Protein AF-0000000072945952 (afdb_homodimer)

Organism: Perkinsus marinus (strain ATCC 50983 / TXsc) (NCBI:txid423536)

Secondary structure (DSSP, 8-state):
-TTS-HHHHHHHHTTTT-TT--HHHIIIII-TTS-HHHHHHHHHHHHHHHHHHT--HHHHHHHHHHHHHHS---SSSSHHHHHHHHHHHHHHHHHHT----HHHHHHHHHHHHHTTTT--S--HHHHHHTT-HHHHHTTTSSHHHHHHHHHHHHHHHH-GGG-TTTTS-HHHHHHHHHHHHHHHHHTSGGGHHHHHHHHHHHHT-TTHHHHHHTT--HHHHHHHHHHHHHHHHTGGGGS-HHHHHHHHHHHHHHHHHHHHHHHHTT-PPPTT--TTT--HHHHHHHHIIIIIHHHHHHHHHH-SSSTTHHHHHHHHHHHHHHHHHHHTT--SSPTT-----HHHHHHHHHTS--------------------------------/-TT--HHHHHHHHTTTT-TT--HHHIIIII-TTS-HHHHHHHHHHHHHHHHHHT--HHHHHHHHHHHHHHS---SSSSHHHHHHHHHHHHHHHHHHT----HHHHHHHHHHHHHTTTT--S--HHHHHHTT-HHHHHTTTSSHHHHHHHHHHHHHHHH-GGG-TTTTS-HHHHHHHHHHHHHHHHHTSGGGHHHHHHHHHHHHT-TTHHHHHHTT--HHHHHHHHHHHHHHHHTGGGGS-HHHHHHHHHHHHHHHHHHHHHHHHTT-PPPTT--TTT--HHHHHHHHIIIIIHHHHHHHHHH-SSSTTHHHHHHHHHHHHHHHHHHHTT--SSPTT--PPPHHHHHHHHHTS-----------------------------S--

Solvent-accessible surface area (backbone atoms only — not comparable to full-atom values): 41608 Å² total; per-residue (Å²): 121,83,88,58,50,69,68,46,50,56,52,58,71,38,57,34,71,43,81,66,62,59,59,64,51,42,33,64,70,62,28,44,82,45,79,50,30,39,55,51,50,46,68,74,34,51,75,46,33,36,66,52,28,62,51,58,69,63,28,48,51,42,28,34,48,51,49,43,67,48,24,34,73,39,70,39,59,17,39,66,44,25,34,48,18,33,28,35,22,45,34,44,48,57,25,39,65,54,77,66,55,50,49,57,48,41,25,51,47,49,21,32,54,34,42,52,40,52,32,80,50,63,56,58,66,56,32,46,75,66,64,30,68,60,16,44,58,44,65,63,48,61,29,56,32,44,47,10,50,20,50,54,54,47,49,23,68,75,34,69,63,28,30,57,60,72,66,42,51,72,68,54,40,52,52,38,51,50,50,25,48,53,38,23,49,42,56,38,71,90,43,45,65,61,52,52,52,50,51,54,58,52,63,66,41,90,54,37,68,60,38,50,64,62,65,73,42,69,66,62,52,50,50,50,53,28,49,25,47,37,48,16,67,56,37,53,59,34,26,57,57,73,60,24,51,53,52,49,50,28,42,44,50,28,31,24,54,42,17,54,50,27,52,74,70,70,45,83,61,52,89,77,8,42,69,90,71,40,41,48,30,60,52,51,45,48,47,39,64,71,55,46,48,61,48,51,56,53,49,47,71,55,30,67,68,64,62,48,53,62,39,54,53,32,31,51,52,39,50,51,50,31,52,51,39,43,73,75,65,53,32,63,81,60,88,89,68,76,87,78,39,60,70,58,48,39,54,53,62,64,61,60,67,78,71,80,78,74,80,70,80,77,74,76,80,76,76,78,83,82,88,69,88,90,81,87,83,85,93,88,76,93,80,139,122,82,87,57,51,69,66,46,50,57,53,56,70,38,58,33,73,43,82,67,62,61,59,64,50,43,32,63,70,63,29,44,82,45,77,52,30,38,55,51,51,46,69,74,35,51,74,45,34,36,67,50,29,62,52,58,69,64,28,49,51,43,27,35,48,50,50,43,66,49,24,33,74,41,69,39,57,17,38,65,44,25,33,48,18,32,27,32,21,46,34,45,48,58,24,39,63,53,77,65,54,50,50,58,48,41,25,51,46,51,22,33,54,34,41,51,40,54,34,81,50,65,56,58,66,56,32,47,75,67,65,31,67,61,15,43,57,43,65,63,47,61,28,55,32,44,49,9,49,20,50,56,55,48,47,23,70,76,33,68,63,30,32,57,59,71,65,43,52,73,68,54,40,52,52,39,52,49,50,25,47,54,38,23,48,41,56,38,72,89,42,45,63,60,52,51,52,52,50,55,58,53,64,65,40,90,54,38,68,60,37,48,64,64,65,73,43,70,67,62,53,50,51,49,53,28,51,26,47,36,48,18,67,57,36,52,57,34,26,58,57,72,60,24,51,51,52,48,51,28,41,45,50,29,31,24,53,41,18,53,50,25,53,74,68,70,44,83,59,52,90,77,7,41,71,90,72,42,43,46,29,58,51,52,44,49,45,40,63,70,54,47,48,60,49,52,58,52,48,48,71,53,31,67,69,65,61,49,52,62,38,54,53,31,30,52,52,38,50,52,52,31,52,53,40,42,73,74,64,53,32,62,79,60,88,88,68,77,88,77,39,60,71,58,48,38,53,55,61,63,61,56,65,79,70,77,77,74,75,77,80,86,85,90,81,85,74,84,72,84,77,72,83,83,77,87,89,91,86,88,79,92,73,136

InterPro domains:
  IPR002073 3'5'-cyclic nucleotide phosphodiesterase, catalytic domain [PF00233] (76-302)
  IPR002073 3'5'-cyclic nucleotide phosphodiesterase, catalytic domain [PS51845] (1-329)
  IPR003607 HD/PDEase domain [SM00471] (74-247)
  IPR003607 HD/PDEase domain [cd00077] (76-256)
  IPR023088 3'5'-cyclic nucleotide phosphodiesterase [PR00387] (72-85)
  IPR023088 3'5'-cyclic nucleotide phosphodiesterase [PR00387] (101-114)
  IPR023088 3'5'-cyclic nucleotide phosphodiesterase [PR00387] (115-130)
  IPR023088 3'5'-cyclic nucleotide phosphodiesterase [PR00387] (142-158)
  IPR023088 3'5'-cyclic nucleotide phosphodiesterase [PR00387] (229-242)
  IPR023088 3'5'-cyclic nucleotide phosphodiesterase [PR00387] (246-262)
  IPR023174 3'5'-cyclic nucleotide phosphodiesterase, conserved site [PS00126] (115-126)
  IPR036971 3'5'-cyclic nucleotide phosphodiesterase, catalytic domain superfamily [G3DSA:1.10.1300.10] (5-331)

Structure (mmCIF, N/CA/C/O backbone):
data_AF-0000000072945952-model_v1
#
loop_
_entity.id
_entity.type
_entity.pdbx_description
1 polymer 'cAMP-specific 3,5-cyclic phosphodiesterase, putative'
#
loop_
_atom_site.group_PDB
_atom_site.id
_atom_site.type_symbol
_atom_site.label_atom_id
_atom_site.label_alt_id
_atom_site.label_comp_id
_atom_site.label_asym_id
_atom_site.label_entity_id
_atom_site.label_seq_id
_atom_site.pdbx_PDB_ins_code
_atom_site.Cartn_x
_atom_site.Cartn_y
_atom_site.Cartn_z
_atom_site.occupancy
_atom_site.B_iso_or_equiv
_atom_site.auth_seq_id
_atom_site.auth_comp_id
_atom_site.auth_asym_id
_atom_site.auth_atom_id
_atom_site.pdbx_PDB_model_num
ATOM 1 N N . MET A 1 1 ? -16.281 -27.469 -25.156 1 50.03 1 MET A N 1
ATOM 2 C CA . MET A 1 1 ? -15.375 -28.516 -24.688 1 50.03 1 MET A CA 1
ATOM 3 C C . MET A 1 1 ? -15.219 -29.609 -25.734 1 50.03 1 MET A C 1
ATOM 5 O O . MET A 1 1 ? -14.469 -30.562 -25.547 1 50.03 1 MET A O 1
ATOM 9 N N . GLY A 1 2 ? -15.938 -29.406 -26.734 1 53.97 2 GLY A N 1
ATOM 10 C CA . GLY A 1 2 ? -16.062 -30.484 -27.703 1 53.97 2 GLY A CA 1
ATOM 11 C C . GLY A 1 2 ? -14.758 -30.781 -28.438 1 53.97 2 GLY A C 1
ATOM 12 O O . GLY A 1 2 ? -14.5 -31.922 -28.812 1 53.97 2 GLY A O 1
ATOM 13 N N . ASP A 1 3 ? -13.922 -29.75 -28.625 1 66.25 3 ASP A N 1
ATOM 14 C CA . ASP A 1 3 ? -12.789 -30.016 -29.5 1 66.25 3 ASP A CA 1
ATOM 15 C C . ASP A 1 3 ? -11.516 -30.25 -28.703 1 66.25 3 ASP A C 1
ATOM 17 O O . ASP A 1 3 ? -10.406 -30.078 -29.219 1 66.25 3 ASP A O 1
ATOM 21 N N . ILE A 1 4 ? -11.688 -30.672 -27.438 1 81.31 4 ILE A N 1
ATOM 22 C CA . ILE A 1 4 ? -10.492 -30.938 -26.641 1 81.31 4 ILE A CA 1
ATOM 23 C C . ILE A 1 4 ? -10.102 -32.406 -26.797 1 81.31 4 ILE A C 1
ATOM 25 O O . ILE A 1 4 ? -10.93 -33.312 -26.594 1 81.31 4 ILE A O 1
ATOM 29 N N . PRO A 1 5 ? -8.875 -32.688 -27.25 1 89.38 5 PRO A N 1
ATOM 30 C CA . PRO A 1 5 ? -8.406 -34.094 -27.344 1 89.38 5 PRO A CA 1
ATOM 31 C C . PRO A 1 5 ? -8.586 -34.875 -26.047 1 89.38 5 PRO A C 1
ATOM 33 O O . PRO A 1 5 ? -8.586 -34.281 -24.953 1 89.38 5 PRO A O 1
ATOM 36 N N . ALA A 1 6 ? -8.766 -36.156 -26.172 1 91.06 6 ALA A N 1
ATOM 37 C CA . ALA A 1 6 ? -9.039 -37.031 -25.047 1 91.06 6 ALA A CA 1
ATOM 38 C C . ALA A 1 6 ? -7.945 -36.906 -23.984 1 91.06 6 ALA A C 1
ATOM 40 O O . ALA A 1 6 ? -8.242 -36.906 -22.781 1 91.06 6 ALA A O 1
ATOM 41 N N . LYS A 1 7 ? -6.746 -36.844 -24.438 1 93.12 7 LYS A N 1
ATOM 42 C CA . LYS A 1 7 ? -5.641 -36.75 -23.484 1 93.12 7 LYS A CA 1
ATOM 43 C C . LYS A 1 7 ? -5.703 -35.438 -22.703 1 93.12 7 LYS A C 1
ATOM 45 O O . LYS A 1 7 ? -5.438 -35.438 -21.5 1 93.12 7 LYS A O 1
ATOM 50 N N . ALA A 1 8 ? -5.98 -34.406 -23.359 1 95.44 8 ALA A N 1
ATOM 51 C CA . ALA A 1 8 ? -6.125 -33.125 -22.703 1 95.44 8 ALA A CA 1
ATOM 52 C C . ALA A 1 8 ? -7.246 -33.156 -21.672 1 95.44 8 ALA A C 1
ATOM 54 O O . ALA A 1 8 ? -7.105 -32.594 -20.578 1 95.44 8 ALA A O 1
ATOM 55 N N . TYR A 1 9 ? -8.289 -33.781 -21.984 1 94 9 TYR A N 1
ATOM 56 C CA . TYR A 1 9 ? -9.414 -33.906 -21.078 1 94 9 TYR A CA 1
ATOM 57 C C . TYR A 1 9 ? -9.016 -34.656 -19.812 1 94 9 TYR A C 1
ATOM 59 O O . TYR A 1 9 ? -9.391 -34.281 -18.703 1 94 9 TYR A O 1
ATOM 67 N N . ALA A 1 10 ? -8.352 -35.75 -20.047 1 95 10 ALA A N 1
ATOM 68 C CA . ALA A 1 10 ? -7.887 -36.531 -18.906 1 95 10 ALA A CA 1
ATOM 69 C C . ALA A 1 10 ? -6.973 -35.719 -18 1 95 10 ALA A C 1
ATOM 71 O O . ALA A 1 10 ? -7.039 -35.844 -16.781 1 95 10 ALA A O 1
ATOM 72 N N . MET A 1 11 ? -6.109 -34.969 -18.609 1 96.69 11 MET A N 1
ATOM 73 C CA . MET A 1 11 ? -5.207 -34.125 -17.844 1 96.69 11 MET A CA 1
ATOM 74 C C . MET A 1 11 ? -5.984 -33.062 -17.062 1 96.69 11 MET A C 1
ATOM 76 O O . MET A 1 11 ? -5.676 -32.781 -15.906 1 96.69 11 MET A O 1
ATOM 80 N N . LEU A 1 12 ? -6.984 -32.5 -17.672 1 95.81 12 LEU A N 1
ATOM 81 C CA . LEU A 1 12 ? -7.801 -31.484 -17.016 1 95.81 12 LEU A CA 1
ATOM 82 C C . LEU A 1 12 ? -8.531 -32.062 -15.812 1 95.81 12 LEU A C 1
ATOM 84 O O . LEU A 1 12 ? -8.742 -31.359 -14.82 1 95.81 12 LEU A O 1
ATOM 88 N N . GLU A 1 13 ? -8.844 -33.312 -15.797 1 94.94 13 GLU A N 1
ATOM 89 C CA . GLU A 1 13 ? -9.516 -33.969 -14.68 1 94.94 13 GLU A CA 1
ATOM 90 C C . GLU A 1 13 ? -8.586 -34.094 -13.469 1 94.94 13 GLU A C 1
ATOM 92 O O . GLU A 1 13 ? -9.055 -34.156 -12.328 1 94.94 13 GLU A O 1
ATOM 97 N N . ALA A 1 14 ? -7.316 -34.062 -13.734 1 96.69 14 ALA A N 1
ATOM 98 C CA . ALA A 1 14 ? -6.332 -34.25 -12.672 1 96.69 14 ALA A CA 1
ATOM 99 C C . ALA A 1 14 ? -5.91 -32.906 -12.07 1 96.69 14 ALA A C 1
ATOM 101 O O . ALA A 1 14 ? -5.203 -32.875 -11.062 1 96.69 14 ALA A O 1
ATOM 102 N N . VAL A 1 15 ? -6.438 -31.828 -12.656 1 96.75 15 VAL A N 1
ATOM 103 C CA . VAL A 1 15 ? -6.074 -30.5 -12.203 1 96.75 15 VAL A CA 1
ATOM 104 C C . VAL A 1 15 ? -6.484 -30.312 -10.742 1 96.75 15 VAL A C 1
ATOM 106 O O . VAL A 1 15 ? -7.59 -30.703 -10.352 1 96.75 15 VAL A O 1
ATOM 109 N N . GLY A 1 16 ? -5.609 -29.75 -9.898 1 96.19 16 GLY A N 1
ATOM 110 C CA . GLY A 1 16 ? -5.891 -29.5 -8.5 1 96.19 16 GLY A CA 1
ATOM 111 C C . GLY A 1 16 ? -5.742 -30.719 -7.621 1 96.19 16 GLY A C 1
ATOM 112 O O . GLY A 1 16 ? -5.805 -30.625 -6.391 1 96.19 16 GLY A O 1
ATOM 113 N N . GLN A 1 17 ? -5.461 -31.891 -8.25 1 95.75 17 GLN A N 1
ATOM 114 C CA . GLN A 1 17 ? -5.375 -33.156 -7.504 1 95.75 17 GLN A CA 1
ATOM 115 C C . GLN A 1 17 ? -3.979 -33.75 -7.609 1 95.75 17 GLN A C 1
ATOM 11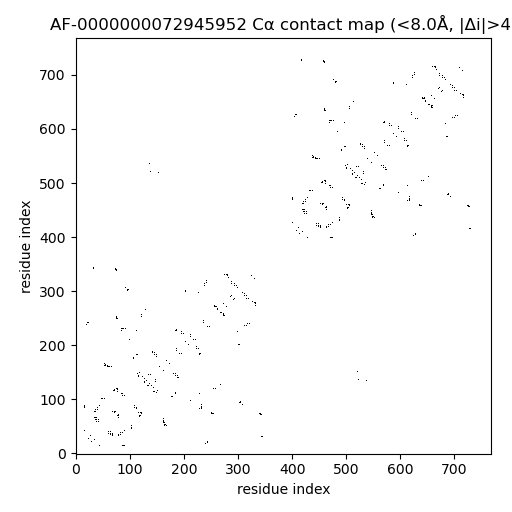7 O O . GLN A 1 17 ? -3.52 -34.438 -6.684 1 95.75 17 GLN A O 1
ATOM 122 N N . ASP A 1 18 ? -3.445 -33.594 -8.734 1 97.25 18 ASP A N 1
ATOM 123 C CA . ASP A 1 18 ? -2.088 -34.094 -8.984 1 97.25 18 ASP A CA 1
ATOM 124 C C . ASP A 1 18 ? -1.103 -32.906 -9.062 1 97.25 18 ASP A C 1
ATOM 126 O O . ASP A 1 18 ? -1.079 -32.188 -10.055 1 97.25 18 ASP A O 1
ATOM 130 N N . PHE A 1 19 ? -0.239 -32.812 -8.07 1 97.81 19 PHE A N 1
ATOM 131 C CA . PHE A 1 19 ? 0.72 -31.703 -7.988 1 97.81 19 PHE A CA 1
ATOM 132 C C . PHE A 1 19 ? 1.704 -31.75 -9.148 1 97.81 19 PHE A C 1
ATOM 134 O O . PHE A 1 19 ? 2.189 -30.719 -9.609 1 97.81 19 PHE A O 1
ATOM 141 N N . ASN A 1 20 ? 1.968 -32.938 -9.688 1 97.81 20 ASN A N 1
ATOM 142 C CA . ASN A 1 20 ? 3 -33.156 -10.703 1 97.81 20 ASN A CA 1
ATOM 143 C C . ASN A 1 20 ? 2.422 -33.094 -12.109 1 97.81 20 ASN A C 1
ATOM 145 O O . ASN A 1 20 ? 3.111 -33.406 -13.078 1 97.81 20 ASN A O 1
ATOM 149 N N . LEU A 1 21 ? 1.157 -32.75 -12.195 1 97.94 21 LEU A N 1
ATOM 150 C CA . LEU A 1 21 ? 0.537 -32.656 -13.516 1 97.94 21 LEU A CA 1
ATOM 151 C C . LEU A 1 21 ? 1.365 -31.781 -14.453 1 97.94 21 LEU A C 1
ATOM 153 O O . LEU A 1 21 ? 1.741 -30.656 -14.094 1 97.94 21 LEU A O 1
ATOM 157 N N . ASN A 1 22 ? 1.663 -32.25 -15.641 1 98.31 22 ASN A N 1
ATOM 158 C CA . ASN A 1 22 ? 2.52 -31.547 -16.578 1 98.31 22 ASN A CA 1
ATOM 159 C C . ASN A 1 22 ? 1.729 -30.531 -17.406 1 98.31 22 ASN A C 1
ATOM 161 O O . ASN A 1 22 ? 1.339 -30.828 -18.547 1 98.31 22 ASN A O 1
ATOM 165 N N . LEU A 1 23 ? 1.66 -29.391 -16.938 1 97.88 23 LEU A N 1
ATOM 166 C CA . LEU A 1 23 ? 0.843 -28.359 -17.578 1 97.88 23 LEU A CA 1
ATOM 167 C C . LEU A 1 23 ? 1.584 -27.734 -18.75 1 97.88 23 LEU A C 1
ATOM 169 O O . LEU A 1 23 ? 0.965 -27.109 -19.625 1 97.88 23 LEU A O 1
ATOM 173 N N . ILE A 1 24 ? 2.9 -27.859 -18.766 1 96.75 24 ILE A N 1
ATOM 174 C CA . ILE A 1 24 ? 3.652 -27.469 -19.953 1 96.75 24 ILE A CA 1
ATOM 175 C C . ILE A 1 24 ? 3.211 -28.312 -21.141 1 96.75 24 ILE A C 1
ATOM 177 O O . ILE A 1 24 ? 2.914 -27.781 -22.219 1 96.75 24 ILE A O 1
ATOM 181 N N . GLU A 1 25 ? 3.17 -29.594 -20.906 1 96.62 25 GLU A N 1
ATOM 182 C CA . GLU A 1 25 ? 2.736 -30.516 -21.953 1 96.62 25 GLU A CA 1
ATOM 183 C C . GLU A 1 25 ? 1.293 -30.25 -22.359 1 96.62 25 GLU A C 1
ATOM 185 O O . GLU A 1 25 ? 0.971 -30.25 -23.562 1 96.62 25 GLU A O 1
ATOM 190 N N . LEU A 1 26 ? 0.469 -30.016 -21.375 1 97.44 26 LEU A N 1
ATOM 191 C CA . LEU A 1 26 ? -0.927 -29.734 -21.688 1 97.44 26 LEU A CA 1
ATOM 192 C C . LEU A 1 26 ? -1.04 -28.531 -22.609 1 97.44 26 LEU A C 1
ATOM 194 O O . LEU A 1 26 ? -1.725 -28.578 -23.625 1 97.44 26 LEU A O 1
ATOM 198 N N . GLN A 1 27 ? -0.4 -27.453 -22.312 1 96.31 27 GLN A N 1
ATOM 199 C CA . GLN A 1 27 ? -0.489 -26.219 -23.062 1 96.31 27 GLN A CA 1
ATOM 200 C C . GLN A 1 27 ? 0.217 -26.328 -24.406 1 96.31 27 GLN A C 1
ATOM 202 O O . GLN A 1 27 ? -0.342 -25.969 -25.453 1 96.31 27 GLN A O 1
ATOM 207 N N . GLU A 1 28 ? 1.417 -26.844 -24.406 1 94.88 28 GLU A N 1
ATOM 208 C CA . GLU A 1 28 ? 2.266 -26.719 -25.594 1 94.88 28 GLU A CA 1
ATOM 209 C C . GLU A 1 28 ? 2.041 -27.891 -26.547 1 94.88 28 GLU A C 1
ATOM 211 O O . GLU A 1 28 ? 2.186 -27.75 -27.766 1 94.88 28 GLU A O 1
ATOM 216 N N . THR A 1 29 ? 1.701 -29.078 -26.047 1 94.06 29 THR A N 1
ATOM 217 C CA . THR A 1 29 ? 1.562 -30.266 -26.875 1 94.06 29 THR A CA 1
ATOM 218 C C . THR A 1 29 ? 0.094 -30.531 -27.188 1 94.06 29 THR A C 1
ATOM 220 O O . THR A 1 29 ? -0.266 -30.75 -28.359 1 94.06 29 THR A O 1
ATOM 223 N N . HIS A 1 30 ? -0.742 -30.469 -26.188 1 95 30 HIS A N 1
ATOM 224 C CA . HIS A 1 30 ? -2.102 -30.953 -26.375 1 95 30 HIS A CA 1
ATOM 225 C C . HIS A 1 30 ? -3.059 -29.828 -26.703 1 95 30 HIS A C 1
ATOM 227 O O . HIS A 1 30 ? -4.062 -30.031 -27.391 1 95 30 HIS A O 1
ATOM 233 N N . LEU A 1 31 ? -2.746 -28.625 -26.156 1 95 31 LEU A N 1
ATOM 234 C CA . LEU A 1 31 ? -3.602 -27.469 -26.438 1 95 31 LEU A CA 1
ATOM 235 C C . LEU A 1 31 ? -2.77 -26.266 -26.859 1 95 31 LEU A C 1
ATOM 237 O O . LEU A 1 31 ? -2.893 -25.188 -26.281 1 95 31 LEU A O 1
ATOM 241 N N . PRO A 1 32 ? -2.051 -26.359 -27.938 1 91.38 32 PRO A N 1
ATOM 242 C CA . PRO A 1 32 ? -1.11 -25.297 -28.328 1 91.38 32 PRO A CA 1
ATOM 243 C C . PRO A 1 32 ? -1.812 -24.016 -28.75 1 91.38 32 PRO A C 1
ATOM 245 O O . PRO A 1 32 ? -1.208 -22.938 -28.703 1 91.38 32 PRO A O 1
ATOM 248 N N . ASN A 1 33 ? -3.146 -24.031 -29.141 1 91.62 33 ASN A N 1
ATOM 249 C CA . ASN A 1 33 ? -3.838 -22.844 -29.641 1 91.62 33 ASN A CA 1
ATOM 250 C C . ASN A 1 33 ? -4.922 -22.375 -28.672 1 91.62 33 ASN A C 1
ATOM 252 O O . ASN A 1 33 ? -5.703 -21.484 -29 1 91.62 33 ASN A O 1
ATOM 256 N N . ILE A 1 34 ? -4.988 -23.062 -27.531 1 94.56 34 ILE A N 1
ATOM 257 C CA . ILE A 1 34 ? -6.008 -22.734 -26.547 1 94.56 34 ILE A CA 1
ATOM 258 C C . ILE A 1 34 ? -5.355 -22.484 -25.188 1 94.56 34 ILE A C 1
ATOM 260 O O . ILE A 1 34 ? -4.754 -23.391 -24.594 1 94.56 34 ILE A O 1
ATOM 264 N N . PRO A 1 35 ? -5.465 -21.25 -24.688 1 96.69 35 PRO A N 1
ATOM 265 C CA . PRO A 1 35 ? -4.91 -21.016 -23.344 1 96.69 35 PRO A CA 1
ATOM 266 C C . PRO A 1 35 ? -5.531 -21.922 -22.297 1 96.69 35 PRO A C 1
ATOM 268 O O . PRO A 1 35 ? -6.75 -22.125 -22.281 1 96.69 35 PRO A O 1
ATOM 271 N N . ILE A 1 36 ? -4.777 -22.406 -21.406 1 97.62 36 ILE A N 1
ATOM 272 C CA . ILE A 1 36 ? -5.273 -23.438 -20.5 1 97.62 36 ILE A CA 1
ATOM 273 C C . ILE A 1 36 ? -5.82 -22.797 -19.234 1 97.62 36 ILE A C 1
ATOM 275 O O . ILE A 1 36 ? -6.535 -23.438 -18.453 1 97.62 36 ILE A O 1
ATOM 279 N N . LEU A 1 37 ? -5.5 -21.516 -18.891 1 97.94 37 LEU A N 1
ATOM 280 C CA . LEU A 1 37 ? -5.918 -20.891 -17.656 1 97.94 37 LEU A CA 1
ATOM 281 C C . LEU A 1 37 ? -7.441 -20.859 -17.547 1 97.94 37 LEU A C 1
ATOM 283 O O . LEU A 1 37 ? -7.996 -21.266 -16.516 1 97.94 37 LEU A O 1
ATOM 287 N N . PRO A 1 38 ? -8.195 -20.469 -18.625 1 97.19 38 PRO A N 1
ATOM 288 C CA . PRO A 1 38 ? -9.656 -20.484 -18.516 1 97.19 38 PRO A CA 1
ATOM 289 C C . PRO A 1 38 ? -10.219 -21.891 -18.297 1 97.19 38 PRO A C 1
ATOM 291 O O . PRO A 1 38 ? -11.203 -22.062 -17.562 1 97.19 38 PRO A O 1
ATOM 294 N N . LEU A 1 39 ? -9.586 -22.875 -18.875 1 96.19 39 LEU A N 1
ATOM 295 C CA . LEU A 1 39 ? -10.031 -24.266 -18.719 1 96.19 39 LEU A CA 1
ATOM 296 C C . LEU A 1 39 ? -9.82 -24.75 -17.297 1 96.19 39 LEU A C 1
ATOM 298 O O . LEU A 1 39 ? -10.727 -25.328 -16.688 1 96.19 39 LEU A O 1
ATOM 302 N N . ILE A 1 40 ? -8.695 -24.484 -16.797 1 96.81 40 ILE A N 1
ATOM 303 C CA . ILE A 1 40 ? -8.344 -24.938 -15.461 1 96.81 40 ILE A CA 1
ATOM 304 C C . ILE A 1 40 ? -9.172 -24.172 -14.422 1 96.81 40 ILE A C 1
ATOM 306 O O . ILE A 1 40 ? -9.695 -24.781 -13.484 1 96.81 40 ILE A O 1
ATOM 310 N N . GLY A 1 41 ? -9.312 -22.859 -14.625 1 95.5 41 GLY A N 1
ATOM 311 C CA . GLY A 1 41 ? -10.18 -22.094 -13.75 1 95.5 41 GLY A CA 1
ATOM 312 C C . GLY A 1 41 ? -11.609 -22.594 -13.727 1 95.5 41 GLY A C 1
ATOM 313 O O . GLY A 1 41 ? -12.211 -22.719 -12.656 1 95.5 41 GLY A O 1
ATOM 314 N N . SER A 1 42 ? -12.102 -22.906 -14.859 1 93.25 42 SER A N 1
ATOM 315 C CA . SER A 1 42 ? -13.461 -23.422 -14.969 1 93.25 42 SER A CA 1
ATOM 316 C C . SER A 1 42 ? -13.594 -24.781 -14.305 1 93.25 42 SER A C 1
ATOM 318 O O . SER A 1 42 ? -14.594 -25.062 -13.633 1 93.25 42 SER A O 1
ATOM 320 N N . GLN A 1 43 ? -12.633 -25.625 -14.484 1 92 43 GLN A N 1
ATOM 321 C CA . GLN A 1 43 ? -12.648 -26.969 -13.922 1 92 43 GLN A CA 1
ATOM 322 C C . GLN A 1 43 ? -12.695 -26.938 -12.398 1 92 43 GLN A C 1
ATOM 324 O O . GLN A 1 43 ? -13.43 -27.703 -11.773 1 92 43 GLN A O 1
ATOM 329 N N . LEU A 1 44 ? -11.945 -26.078 -11.844 1 92.62 44 LEU A N 1
ATOM 330 C CA . LEU A 1 44 ? -11.812 -26.047 -10.391 1 92.62 44 LEU A CA 1
ATOM 331 C C . LEU A 1 44 ? -12.953 -25.25 -9.758 1 92.62 44 LEU A C 1
ATOM 333 O O . LEU A 1 44 ? -13.406 -25.578 -8.656 1 92.62 44 LEU A O 1
ATOM 337 N N . ALA A 1 45 ? -13.469 -24.203 -10.406 1 84.75 45 ALA A N 1
ATOM 338 C CA . ALA A 1 45 ? -14.43 -23.297 -9.797 1 84.75 45 ALA A CA 1
ATOM 339 C C . ALA A 1 45 ? -15.859 -23.734 -10.102 1 84.75 45 ALA A C 1
ATOM 341 O O . ALA A 1 45 ? -16.812 -23.234 -9.492 1 84.75 45 ALA A O 1
ATOM 342 N N . SER A 1 46 ? -16.156 -24.438 -11.039 1 69.06 46 SER A N 1
ATOM 343 C CA . SER A 1 46 ? -17.453 -24.641 -11.688 1 69.06 46 SER A CA 1
ATOM 344 C C . SER A 1 46 ? -18.547 -24.875 -10.664 1 69.06 46 SER A C 1
ATOM 346 O O . SER A 1 46 ? -19.562 -24.172 -10.664 1 69.06 46 SER A O 1
ATOM 348 N N . VAL A 1 47 ? -18.484 -25.781 -9.82 1 64.88 47 VAL A N 1
ATOM 349 C CA . VAL A 1 47 ? -19.719 -26.016 -9.078 1 64.88 47 VAL A CA 1
ATOM 350 C C . VAL A 1 47 ? -19.781 -25.078 -7.879 1 64.88 47 VAL A C 1
ATOM 352 O O . VAL A 1 47 ? -20.828 -24.469 -7.609 1 64.88 47 VAL A O 1
ATOM 355 N N . LEU A 1 48 ? -18.766 -24.672 -7.379 1 75.38 48 LEU A N 1
ATOM 356 C CA . LEU A 1 48 ? -18.766 -23.906 -6.137 1 75.38 48 LEU A CA 1
ATOM 357 C C . LEU A 1 48 ? -18.844 -22.406 -6.418 1 75.38 48 LEU A C 1
ATOM 359 O O . LEU A 1 48 ? -19.531 -21.672 -5.711 1 75.38 48 LEU A O 1
ATOM 363 N N . ALA A 1 49 ? -18.297 -22.016 -7.488 1 72.62 49 ALA A N 1
ATOM 364 C CA . ALA A 1 49 ? -18.25 -20.594 -7.781 1 72.62 49 ALA A CA 1
ATOM 365 C C . ALA A 1 49 ? -19.625 -20.062 -8.195 1 72.62 49 ALA A C 1
ATOM 367 O O . ALA A 1 49 ? -20.016 -18.969 -7.797 1 72.62 49 ALA A O 1
ATOM 368 N N . PHE A 1 50 ? -20.297 -20.922 -8.852 1 78.12 50 PHE A N 1
ATOM 369 C CA . PHE A 1 50 ? -21.609 -20.5 -9.344 1 78.12 50 PHE A CA 1
ATOM 370 C C . PHE A 1 50 ? -22.578 -20.25 -8.195 1 78.12 50 PHE A C 1
ATOM 372 O O . PHE A 1 50 ? -23.281 -19.25 -8.172 1 78.12 50 PHE A O 1
ATOM 379 N N . GLY A 1 51 ? -22.547 -21.156 -7.359 1 82.06 51 GLY A N 1
ATOM 380 C CA . GLY A 1 51 ? -23.422 -21 -6.207 1 82.06 51 GLY A CA 1
ATOM 381 C C . GLY A 1 51 ? -22.953 -19.922 -5.25 1 82.06 51 GLY A C 1
ATOM 382 O O . GLY A 1 51 ? -23.75 -19.125 -4.762 1 82.06 51 GLY A O 1
ATOM 383 N N . ALA A 1 52 ? -21.719 -19.844 -5.121 1 86.38 52 ALA A N 1
ATOM 384 C CA . ALA A 1 52 ? -21.156 -18.906 -4.145 1 86.38 52 ALA A CA 1
ATOM 385 C C . ALA A 1 52 ? -21.25 -17.469 -4.633 1 86.38 52 ALA A C 1
ATOM 387 O O . ALA A 1 52 ? -21.531 -16.562 -3.848 1 86.38 52 ALA A O 1
ATOM 388 N N . LEU A 1 53 ? -21.109 -17.234 -5.938 1 91.31 53 LEU A N 1
ATOM 389 C CA . LEU A 1 53 ? -21.062 -15.898 -6.516 1 91.31 53 LEU A CA 1
ATOM 390 C C . LEU A 1 53 ? -22.438 -15.492 -7.051 1 91.31 53 LEU A C 1
ATOM 392 O O . LEU A 1 53 ? -22.672 -14.312 -7.328 1 91.31 53 LEU A O 1
ATOM 396 N N . ARG A 1 54 ? -23.297 -16.5 -7.203 1 91.69 54 ARG A N 1
ATOM 397 C CA . ARG A 1 54 ? -24.656 -16.25 -7.695 1 91.69 54 ARG A CA 1
ATOM 398 C C . ARG A 1 54 ? -24.625 -15.57 -9.055 1 91.69 54 ARG A C 1
ATOM 400 O O . ARG A 1 54 ? -25.328 -14.578 -9.273 1 91.69 54 ARG A O 1
ATOM 407 N N . ILE A 1 55 ? -23.734 -16.094 -9.945 1 89.12 55 ILE A N 1
ATOM 408 C CA . ILE A 1 55 ? -23.625 -15.531 -11.281 1 89.12 55 ILE A CA 1
ATOM 409 C C . ILE A 1 55 ? -23.891 -16.609 -12.32 1 89.12 55 ILE A C 1
ATOM 411 O O . ILE A 1 55 ? -23.859 -17.812 -12.016 1 89.12 55 ILE A O 1
ATOM 415 N N . GLU A 1 56 ? -24.141 -16.078 -13.523 1 87.81 56 GLU A N 1
ATOM 416 C CA . GLU A 1 56 ? -24.266 -16.984 -14.664 1 87.81 56 GLU A CA 1
ATOM 417 C C . GLU A 1 56 ? -22.891 -17.484 -15.109 1 87.81 56 GLU A C 1
ATOM 419 O O . GLU A 1 56 ? -21.891 -16.797 -14.93 1 87.81 56 GLU A O 1
ATOM 424 N N . TRP A 1 57 ? -22.969 -18.594 -15.734 1 88.12 57 TRP A N 1
ATOM 425 C CA . TRP A 1 57 ? -21.75 -19.25 -16.172 1 88.12 57 TRP A CA 1
ATOM 426 C C . TRP A 1 57 ? -21 -18.375 -17.172 1 88.12 57 TRP A C 1
ATOM 428 O O . TRP A 1 57 ? -19.766 -18.359 -17.188 1 88.12 57 TRP A O 1
ATOM 438 N N . ASP A 1 58 ? -21.641 -17.672 -17.922 1 92.19 58 ASP A N 1
ATOM 439 C CA . ASP A 1 58 ? -21.031 -16.844 -18.969 1 92.19 58 ASP A CA 1
ATOM 440 C C . ASP A 1 58 ? -20.188 -15.719 -18.359 1 92.19 58 ASP A C 1
ATOM 442 O O . ASP A 1 58 ? -19.172 -15.336 -18.922 1 92.19 58 ASP A O 1
ATOM 446 N N . ILE A 1 59 ? -20.641 -15.219 -17.281 1 94.31 59 ILE A N 1
ATOM 447 C CA . ILE A 1 59 ? -19.922 -14.133 -16.625 1 94.31 59 ILE A CA 1
ATOM 448 C C . ILE A 1 59 ? -18.562 -14.648 -16.141 1 94.31 59 ILE A C 1
ATOM 450 O O . ILE A 1 59 ? -17.531 -13.992 -16.344 1 94.31 59 ILE A O 1
ATOM 454 N N . PHE A 1 60 ? -18.594 -15.805 -15.57 1 94.25 60 PHE A N 1
ATOM 455 C CA . PHE A 1 60 ? -17.344 -16.375 -15.055 1 94.25 60 PHE A CA 1
ATOM 456 C C . PHE A 1 60 ? -16.406 -16.75 -16.203 1 94.25 60 PHE A C 1
ATOM 458 O O . PHE A 1 60 ? -15.203 -16.516 -16.125 1 94.25 60 PHE A O 1
ATOM 465 N N . ARG A 1 61 ? -16.953 -17.328 -17.188 1 93.81 61 ARG A N 1
ATOM 466 C CA . ARG A 1 61 ? -16.156 -17.688 -18.359 1 93.81 61 ARG A CA 1
ATOM 467 C C . ARG A 1 61 ? -15.531 -16.453 -19 1 93.81 61 ARG A C 1
ATOM 469 O O . ARG A 1 61 ? -14.367 -16.469 -19.391 1 93.81 61 ARG A O 1
ATOM 476 N N . ASN A 1 62 ? -16.344 -15.414 -19.125 1 97 62 ASN A N 1
ATOM 477 C CA . ASN A 1 62 ? -15.828 -14.164 -19.688 1 97 62 ASN A CA 1
ATOM 478 C C . ASN A 1 62 ? -14.703 -13.586 -18.828 1 97 62 ASN A C 1
ATOM 480 O O . ASN A 1 62 ? -13.703 -13.094 -19.359 1 97 62 ASN A O 1
ATOM 484 N N . PHE A 1 63 ? -14.953 -13.695 -17.516 1 97.44 63 PHE A N 1
ATOM 485 C CA . PHE A 1 63 ? -13.93 -13.234 -16.578 1 97.44 63 PHE A CA 1
ATOM 486 C C . PHE A 1 63 ? -12.625 -13.992 -16.797 1 97.44 63 PHE A C 1
ATOM 488 O O . PHE A 1 63 ? -11.57 -13.375 -16.969 1 97.44 63 PHE A O 1
ATOM 495 N N . LEU A 1 64 ? -12.672 -15.289 -16.875 1 97.5 64 LEU A N 1
ATOM 496 C CA . LEU A 1 64 ? -11.492 -16.125 -17.047 1 97.5 64 LEU A CA 1
ATOM 497 C C . LEU A 1 64 ? -10.812 -15.844 -18.391 1 97.5 64 LEU A C 1
ATOM 499 O O . LEU A 1 64 ? -9.578 -15.742 -18.453 1 97.5 64 LEU A O 1
ATOM 503 N N . THR A 1 65 ? -11.562 -15.695 -19.344 1 98 65 THR A N 1
ATOM 504 C CA . THR A 1 65 ? -11.039 -15.461 -20.672 1 98 65 THR A CA 1
ATOM 505 C C . THR A 1 65 ? -10.344 -14.102 -20.75 1 98 65 THR A C 1
ATOM 507 O O . THR A 1 65 ? -9.25 -13.992 -21.312 1 98 65 THR A O 1
ATOM 510 N N . ARG A 1 66 ? -10.977 -13.117 -20.203 1 98.38 66 ARG A N 1
ATOM 511 C CA . ARG A 1 66 ? -10.406 -11.781 -20.25 1 98.38 66 ARG A CA 1
ATOM 512 C C . ARG A 1 66 ? -9.125 -11.695 -19.422 1 98.38 66 ARG A C 1
ATOM 514 O O . ARG A 1 66 ? -8.148 -11.086 -19.844 1 98.38 66 ARG A O 1
ATOM 521 N N . ILE A 1 67 ? -9.172 -12.289 -18.25 1 98.56 67 ILE A N 1
ATOM 522 C CA . ILE A 1 67 ? -7.98 -12.312 -17.406 1 98.56 67 ILE A CA 1
ATOM 523 C C . ILE A 1 67 ? -6.848 -13.031 -18.141 1 98.56 67 ILE A C 1
ATOM 525 O O . ILE A 1 67 ? -5.719 -12.531 -18.188 1 98.56 67 ILE A O 1
ATOM 529 N N . SER A 1 68 ? -7.141 -14.18 -18.703 1 98.31 68 SER A N 1
ATOM 530 C CA . SER A 1 68 ? -6.145 -14.922 -19.469 1 98.31 68 SER A CA 1
ATOM 531 C C . SER A 1 68 ? -5.559 -14.078 -20.594 1 98.31 68 SER A C 1
ATOM 533 O O . SER A 1 68 ? -4.348 -14.102 -20.828 1 98.31 68 SER A O 1
ATOM 535 N N . GLY A 1 69 ? -6.387 -13.32 -21.219 1 97.56 69 GLY A N 1
ATOM 536 C CA . GLY A 1 69 ? -5.957 -12.469 -22.312 1 97.56 69 GLY A CA 1
ATOM 537 C C . GLY A 1 69 ? -5.152 -11.266 -21.844 1 97.56 69 GLY A C 1
ATOM 538 O O . GLY A 1 69 ? -4.461 -10.633 -22.656 1 97.56 69 GLY A O 1
ATOM 539 N N . THR A 1 70 ? -5.266 -10.891 -20.594 1 98.06 70 THR A N 1
ATOM 540 C CA . THR A 1 70 ? -4.535 -9.766 -20.031 1 98.06 70 THR A CA 1
ATOM 541 C C . THR A 1 70 ? -3.113 -10.172 -19.656 1 98.06 70 THR A C 1
ATOM 543 O O . THR A 1 70 ? -2.225 -9.32 -19.562 1 98.06 70 THR A O 1
ATOM 546 N N . TYR A 1 71 ? -2.898 -11.445 -19.438 1 98.12 71 TYR A N 1
ATOM 547 C CA . TYR A 1 71 ? -1.536 -11.93 -19.234 1 98.12 71 TYR A CA 1
ATOM 548 C C . TYR A 1 71 ? -0.694 -11.703 -20.484 1 98.12 71 TYR A C 1
ATOM 550 O O . TYR A 1 71 ? -1.185 -11.852 -21.609 1 98.12 71 TYR A O 1
ATOM 558 N N . THR A 1 72 ? 0.543 -11.398 -20.266 1 96.5 72 THR A N 1
ATOM 559 C CA . THR A 1 72 ? 1.46 -11.164 -21.375 1 96.5 72 THR A CA 1
ATOM 560 C C . THR A 1 72 ? 2.17 -12.461 -21.766 1 96.5 72 THR A C 1
ATOM 562 O O . THR A 1 72 ? 2.02 -13.484 -21.109 1 96.5 72 THR A O 1
ATOM 565 N N . GLU A 1 73 ? 2.928 -12.414 -22.812 1 94.12 73 GLU A N 1
ATOM 566 C CA . GLU A 1 73 ? 3.555 -13.609 -23.375 1 94.12 73 GLU A CA 1
ATOM 567 C C . GLU A 1 73 ? 5.016 -13.719 -22.938 1 94.12 73 GLU A C 1
ATOM 569 O O . GLU A 1 73 ? 5.863 -14.148 -23.719 1 94.12 73 GLU A O 1
ATOM 574 N N . VAL A 1 74 ? 5.258 -13.289 -21.781 1 97 74 VAL A N 1
ATOM 575 C CA . VAL A 1 74 ? 6.617 -13.391 -21.25 1 97 74 VAL A CA 1
ATOM 576 C C . VAL A 1 74 ? 6.938 -14.844 -20.922 1 97 74 VAL A C 1
ATOM 578 O O . VAL A 1 74 ? 6.062 -15.711 -20.984 1 97 74 VAL A O 1
ATOM 581 N N . GLU A 1 75 ? 8.148 -15.156 -20.688 1 97.06 75 GLU A N 1
ATOM 582 C CA . GLU A 1 75 ? 8.664 -16.516 -20.703 1 97.06 75 GLU A CA 1
ATOM 583 C C . GLU A 1 75 ? 8.102 -17.328 -19.531 1 97.06 75 GLU A C 1
ATOM 585 O O . GLU A 1 75 ? 7.793 -18.516 -19.688 1 97.06 75 GLU A O 1
ATOM 590 N N . TYR A 1 76 ? 7.957 -16.688 -18.391 1 98.12 76 TYR A N 1
ATOM 591 C CA . TYR A 1 76 ? 7.598 -17.453 -17.188 1 98.12 76 TYR A CA 1
ATOM 592 C C . TYR A 1 76 ? 6.273 -16.953 -16.609 1 98.12 76 TYR A C 1
ATOM 594 O O . TYR A 1 76 ? 5.324 -17.734 -16.469 1 98.12 76 TYR A O 1
ATOM 602 N N . HIS A 1 77 ? 6.168 -15.664 -16.297 1 98.56 77 HIS A N 1
ATOM 603 C CA . HIS A 1 77 ? 5 -15.109 -15.625 1 98.56 77 HIS A CA 1
ATOM 604 C C . HIS A 1 77 ? 3.873 -14.828 -16.609 1 98.56 77 HIS A C 1
ATOM 606 O O . HIS A 1 77 ? 3.467 -13.68 -16.797 1 98.56 77 HIS A O 1
ATOM 612 N N . ASN A 1 78 ? 3.35 -15.805 -17.219 1 98.12 78 ASN A N 1
ATOM 613 C CA . ASN A 1 78 ? 2.27 -15.766 -18.188 1 98.12 78 ASN A CA 1
ATOM 614 C C . ASN A 1 78 ? 1.059 -16.562 -17.734 1 98.12 78 ASN A C 1
ATOM 616 O O . ASN A 1 78 ? 1.004 -17 -16.578 1 98.12 78 ASN A O 1
ATOM 620 N N . GLN A 1 79 ? 0.06 -16.75 -18.578 1 98.25 79 GLN A N 1
ATOM 621 C CA . GLN A 1 79 ? -1.187 -17.391 -18.188 1 98.25 79 GLN A CA 1
ATOM 622 C C . GLN A 1 79 ? -0.958 -18.859 -17.844 1 98.25 79 GLN A C 1
ATOM 624 O O . GLN A 1 79 ? -1.646 -19.422 -16.984 1 98.25 79 GLN A O 1
ATOM 629 N N . ALA A 1 80 ? 0.037 -19.547 -18.438 1 97.88 80 ALA A N 1
ATOM 630 C CA . ALA A 1 80 ? 0.356 -20.938 -18.094 1 97.88 80 ALA A CA 1
ATOM 631 C C . ALA A 1 80 ? 0.887 -21.062 -16.672 1 97.88 80 ALA A C 1
ATOM 633 O O . ALA A 1 80 ? 0.562 -22 -15.961 1 97.88 80 ALA A O 1
ATOM 634 N N . HIS A 1 81 ? 1.737 -20.078 -16.312 1 98.62 81 HIS A N 1
ATOM 635 C CA . HIS A 1 81 ? 2.193 -20.016 -14.93 1 98.62 81 HIS A CA 1
ATOM 636 C C . HIS A 1 81 ? 1.022 -19.828 -13.969 1 98.62 81 HIS A C 1
ATOM 638 O O . HIS A 1 81 ? 0.953 -20.484 -12.93 1 98.62 81 HIS A O 1
ATOM 644 N N . ALA A 1 82 ? 0.103 -18.953 -14.305 1 98.81 82 ALA A N 1
ATOM 645 C CA . ALA A 1 82 ? -1.083 -18.734 -13.477 1 98.81 82 ALA A CA 1
ATOM 646 C C . ALA A 1 82 ? -1.898 -20.016 -13.344 1 98.81 82 ALA A C 1
ATOM 648 O O . ALA A 1 82 ? -2.434 -20.312 -12.273 1 98.81 82 ALA A O 1
ATOM 649 N N . ALA A 1 83 ? -1.962 -20.75 -14.438 1 98.56 83 ALA A N 1
ATOM 650 C CA . ALA A 1 83 ? -2.664 -22.031 -14.422 1 98.56 83 ALA A CA 1
ATOM 651 C C . ALA A 1 83 ? -2.002 -23 -13.445 1 98.56 83 ALA A C 1
ATOM 653 O O . ALA A 1 83 ? -2.688 -23.703 -12.695 1 98.56 83 ALA A O 1
ATOM 654 N N . GLN A 1 84 ? -0.765 -23.016 -13.5 1 98.69 84 GLN A N 1
ATOM 655 C CA . GLN A 1 84 ? -0.015 -23.891 -12.602 1 98.69 84 GLN A CA 1
ATOM 656 C C . GLN A 1 84 ? -0.243 -23.5 -11.141 1 98.69 84 GLN A C 1
ATOM 658 O O . GLN A 1 84 ? -0.479 -24.375 -10.297 1 98.69 84 GLN A O 1
ATOM 663 N N . VAL A 1 85 ? -0.162 -22.203 -10.867 1 98.88 85 VAL A N 1
ATOM 664 C CA . VAL A 1 85 ? -0.368 -21.719 -9.508 1 98.88 85 VAL A CA 1
ATOM 665 C C . VAL A 1 85 ? -1.782 -22.047 -9.039 1 98.88 85 VAL A C 1
ATOM 667 O O . VAL A 1 85 ? -1.989 -22.422 -7.883 1 98.88 85 VAL A O 1
ATOM 670 N N . THR A 1 86 ? -2.725 -21.938 -9.938 1 98.56 86 THR A N 1
ATOM 671 C CA . THR A 1 86 ? -4.113 -22.25 -9.609 1 98.56 86 THR A CA 1
ATOM 672 C C . THR A 1 86 ? -4.266 -23.734 -9.266 1 98.56 86 THR A C 1
ATOM 674 O O . THR A 1 86 ? -4.902 -24.078 -8.273 1 98.56 86 THR A O 1
ATOM 677 N N . SER A 1 87 ? -3.67 -24.594 -10.031 1 98.38 87 SER A N 1
ATOM 678 C CA . SER A 1 87 ? -3.723 -26.031 -9.789 1 98.38 87 SER A CA 1
ATOM 679 C C . SER A 1 87 ? -3.004 -26.391 -8.492 1 98.38 87 SER A C 1
ATOM 681 O O . SER A 1 87 ? -3.545 -27.125 -7.66 1 98.38 87 SER A O 1
ATOM 683 N N . HIS A 1 88 ? -1.799 -25.891 -8.352 1 98.62 88 HIS A N 1
ATOM 684 C CA . HIS A 1 88 ? -1.019 -26.141 -7.148 1 98.62 88 HIS A CA 1
ATOM 685 C C . HIS A 1 88 ? -1.719 -25.594 -5.91 1 98.62 88 HIS A C 1
ATOM 687 O O . HIS A 1 88 ? -1.698 -26.219 -4.848 1 98.62 88 HIS A O 1
ATOM 693 N N . GLY A 1 89 ? -2.264 -24.391 -6.082 1 98.38 89 GLY A N 1
ATOM 694 C CA . GLY A 1 89 ? -2.979 -23.797 -4.965 1 98.38 89 GLY A CA 1
ATOM 695 C C . GLY A 1 89 ? -4.113 -24.672 -4.453 1 98.38 89 GLY A C 1
ATOM 696 O O . GLY A 1 89 ? -4.258 -24.859 -3.244 1 98.38 89 GLY A O 1
ATOM 697 N N . ASN A 1 90 ? -4.914 -25.125 -5.367 1 97.44 90 ASN A N 1
ATOM 698 C CA . ASN A 1 90 ? -6.004 -26.016 -4.98 1 97.44 90 ASN A CA 1
ATOM 699 C C . ASN A 1 90 ? -5.484 -27.266 -4.262 1 97.44 90 ASN A C 1
ATOM 701 O O . ASN A 1 90 ? -6.051 -27.688 -3.252 1 97.44 90 ASN A O 1
ATOM 705 N N . TYR A 1 91 ? -4.461 -27.859 -4.773 1 97.69 91 TYR A N 1
ATOM 706 C CA . TYR A 1 91 ? -3.854 -29.031 -4.168 1 97.69 91 TYR A CA 1
ATOM 707 C C . TYR A 1 91 ? -3.426 -28.75 -2.732 1 97.69 91 TYR A C 1
ATOM 709 O O . TYR A 1 91 ? -3.73 -29.531 -1.824 1 97.69 91 TYR A O 1
ATOM 717 N N . LEU A 1 92 ? -2.771 -27.688 -2.549 1 98.38 92 LEU A N 1
ATOM 718 C CA . LEU A 1 92 ? -2.199 -27.344 -1.25 1 98.38 92 LEU A CA 1
ATOM 719 C C . LEU A 1 92 ? -3.293 -26.969 -0.259 1 98.38 92 LEU A C 1
ATOM 721 O O . LEU A 1 92 ? -3.211 -27.312 0.924 1 98.38 92 LEU A O 1
ATOM 725 N N . LEU A 1 93 ? -4.254 -26.188 -0.77 1 97.5 93 LEU A N 1
ATOM 726 C CA . LEU A 1 93 ? -5.367 -25.828 0.106 1 97.5 93 LEU A CA 1
ATOM 727 C C . LEU A 1 93 ? -6.082 -27.078 0.614 1 97.5 93 LEU A C 1
ATOM 729 O O . LEU A 1 93 ? -6.406 -27.172 1.801 1 97.5 93 LEU A O 1
ATOM 733 N N . ARG A 1 94 ? -6.281 -28.031 -0.219 1 95.62 94 ARG A N 1
ATOM 734 C CA . ARG A 1 94 ? -6.902 -29.297 0.17 1 95.62 94 ARG A CA 1
ATOM 735 C C . ARG A 1 94 ? -6.043 -30.031 1.191 1 95.62 94 ARG A C 1
ATOM 737 O O . ARG A 1 94 ? -6.566 -30.641 2.125 1 95.62 94 ARG A O 1
ATOM 744 N N . ALA A 1 95 ? -4.809 -29.984 1.024 1 96.75 95 ALA A N 1
ATOM 745 C CA . ALA A 1 95 ? -3.877 -30.672 1.913 1 96.75 95 ALA A CA 1
ATOM 746 C C . ALA A 1 95 ? -4.008 -30.156 3.346 1 96.75 95 ALA A C 1
ATOM 748 O O . ALA A 1 95 ? -3.762 -30.906 4.301 1 96.75 95 ALA A O 1
ATOM 749 N N . THR A 1 96 ? -4.355 -28.922 3.52 1 96.06 96 THR A N 1
ATOM 750 C CA . THR A 1 96 ? -4.426 -28.328 4.852 1 96.06 96 THR A CA 1
ATOM 751 C C . THR A 1 96 ? -5.562 -28.953 5.66 1 96.06 96 THR A C 1
ATOM 753 O O . THR A 1 96 ? -5.535 -28.922 6.891 1 96.06 96 THR A O 1
ATOM 756 N N . GLY A 1 97 ? -6.617 -29.422 4.945 1 94.38 97 GLY A N 1
ATOM 757 C CA . GLY A 1 97 ? -7.797 -29.922 5.629 1 94.38 97 GLY A CA 1
ATOM 758 C C . GLY A 1 97 ? -8.641 -28.828 6.254 1 94.38 97 GLY A C 1
ATOM 759 O O . GLY A 1 97 ? -9.617 -29.125 6.957 1 94.38 97 GLY A O 1
ATOM 760 N N . MET A 1 98 ? -8.289 -27.594 6.082 1 94.19 98 MET A N 1
ATOM 761 C CA . MET A 1 98 ? -9.031 -26.469 6.656 1 94.19 98 MET A CA 1
ATOM 762 C C . MET A 1 98 ? -10.398 -26.328 5.996 1 94.19 98 MET A C 1
ATOM 764 O O . MET A 1 98 ? -10.508 -26.312 4.77 1 94.19 98 MET A O 1
ATOM 768 N N . PRO A 1 99 ? -11.469 -26.312 6.832 1 94.25 99 PRO A N 1
ATOM 769 C CA . PRO A 1 99 ? -12.758 -26 6.227 1 94.25 99 PRO A CA 1
ATOM 770 C C . PRO A 1 99 ? -12.789 -24.625 5.574 1 94.25 99 PRO A C 1
ATOM 772 O O . PRO A 1 99 ? -12.367 -23.641 6.184 1 94.25 99 PRO A O 1
ATOM 775 N N . VAL A 1 100 ? -13.25 -24.594 4.352 1 93.62 100 VAL A N 1
ATOM 776 C CA . VAL A 1 100 ? -13.281 -23.344 3.596 1 93.62 100 VAL A CA 1
ATOM 777 C C . VAL A 1 100 ? -14.672 -23.125 3.006 1 93.62 100 VAL A C 1
ATOM 779 O O . VAL A 1 100 ? -15.25 -24.031 2.404 1 93.62 100 VAL A O 1
ATOM 782 N N . SER A 1 101 ? -15.258 -21.969 3.266 1 92.88 101 SER A N 1
ATOM 783 C CA . SER A 1 101 ? -16.531 -21.656 2.635 1 92.88 101 SER A CA 1
ATOM 784 C C . SER A 1 101 ? -16.406 -21.594 1.117 1 92.88 101 SER A C 1
ATOM 786 O O . SER A 1 101 ? -15.305 -21.406 0.591 1 92.88 101 SER A O 1
ATOM 788 N N . ALA A 1 102 ? -17.516 -21.766 0.417 1 93.81 102 ALA A N 1
ATOM 789 C CA . ALA A 1 102 ? -17.516 -21.703 -1.042 1 93.81 102 ALA A CA 1
ATOM 790 C C . ALA A 1 102 ? -17 -20.359 -1.537 1 93.81 102 ALA A C 1
ATOM 792 O O . ALA A 1 102 ? -16.266 -20.297 -2.531 1 93.81 102 ALA A O 1
ATOM 793 N N . LEU A 1 103 ? -17.344 -19.297 -0.882 1 95.12 103 LEU A N 1
ATOM 794 C CA . LEU A 1 103 ? -16.922 -17.953 -1.281 1 95.12 103 LEU A CA 1
ATOM 795 C C . LEU A 1 103 ? -15.43 -17.766 -1.065 1 95.12 103 LEU A C 1
ATOM 797 O O . LEU A 1 103 ? -14.742 -17.219 -1.93 1 95.12 103 LEU A O 1
ATOM 801 N N . ASP A 1 104 ? -14.922 -18.219 0.088 1 95.75 104 ASP A N 1
ATOM 802 C CA . ASP A 1 104 ? -13.492 -18.109 0.366 1 95.75 104 ASP A CA 1
ATOM 803 C C . ASP A 1 104 ? -12.68 -18.953 -0.611 1 95.75 104 ASP A C 1
ATOM 805 O O . ASP A 1 104 ? -11.594 -18.531 -1.037 1 95.75 104 ASP A O 1
ATOM 809 N N . TYR A 1 105 ? -13.219 -20.109 -0.906 1 96.12 105 TYR A N 1
ATOM 810 C CA . TYR A 1 105 ? -12.555 -20.969 -1.873 1 96.12 105 TYR A CA 1
ATOM 811 C C . TYR A 1 105 ? -12.469 -20.297 -3.238 1 96.12 105 TYR A C 1
ATOM 813 O O . TYR A 1 105 ? -11.414 -20.312 -3.879 1 96.12 105 TYR A O 1
ATOM 821 N N . THR A 1 106 ? -13.562 -19.734 -3.633 1 96.25 106 THR A N 1
ATOM 822 C CA . THR A 1 106 ? -13.586 -19.031 -4.914 1 96.25 106 THR A CA 1
ATOM 823 C C . THR A 1 106 ? -12.633 -17.844 -4.902 1 96.25 106 THR A C 1
ATOM 825 O O . THR A 1 106 ? -11.914 -17.609 -5.879 1 96.25 106 THR A O 1
ATOM 828 N N . ALA A 1 107 ? -12.594 -17.078 -3.822 1 97.56 107 ALA A N 1
ATOM 829 C CA . ALA A 1 107 ? -11.656 -15.969 -3.686 1 97.56 107 ALA A CA 1
ATOM 830 C C . ALA A 1 107 ? -10.211 -16.453 -3.795 1 97.56 107 ALA A C 1
ATOM 832 O O . ALA A 1 107 ? -9.383 -15.789 -4.426 1 97.56 107 ALA A O 1
ATOM 833 N N . PHE A 1 108 ? -9.961 -17.562 -3.174 1 98.19 108 PHE A N 1
ATOM 834 C CA . PHE A 1 108 ? -8.625 -18.141 -3.217 1 98.19 108 PHE A CA 1
ATOM 835 C C . PHE A 1 108 ? -8.227 -18.484 -4.648 1 98.19 108 PHE A C 1
ATOM 837 O O . PHE A 1 108 ? -7.125 -18.156 -5.086 1 98.19 108 PHE A O 1
ATOM 844 N N . LEU A 1 109 ? -9.109 -19.094 -5.367 1 97.62 109 LEU A N 1
ATOM 845 C CA . LEU A 1 109 ? -8.828 -19.469 -6.75 1 97.62 109 LEU A CA 1
ATOM 846 C C . LEU A 1 109 ? -8.625 -18.219 -7.609 1 97.62 109 LEU A C 1
ATOM 848 O O . LEU A 1 109 ? -7.73 -18.188 -8.453 1 97.62 109 LEU A O 1
ATOM 852 N N . VAL A 1 110 ? -9.453 -17.234 -7.359 1 97.94 110 VAL A N 1
ATOM 853 C CA . VAL A 1 110 ? -9.336 -16 -8.117 1 97.94 110 VAL A CA 1
ATOM 854 C C . VAL A 1 110 ? -7.984 -15.344 -7.836 1 97.94 110 VAL A C 1
ATOM 856 O O . VAL A 1 110 ? -7.344 -14.82 -8.75 1 97.94 110 VAL A O 1
ATOM 859 N N . ALA A 1 111 ? -7.562 -15.367 -6.59 1 98.81 111 ALA A N 1
ATOM 860 C CA . ALA A 1 111 ? -6.242 -14.844 -6.258 1 98.81 111 ALA A CA 1
ATOM 861 C C . ALA A 1 111 ? -5.148 -15.586 -7.016 1 98.81 111 ALA A C 1
ATOM 863 O O . ALA A 1 111 ? -4.223 -14.969 -7.551 1 98.81 111 ALA A O 1
ATOM 864 N N . CYS A 1 112 ? -5.23 -16.875 -7.086 1 98.81 112 CYS A N 1
ATOM 865 C CA . CYS A 1 112 ? -4.258 -17.672 -7.82 1 98.81 112 CYS A CA 1
ATOM 866 C C . CYS A 1 112 ? -4.273 -17.312 -9.305 1 98.81 112 CYS A C 1
ATOM 868 O O . CYS A 1 112 ? -3.217 -17.141 -9.914 1 98.81 112 CYS A O 1
ATOM 870 N N . ILE A 1 113 ? -5.418 -17.188 -9.82 1 98.69 113 ILE A N 1
ATOM 871 C CA . ILE A 1 113 ? -5.621 -16.938 -11.242 1 98.69 113 ILE A CA 1
ATOM 872 C C . ILE A 1 113 ? -5.055 -15.562 -11.602 1 98.69 113 ILE A C 1
ATOM 874 O O . ILE A 1 113 ? -4.461 -15.383 -12.664 1 98.69 113 ILE A O 1
ATOM 878 N N . CYS A 1 114 ? -5.16 -14.602 -10.703 1 98.88 114 CYS A N 1
ATOM 879 C CA . CYS A 1 114 ? -4.891 -13.211 -11.047 1 98.88 114 CYS A CA 1
ATOM 880 C C . CYS A 1 114 ? -3.57 -12.75 -10.445 1 98.88 114 CYS A C 1
ATOM 882 O O . CYS A 1 114 ? -3.166 -11.602 -10.633 1 98.88 114 CYS A O 1
ATOM 884 N N . HIS A 1 115 ? -2.795 -13.531 -9.758 1 98.88 115 HIS A N 1
ATOM 885 C CA . HIS A 1 115 ? -1.695 -13.086 -8.906 1 98.88 115 HIS A CA 1
ATOM 886 C C . HIS A 1 115 ? -0.604 -12.406 -9.727 1 98.88 115 HIS A C 1
ATOM 888 O O . HIS A 1 115 ? 0.142 -11.57 -9.211 1 98.88 115 HIS A O 1
ATOM 894 N N . ASP A 1 116 ? -0.512 -12.664 -10.992 1 98.75 116 ASP A N 1
ATOM 895 C CA . ASP A 1 116 ? 0.513 -12.117 -11.875 1 98.75 116 ASP A CA 1
ATOM 896 C C . ASP A 1 116 ? -0.11 -11.523 -13.141 1 98.75 116 ASP A C 1
ATOM 898 O O . ASP A 1 116 ? 0.554 -11.414 -14.172 1 98.75 116 ASP A O 1
ATOM 902 N N . VAL A 1 117 ? -1.439 -11.234 -13.125 1 98.81 117 VAL A N 1
ATOM 903 C CA . VAL A 1 117 ? -2.121 -10.742 -14.312 1 98.81 117 VAL A CA 1
ATOM 904 C C . VAL A 1 117 ? -1.444 -9.461 -14.805 1 98.81 117 VAL A C 1
ATOM 906 O O . VAL A 1 117 ? -1.153 -8.562 -14.008 1 98.81 117 VAL A O 1
ATOM 909 N N . GLY A 1 118 ? -1.097 -9.461 -16.078 1 98.19 118 GLY A N 1
ATOM 910 C CA . GLY A 1 118 ? -0.49 -8.289 -16.688 1 98.19 118 GLY A CA 1
ATOM 911 C C . GLY A 1 118 ? 1.003 -8.188 -16.453 1 98.19 118 GLY A C 1
ATOM 912 O O . GLY A 1 118 ? 1.621 -7.168 -16.75 1 98.19 118 GLY A O 1
ATOM 913 N N . HIS A 1 119 ? 1.647 -9.188 -15.93 1 98.38 119 HIS A N 1
ATOM 914 C CA . HIS A 1 119 ? 3.072 -9.195 -15.617 1 98.38 119 HIS A CA 1
ATOM 915 C C . HIS A 1 119 ? 3.908 -8.938 -16.875 1 98.38 119 HIS A C 1
ATOM 917 O O . HIS A 1 119 ? 3.664 -9.547 -17.922 1 98.38 119 HIS A O 1
ATOM 923 N N . SER A 1 120 ? 4.938 -8.109 -16.797 1 97.44 120 SER A N 1
ATOM 924 C CA . SER A 1 120 ? 5.691 -7.691 -17.969 1 97.44 120 SER A CA 1
ATOM 925 C C . SER A 1 120 ? 7.031 -8.414 -18.062 1 97.44 120 SER A C 1
ATOM 927 O O . SER A 1 120 ? 7.84 -8.125 -18.953 1 97.44 120 SER A O 1
ATOM 929 N N . GLY A 1 121 ? 7.281 -9.266 -17.094 1 98.12 121 GLY A N 1
ATOM 930 C CA . GLY A 1 121 ? 8.539 -9.992 -17.094 1 98.12 121 GLY A CA 1
ATOM 931 C C . GLY A 1 121 ? 9.641 -9.281 -16.328 1 98.12 121 GLY A C 1
ATOM 932 O O . GLY A 1 121 ? 10.781 -9.734 -16.312 1 98.12 121 GLY A O 1
ATOM 933 N N . LYS A 1 122 ? 9.281 -8.148 -15.742 1 98.25 122 LYS A N 1
ATOM 934 C CA . LYS A 1 122 ? 10.203 -7.422 -14.883 1 98.25 122 LYS A CA 1
ATOM 935 C C . LYS A 1 122 ? 9.805 -7.551 -13.414 1 98.25 122 LYS A C 1
ATOM 937 O O . LYS A 1 122 ? 8.648 -7.852 -13.102 1 98.25 122 LYS A O 1
ATOM 942 N N . ASN A 1 123 ? 10.773 -7.422 -12.539 1 97.88 123 ASN A N 1
ATOM 943 C CA . ASN A 1 123 ? 10.438 -7.559 -11.125 1 97.88 123 ASN A CA 1
ATOM 944 C C . ASN A 1 123 ? 10.281 -6.199 -10.453 1 97.88 123 ASN A C 1
ATOM 946 O O . ASN A 1 123 ? 10.461 -5.16 -11.094 1 97.88 123 ASN A O 1
ATOM 950 N N . ASN A 1 124 ? 9.883 -6.16 -9.211 1 97.94 124 ASN A N 1
ATOM 951 C CA . ASN A 1 124 ? 9.641 -4.93 -8.461 1 97.94 124 ASN A CA 1
ATOM 952 C C . ASN A 1 124 ? 10.867 -4.02 -8.461 1 97.94 124 ASN A C 1
ATOM 954 O O . ASN A 1 124 ? 10.742 -2.803 -8.609 1 97.94 124 ASN A O 1
ATOM 958 N N . GLY A 1 125 ? 12.078 -4.609 -8.297 1 96.88 125 GLY A N 1
ATOM 959 C CA . GLY A 1 125 ? 13.312 -3.836 -8.258 1 96.88 125 GLY A CA 1
ATOM 960 C C . GLY A 1 125 ? 13.547 -3.033 -9.523 1 96.88 125 GLY A C 1
ATOM 961 O O . GLY A 1 125 ? 14.008 -1.892 -9.461 1 96.88 125 GLY A O 1
ATOM 962 N N . PHE A 1 126 ? 13.172 -3.562 -10.695 1 97.81 126 PHE A N 1
ATOM 963 C CA . PHE A 1 126 ? 13.336 -2.883 -11.977 1 97.81 126 PHE A CA 1
ATOM 964 C C . PHE A 1 126 ? 12.508 -1.604 -12.023 1 97.81 126 PHE A C 1
ATOM 966 O O . PHE A 1 126 ? 13.016 -0.543 -12.398 1 97.81 126 PHE A O 1
ATOM 973 N N . TYR A 1 127 ? 11.227 -1.716 -11.594 1 97.44 127 TYR A N 1
ATOM 974 C CA . TYR A 1 127 ? 10.32 -0.577 -11.664 1 97.44 127 TYR A CA 1
ATOM 975 C C . TYR A 1 127 ? 10.766 0.535 -10.719 1 97.44 127 TYR A C 1
ATOM 977 O O . TYR A 1 127 ? 10.727 1.714 -11.078 1 97.44 127 TYR A O 1
ATOM 985 N N . VAL A 1 128 ? 11.18 0.191 -9.57 1 96.62 128 VAL A N 1
ATOM 986 C CA . VAL A 1 128 ? 11.617 1.177 -8.586 1 96.62 128 VAL A CA 1
ATOM 987 C C . VAL A 1 128 ? 12.914 1.84 -9.055 1 96.62 128 VAL A C 1
ATOM 989 O O . VAL A 1 128 ? 13.023 3.068 -9.047 1 96.62 128 VAL A O 1
ATOM 992 N N . GLU A 1 129 ? 13.867 1.032 -9.562 1 95 129 GLU A N 1
ATOM 993 C CA . GLU A 1 129 ? 15.18 1.529 -9.969 1 95 129 GLU A CA 1
ATOM 994 C C . GLU A 1 129 ? 15.07 2.461 -11.172 1 95 129 GLU A C 1
ATOM 996 O O . GLU A 1 129 ? 15.836 3.414 -11.305 1 95 129 GLU A O 1
ATOM 1001 N N . THR A 1 130 ? 14.133 2.238 -11.992 1 94.5 130 THR A N 1
ATOM 1002 C CA . THR A 1 130 ? 14.023 3.018 -13.227 1 94.5 130 THR A CA 1
ATOM 1003 C C . THR A 1 130 ? 13.055 4.184 -13.039 1 94.5 130 THR A C 1
ATOM 1005 O O . THR A 1 130 ? 12.859 4.98 -13.961 1 94.5 130 THR A O 1
ATOM 1008 N N . GLY A 1 131 ? 12.453 4.289 -11.859 1 92.56 131 GLY A N 1
ATOM 1009 C CA . GLY A 1 131 ? 11.477 5.344 -11.641 1 92.56 131 GLY A CA 1
ATOM 1010 C C . GLY A 1 131 ? 10.258 5.223 -12.531 1 92.56 131 GLY A C 1
ATOM 1011 O O . GLY A 1 131 ? 9.734 6.23 -13.016 1 92.56 131 GLY A O 1
ATOM 1012 N N . ASP A 1 132 ? 9.891 3.969 -12.773 1 95.12 132 ASP A N 1
ATOM 1013 C CA . ASP A 1 132 ? 8.75 3.705 -13.641 1 95.12 132 ASP A CA 1
ATOM 1014 C C . ASP A 1 132 ? 7.461 4.266 -13.039 1 95.12 132 ASP A C 1
ATOM 1016 O O . ASP A 1 132 ? 7.316 4.324 -11.82 1 95.12 132 ASP A O 1
ATOM 1020 N N . ARG A 1 133 ? 6.516 4.621 -13.859 1 96.19 133 ARG A N 1
ATOM 1021 C CA . ARG A 1 133 ? 5.242 5.188 -13.43 1 96.19 133 ARG A CA 1
ATOM 1022 C C . ARG A 1 133 ? 4.492 4.223 -12.523 1 96.19 133 ARG A C 1
ATOM 1024 O O . ARG A 1 133 ? 3.789 4.645 -11.602 1 96.19 133 ARG A O 1
ATOM 1031 N N . LEU A 1 134 ? 4.668 2.965 -12.758 1 97.38 134 LEU A N 1
ATOM 1032 C CA . LEU A 1 134 ? 4.023 1.973 -11.898 1 97.38 134 LEU A CA 1
ATOM 1033 C C . LEU A 1 134 ? 4.566 2.047 -10.477 1 97.38 134 LEU A C 1
ATOM 1035 O O . LEU A 1 134 ? 3.812 1.884 -9.516 1 97.38 134 LEU A O 1
ATOM 1039 N N . ALA A 1 135 ? 5.891 2.209 -10.383 1 97.88 135 ALA A N 1
ATOM 1040 C CA . ALA A 1 135 ? 6.5 2.342 -9.062 1 97.88 135 ALA A CA 1
ATOM 1041 C C . ALA A 1 135 ? 6.035 3.621 -8.367 1 97.88 135 ALA A C 1
ATOM 1043 O O . ALA A 1 135 ? 5.797 3.627 -7.156 1 97.88 135 ALA A O 1
ATOM 1044 N N . LEU A 1 136 ? 5.891 4.73 -9.117 1 97.5 136 LEU A N 1
ATOM 1045 C CA . LEU A 1 136 ? 5.383 5.977 -8.555 1 97.5 136 LEU A CA 1
ATOM 1046 C C . LEU A 1 136 ? 3.953 5.801 -8.055 1 97.5 136 LEU A C 1
ATOM 1048 O O . LEU A 1 136 ? 3.617 6.242 -6.953 1 97.5 136 LEU A O 1
ATOM 1052 N N . ARG A 1 137 ? 3.176 5.078 -8.781 1 97.44 137 ARG A N 1
ATOM 1053 C CA . ARG A 1 137 ? 1.759 4.891 -8.484 1 97.44 137 ARG A CA 1
ATOM 1054 C C . ARG A 1 137 ? 1.565 4.098 -7.199 1 97.44 137 ARG A C 1
ATOM 1056 O O . ARG A 1 137 ? 0.693 4.418 -6.387 1 97.44 137 ARG A O 1
ATOM 1063 N N . TYR A 1 138 ? 2.365 3.098 -7.043 1 98.19 138 TYR A N 1
ATOM 1064 C CA . TYR A 1 138 ? 2.146 2.205 -5.91 1 98.19 138 TYR A CA 1
ATOM 1065 C C . TYR A 1 138 ? 3.207 2.416 -4.836 1 98.19 138 TYR A C 1
ATOM 1067 O O . TYR A 1 138 ? 3.414 1.553 -3.98 1 98.19 138 TYR A O 1
ATOM 1075 N N . ASN A 1 139 ? 3.902 3.508 -5.012 1 98 139 ASN A N 1
ATOM 1076 C CA . ASN A 1 139 ? 4.781 4.039 -3.979 1 98 139 ASN A CA 1
ATOM 1077 C C . ASN A 1 139 ? 5.867 3.037 -3.594 1 98 139 ASN A C 1
ATOM 1079 O O . ASN A 1 139 ? 6.121 2.818 -2.408 1 98 139 ASN A O 1
ATOM 1083 N N . ASP A 1 140 ? 6.402 2.354 -4.586 1 97.62 140 ASP A N 1
ATOM 1084 C CA . ASP A 1 140 ? 7.633 1.567 -4.531 1 97.62 140 ASP A CA 1
ATOM 1085 C C . ASP A 1 140 ? 7.453 0.33 -3.654 1 97.62 140 ASP A C 1
ATOM 1087 O O . ASP A 1 140 ? 8.438 -0.298 -3.25 1 97.62 140 ASP A O 1
ATOM 1091 N N . ARG A 1 141 ? 6.195 -0.011 -3.27 1 97.12 141 ARG A N 1
ATOM 1092 C CA . ARG A 1 141 ? 5.949 -1.162 -2.406 1 97.12 141 ARG A CA 1
ATOM 1093 C C . ARG A 1 141 ? 5.074 -2.195 -3.107 1 97.12 141 ARG A C 1
ATOM 1095 O O . ARG A 1 141 ? 3.945 -1.895 -3.502 1 97.12 141 ARG A O 1
ATOM 1102 N N . SER A 1 142 ? 5.602 -3.398 -3.18 1 98.19 142 SER A N 1
ATOM 1103 C CA . SER A 1 142 ? 4.836 -4.457 -3.828 1 98.19 142 SER A CA 1
ATOM 1104 C C . SER A 1 142 ? 4.184 -3.961 -5.113 1 98.19 142 SER A C 1
ATOM 1106 O O . SER A 1 142 ? 2.98 -4.137 -5.316 1 98.19 142 SER A O 1
ATOM 1108 N N . VAL A 1 143 ? 4.988 -3.305 -5.926 1 98.5 143 VAL A N 1
ATOM 1109 C CA . VAL A 1 143 ? 4.516 -2.58 -7.102 1 98.5 143 VAL A CA 1
ATOM 1110 C C . VAL A 1 143 ? 3.693 -3.512 -7.988 1 98.5 143 VAL A C 1
ATOM 1112 O O . VAL A 1 143 ? 2.543 -3.211 -8.32 1 98.5 143 VAL A O 1
ATOM 1115 N N . LEU A 1 144 ? 4.207 -4.664 -8.281 1 98.69 144 LEU A N 1
ATOM 1116 C CA . LEU A 1 144 ? 3.555 -5.59 -9.203 1 98.69 144 LEU A CA 1
ATOM 1117 C C . LEU A 1 144 ? 2.318 -6.211 -8.562 1 98.69 144 LEU A C 1
ATOM 1119 O O . LEU A 1 144 ? 1.253 -6.262 -9.18 1 98.69 144 LEU A O 1
ATOM 1123 N N . GLU A 1 145 ? 2.428 -6.664 -7.305 1 98.75 145 GLU A N 1
ATOM 1124 C CA . GLU A 1 145 ? 1.299 -7.316 -6.648 1 98.75 145 GLU A CA 1
ATOM 1125 C C . GLU A 1 145 ? 0.111 -6.367 -6.52 1 98.75 145 GLU A C 1
ATOM 1127 O O . GLU A 1 145 ? -1.037 -6.773 -6.715 1 98.75 145 GLU A O 1
ATOM 1132 N N . GLN A 1 146 ? 0.427 -5.094 -6.23 1 98.62 146 GLN A N 1
ATOM 1133 C CA . GLN A 1 146 ? -0.64 -4.098 -6.199 1 98.62 146 GLN A CA 1
ATOM 1134 C C . GLN A 1 146 ? -1.248 -3.902 -7.582 1 98.62 146 GLN A C 1
ATOM 1136 O O . GLN A 1 146 ? -2.469 -3.797 -7.723 1 98.62 146 GLN A O 1
ATOM 1141 N N . PHE A 1 147 ? -0.4 -3.836 -8.531 1 98.81 147 PHE A N 1
ATOM 1142 C CA . PHE A 1 147 ? -0.836 -3.682 -9.914 1 98.81 147 PHE A CA 1
ATOM 1143 C C . PHE A 1 147 ? -1.727 -4.844 -10.336 1 98.81 147 PHE A C 1
ATOM 1145 O O . PHE A 1 147 ? -2.756 -4.645 -10.984 1 98.81 147 PHE A O 1
ATOM 1152 N N . HIS A 1 148 ? -1.362 -6.051 -9.969 1 98.88 148 HIS A N 1
ATOM 1153 C CA . HIS A 1 148 ? -2.127 -7.234 -10.344 1 98.88 148 HIS A CA 1
ATOM 1154 C C . HIS A 1 148 ? -3.52 -7.215 -9.727 1 98.88 148 HIS A C 1
ATOM 1156 O O . HIS A 1 148 ? -4.516 -7.453 -10.422 1 98.88 148 HIS A O 1
ATOM 1162 N N . VAL A 1 149 ? -3.611 -6.918 -8.445 1 98.75 149 VAL A N 1
ATOM 1163 C CA . VAL A 1 149 ? -4.902 -6.852 -7.766 1 98.75 149 VAL A CA 1
ATOM 1164 C C . VAL A 1 149 ? -5.781 -5.793 -8.43 1 98.75 149 VAL A C 1
ATOM 1166 O O . VAL A 1 149 ? -6.922 -6.074 -8.805 1 98.75 149 VAL A O 1
ATOM 1169 N N . ALA A 1 150 ? -5.207 -4.598 -8.586 1 98.62 150 ALA A N 1
ATOM 1170 C CA . ALA A 1 150 ? -5.965 -3.48 -9.148 1 98.62 150 ALA A CA 1
ATOM 1171 C C . ALA A 1 150 ? -6.461 -3.807 -10.547 1 98.62 150 ALA A C 1
ATOM 1173 O O . ALA A 1 150 ? -7.605 -3.51 -10.898 1 98.62 150 ALA A O 1
ATOM 1174 N N . THR A 1 151 ? -5.586 -4.41 -11.336 1 98.56 151 THR A N 1
ATOM 1175 C CA . THR A 1 151 ? -5.926 -4.762 -12.711 1 98.56 151 THR A CA 1
ATOM 1176 C C . THR A 1 151 ? -7.129 -5.699 -12.75 1 98.56 151 THR A C 1
ATOM 1178 O O . THR A 1 151 ? -8.062 -5.488 -13.523 1 98.56 151 THR A O 1
ATOM 1181 N N . ALA A 1 152 ? -7.172 -6.684 -11.898 1 98.5 152 ALA A N 1
ATOM 1182 C CA . ALA A 1 152 ? -8.258 -7.66 -11.867 1 98.5 152 ALA A CA 1
ATOM 1183 C C . ALA A 1 152 ? -9.586 -6.996 -11.5 1 98.5 152 ALA A C 1
ATOM 1185 O O . ALA A 1 152 ? -10.594 -7.207 -12.164 1 98.5 152 ALA A O 1
ATOM 1186 N N . PHE A 1 153 ? -9.609 -6.203 -10.523 1 98.38 153 PHE A N 1
ATOM 1187 C CA . PHE A 1 153 ? -10.859 -5.633 -10.031 1 98.38 153 PHE A CA 1
ATOM 1188 C C . PHE A 1 153 ? -11.312 -4.473 -10.914 1 98.38 153 PHE A C 1
ATOM 1190 O O . PHE A 1 153 ? -12.508 -4.258 -11.094 1 98.38 153 PHE A O 1
ATOM 1197 N N . GLU A 1 154 ? -10.336 -3.691 -11.438 1 97.75 154 GLU A N 1
ATOM 1198 C CA . GLU A 1 154 ? -10.703 -2.645 -12.383 1 97.75 154 GLU A CA 1
ATOM 1199 C C . GLU A 1 154 ? -11.312 -3.236 -13.648 1 97.75 154 GLU A C 1
ATOM 1201 O O . GLU A 1 154 ? -12.25 -2.668 -14.219 1 97.75 154 GLU A O 1
ATOM 1206 N N . MET A 1 155 ? -10.742 -4.309 -14.078 1 97.56 155 MET A N 1
ATOM 1207 C CA . MET A 1 155 ? -11.297 -4.988 -15.25 1 97.56 155 MET A CA 1
ATOM 1208 C C . MET A 1 155 ? -12.742 -5.387 -15.008 1 97.56 155 MET A C 1
ATOM 1210 O O . MET A 1 155 ? -13.602 -5.195 -15.875 1 97.56 155 MET A O 1
ATOM 1214 N N . MET A 1 156 ? -13.07 -5.941 -13.844 1 97.25 156 MET A N 1
ATOM 1215 C CA . MET A 1 156 ? -14.438 -6.336 -13.516 1 97.25 156 MET A CA 1
ATOM 1216 C C . MET A 1 156 ? -15.359 -5.125 -13.484 1 97.25 156 MET A C 1
ATOM 1218 O O . MET A 1 156 ? -16.531 -5.219 -13.891 1 97.25 156 MET A O 1
ATOM 1222 N N . GLU A 1 157 ? -14.812 -4.043 -12.992 1 95.62 157 GLU A N 1
ATOM 1223 C CA . GLU A 1 157 ? -15.594 -2.809 -12.93 1 95.62 157 GLU A CA 1
ATOM 1224 C C . GLU A 1 157 ? -15.852 -2.252 -14.328 1 95.62 157 GLU A C 1
ATOM 1226 O O . GLU A 1 157 ? -16.938 -1.725 -14.602 1 95.62 157 GLU A O 1
ATOM 1231 N N . ASP A 1 158 ? -14.891 -2.33 -15.203 1 96.69 158 ASP A N 1
ATOM 1232 C CA . ASP A 1 158 ? -14.977 -1.759 -16.547 1 96.69 158 ASP A CA 1
ATOM 1233 C C . ASP A 1 158 ? -15.852 -2.617 -17.453 1 96.69 158 ASP A C 1
ATOM 1235 O O . ASP A 1 158 ? -16.469 -2.105 -18.391 1 96.69 158 ASP A O 1
ATOM 1239 N N . PHE A 1 159 ? -15.844 -3.916 -17.203 1 96.69 159 PHE A N 1
ATOM 1240 C CA . PHE A 1 159 ? -16.578 -4.855 -18.047 1 96.69 159 PHE A CA 1
ATOM 1241 C C . PHE A 1 159 ? -17.594 -5.641 -17.219 1 96.69 159 PHE A C 1
ATOM 1243 O O . PHE A 1 159 ? -17.266 -6.707 -16.688 1 96.69 159 PHE A O 1
ATOM 1250 N N . HIS A 1 160 ? -18.828 -5.281 -17.281 1 95.38 160 HIS A N 1
ATOM 1251 C CA . HIS A 1 160 ? -19.875 -5.871 -16.453 1 95.38 160 HIS A CA 1
ATOM 1252 C C . HIS A 1 160 ? -20.062 -7.348 -16.781 1 95.38 160 HIS A C 1
ATOM 1254 O O . HIS A 1 160 ? -20.438 -8.133 -15.906 1 95.38 160 HIS A O 1
ATOM 1260 N N . GLU A 1 161 ? -19.766 -7.695 -18.016 1 96.75 161 GLU A N 1
ATOM 1261 C CA . GLU A 1 161 ? -19.922 -9.086 -18.438 1 96.75 161 GLU A CA 1
ATOM 1262 C C . GLU A 1 161 ? -18.844 -9.977 -17.844 1 96.75 161 GLU A C 1
ATOM 1264 O O . GLU A 1 161 ? -18.906 -11.203 -17.953 1 96.75 161 GLU A O 1
ATOM 1269 N N . CYS A 1 162 ? -17.859 -9.336 -17.094 1 97.12 162 CYS A N 1
ATOM 1270 C CA . CYS A 1 162 ? -16.781 -10.07 -16.453 1 97.12 162 CYS A CA 1
ATOM 1271 C C . CYS A 1 162 ? -16.828 -9.891 -14.938 1 97.12 162 CYS A C 1
ATOM 1273 O O . CYS A 1 162 ? -15.938 -10.367 -14.227 1 97.12 162 CYS A O 1
ATOM 1275 N N . ASN A 1 163 ? -17.828 -9.172 -14.453 1 97.19 163 ASN A N 1
ATOM 1276 C CA . ASN A 1 163 ? -17.859 -8.844 -13.031 1 97.19 163 ASN A CA 1
ATOM 1277 C C . ASN A 1 163 ? -18.453 -9.984 -12.211 1 97.19 163 ASN A C 1
ATOM 1279 O O . ASN A 1 163 ? -19.656 -10.031 -11.977 1 97.19 163 ASN A O 1
ATOM 1283 N N . ILE A 1 164 ? -17.625 -10.75 -11.625 1 96.38 164 ILE A N 1
ATOM 1284 C CA . ILE A 1 164 ? -18.047 -12 -11 1 96.38 164 ILE A CA 1
ATOM 1285 C C . ILE A 1 164 ? -18.547 -11.719 -9.586 1 96.38 164 ILE A C 1
ATOM 1287 O O . ILE A 1 164 ? -19.094 -12.609 -8.93 1 96.38 164 ILE A O 1
ATOM 1291 N N . ILE A 1 165 ? -18.391 -10.508 -9.078 1 95.75 165 ILE A N 1
ATOM 1292 C CA . ILE A 1 165 ? -18.797 -10.234 -7.699 1 95.75 165 ILE A CA 1
ATOM 1293 C C . ILE A 1 165 ? -20 -9.297 -7.691 1 95.75 165 ILE A C 1
ATOM 1295 O O . ILE A 1 165 ? -20.312 -8.695 -6.664 1 95.75 165 ILE A O 1
ATOM 1299 N N . GLU A 1 166 ? -20.641 -9.133 -8.766 1 94.12 166 GLU A N 1
ATOM 1300 C CA . GLU A 1 166 ? -21.719 -8.164 -8.938 1 94.12 166 GLU A CA 1
ATOM 1301 C C . GLU A 1 166 ? -22.906 -8.5 -8.039 1 94.12 166 GLU A C 1
ATOM 1303 O O . GLU A 1 166 ? -23.578 -7.605 -7.535 1 94.12 166 GLU A O 1
ATOM 1308 N N . ASN A 1 167 ? -23.156 -9.781 -7.82 1 95.06 167 ASN A N 1
ATOM 1309 C CA . ASN A 1 167 ? -24.359 -10.188 -7.117 1 95.06 167 ASN A CA 1
ATOM 1310 C C . ASN A 1 167 ? -24.094 -10.422 -5.633 1 95.06 167 ASN A C 1
ATOM 1312 O O . ASN A 1 167 ? -25.016 -10.773 -4.883 1 95.06 167 ASN A O 1
ATOM 1316 N N . LEU A 1 168 ? -22.922 -10.266 -5.195 1 95.56 168 LEU A N 1
ATOM 1317 C CA . LEU A 1 168 ? -22.594 -10.422 -3.781 1 95.56 168 LEU A CA 1
ATOM 1318 C C . LEU A 1 168 ? -23.141 -9.258 -2.967 1 95.56 168 LEU A C 1
ATOM 1320 O O . LEU A 1 168 ? -23.234 -8.133 -3.469 1 95.56 168 LEU A O 1
ATOM 1324 N N . THR A 1 169 ? -23.531 -9.641 -1.755 1 94 169 THR A N 1
ATOM 1325 C CA . THR A 1 169 ? -23.875 -8.555 -0.833 1 94 169 THR A CA 1
ATOM 1326 C C . THR A 1 169 ? -22.641 -7.699 -0.542 1 94 169 THR A C 1
ATOM 1328 O O . THR A 1 169 ? -21.516 -8.094 -0.839 1 94 169 THR A O 1
ATOM 1331 N N . ARG A 1 170 ? -22.828 -6.551 0.032 1 90.62 170 ARG A N 1
ATOM 1332 C CA . ARG A 1 170 ? -21.75 -5.633 0.347 1 90.62 170 ARG A CA 1
ATOM 1333 C C . ARG A 1 170 ? -20.719 -6.293 1.271 1 90.62 170 ARG A C 1
ATOM 1335 O O . ARG A 1 170 ? -19.516 -6.172 1.06 1 90.62 170 ARG A O 1
ATOM 1342 N N . GLU A 1 171 ? -21.219 -6.957 2.23 1 92.31 171 GLU A N 1
ATOM 1343 C CA . GLU A 1 171 ? -20.344 -7.629 3.189 1 92.31 171 GLU A CA 1
ATOM 1344 C C . GLU A 1 171 ? -19.547 -8.758 2.525 1 92.31 171 GLU A C 1
ATOM 1346 O O . GLU A 1 171 ? -18.359 -8.914 2.775 1 92.31 171 GLU A O 1
ATOM 1351 N N . GLU A 1 172 ? -20.234 -9.516 1.68 1 95.62 172 GLU A N 1
ATOM 1352 C CA . GLU A 1 172 ? -19.578 -10.602 0.954 1 95.62 172 GLU A CA 1
ATOM 1353 C C . GLU A 1 172 ? -18.5 -10.062 0.009 1 95.62 172 GLU A C 1
ATOM 1355 O O . GLU A 1 172 ? -17.422 -10.641 -0.099 1 95.62 172 GLU A O 1
ATOM 1360 N N . ARG A 1 173 ? -18.828 -8.992 -0.631 1 95.75 173 ARG A N 1
ATOM 1361 C CA . ARG A 1 173 ? -17.891 -8.367 -1.566 1 95.75 173 ARG A CA 1
ATOM 1362 C C . ARG A 1 173 ? -16.641 -7.883 -0.848 1 95.75 173 ARG A C 1
ATOM 1364 O O . ARG A 1 173 ? -15.523 -8.062 -1.345 1 95.75 173 ARG A O 1
ATOM 1371 N N . LYS A 1 174 ? -16.828 -7.27 0.258 1 94.19 174 LYS A N 1
ATOM 1372 C CA . LYS A 1 174 ? -15.711 -6.77 1.051 1 94.19 174 LYS A CA 1
ATOM 1373 C C . LYS A 1 174 ? -14.805 -7.91 1.497 1 94.19 174 LYS A C 1
ATOM 1375 O O . LYS A 1 174 ? -13.578 -7.805 1.406 1 94.19 174 LYS A O 1
ATOM 1380 N N . GLY A 1 175 ? -15.453 -8.953 1.979 1 95.81 175 GLY A N 1
ATOM 1381 C CA . GLY A 1 175 ? -14.672 -10.102 2.41 1 95.81 175 GLY A CA 1
ATOM 1382 C C . GLY A 1 175 ? -13.93 -10.781 1.273 1 95.81 175 GLY A C 1
ATOM 1383 O O . GLY A 1 175 ? -12.758 -11.141 1.417 1 95.81 175 GLY A O 1
ATOM 1384 N N . PHE A 1 176 ? -14.625 -10.961 0.167 1 97.38 176 PHE A N 1
ATOM 1385 C CA . PHE A 1 176 ? -14.039 -11.57 -1.022 1 97.38 176 PHE A CA 1
ATOM 1386 C C . PHE A 1 176 ? -12.836 -10.781 -1.504 1 97.38 176 PHE A C 1
ATOM 1388 O O . PHE A 1 176 ? -11.758 -11.344 -1.706 1 97.38 176 PHE A O 1
ATOM 1395 N N . ARG A 1 177 ? -13.023 -9.484 -1.665 1 98.12 177 ARG A N 1
ATOM 1396 C CA . ARG A 1 177 ? -11.961 -8.609 -2.172 1 98.12 177 ARG A CA 1
ATOM 1397 C C . ARG A 1 177 ? -10.797 -8.539 -1.194 1 98.12 177 ARG A C 1
ATOM 1399 O O . ARG A 1 177 ? -9.633 -8.578 -1.604 1 98.12 177 ARG A O 1
ATOM 1406 N N . PHE A 1 178 ? -11.133 -8.43 0.057 1 97.94 178 PHE A N 1
ATOM 1407 C CA . PHE A 1 178 ? -10.094 -8.398 1.08 1 97.94 178 PHE A CA 1
ATOM 1408 C C . PHE A 1 178 ? -9.195 -9.625 0.981 1 97.94 178 PHE A C 1
ATOM 1410 O O . PHE A 1 178 ? -7.969 -9.508 0.998 1 97.94 178 PHE A O 1
ATOM 1417 N N . LEU A 1 179 ? -9.781 -10.766 0.863 1 98.38 179 LEU A N 1
ATOM 1418 C CA . LEU A 1 179 ? -9.008 -12 0.803 1 98.38 179 LEU A CA 1
ATOM 1419 C C . LEU A 1 179 ? -8.148 -12.047 -0.453 1 98.38 179 LEU A C 1
ATOM 1421 O O . LEU A 1 179 ? -6.965 -12.398 -0.386 1 98.38 179 LEU A O 1
ATOM 1425 N N . VAL A 1 180 ? -8.719 -11.664 -1.578 1 98.81 180 VAL A N 1
ATOM 1426 C CA . VAL A 1 180 ? -7.969 -11.672 -2.83 1 98.81 180 VAL A CA 1
ATOM 1427 C C . VAL A 1 180 ? -6.77 -10.734 -2.723 1 98.81 180 VAL A C 1
ATOM 1429 O O . VAL A 1 180 ? -5.656 -11.086 -3.115 1 98.81 180 VAL A O 1
ATOM 1432 N N . ILE A 1 181 ? -6.977 -9.562 -2.15 1 98.81 181 ILE A N 1
ATOM 1433 C CA . ILE A 1 181 ? -5.906 -8.586 -1.982 1 98.81 181 ILE A CA 1
ATOM 1434 C C . ILE A 1 181 ? -4.793 -9.18 -1.124 1 98.81 181 ILE A C 1
ATOM 1436 O O . ILE A 1 181 ? -3.629 -9.188 -1.527 1 98.81 181 ILE A O 1
ATOM 1440 N N . GLU A 1 182 ? -5.16 -9.734 -0.006 1 98.62 182 GLU A N 1
ATOM 1441 C CA . GLU A 1 182 ? -4.188 -10.258 0.944 1 98.62 182 GLU A CA 1
ATOM 1442 C C . GLU A 1 182 ? -3.365 -11.383 0.323 1 98.62 182 GLU A C 1
ATOM 1444 O O . GLU A 1 182 ? -2.152 -11.469 0.533 1 98.62 182 GLU A O 1
ATOM 1449 N N . LEU A 1 183 ? -3.998 -12.172 -0.4 1 98.88 183 LEU A N 1
ATOM 1450 C CA . LEU A 1 183 ? -3.326 -13.344 -0.952 1 98.88 183 LEU A CA 1
ATOM 1451 C C . LEU A 1 183 ? -2.371 -12.945 -2.07 1 98.88 183 LEU A C 1
ATOM 1453 O O . LEU A 1 183 ? -1.238 -13.43 -2.129 1 98.88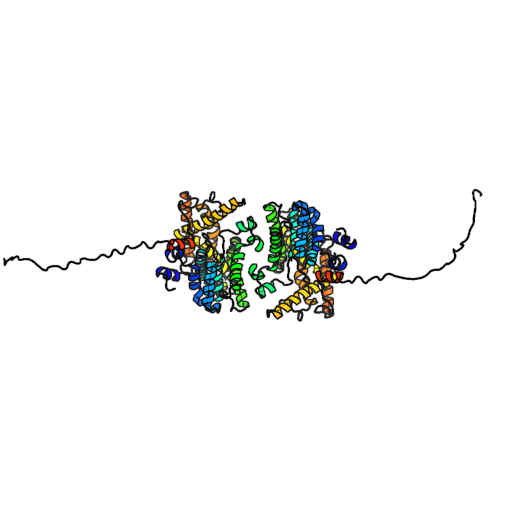 183 LEU A O 1
ATOM 1457 N N . ILE A 1 184 ? -2.797 -12.094 -2.947 1 98.94 184 ILE A N 1
ATOM 1458 C CA . ILE A 1 184 ? -1.918 -11.664 -4.027 1 98.94 184 ILE A CA 1
ATOM 1459 C C . ILE A 1 184 ? -0.728 -10.898 -3.455 1 98.94 184 ILE A C 1
ATOM 1461 O O . ILE A 1 184 ? 0.413 -11.102 -3.875 1 98.94 184 ILE A O 1
ATOM 1465 N N . LEU A 1 185 ? -0.957 -10.055 -2.484 1 98.75 185 LEU A N 1
ATOM 1466 C CA . LEU A 1 185 ? 0.14 -9.336 -1.848 1 98.75 185 LEU A CA 1
ATOM 1467 C C . LEU A 1 185 ? 1.115 -10.305 -1.186 1 98.75 185 LEU A C 1
ATOM 1469 O O . LEU A 1 185 ? 2.318 -10.039 -1.134 1 98.75 185 LEU A O 1
ATOM 1473 N N . ALA A 1 186 ? 0.68 -11.422 -0.739 1 98.62 186 ALA A N 1
ATOM 1474 C CA . ALA A 1 186 ? 1.509 -12.414 -0.049 1 98.62 186 ALA A CA 1
ATOM 1475 C C . ALA A 1 186 ? 2.502 -13.062 -1.009 1 98.62 186 ALA A C 1
ATOM 1477 O O . ALA A 1 186 ? 3.469 -13.695 -0.577 1 98.62 186 ALA A O 1
ATOM 1478 N N . THR A 1 187 ? 2.264 -12.93 -2.281 1 98.56 187 THR A N 1
ATOM 1479 C CA . THR A 1 187 ? 3.158 -13.562 -3.246 1 98.56 187 THR A CA 1
ATOM 1480 C C . THR A 1 187 ? 4.406 -12.711 -3.463 1 98.56 187 THR A C 1
ATOM 1482 O O . THR A 1 187 ? 5.367 -13.156 -4.094 1 98.56 187 THR A O 1
ATOM 1485 N N . ASP A 1 188 ? 4.391 -11.5 -2.955 1 98.19 188 ASP A N 1
ATOM 1486 C CA . ASP A 1 188 ? 5.609 -10.695 -2.932 1 98.19 188 ASP A CA 1
ATOM 1487 C C . ASP A 1 188 ? 6.672 -11.336 -2.047 1 98.19 188 ASP A C 1
ATOM 1489 O O . ASP A 1 188 ? 6.441 -11.578 -0.86 1 98.19 188 ASP A O 1
ATOM 1493 N N . MET A 1 189 ? 7.832 -11.562 -2.592 1 96.38 189 MET A N 1
ATOM 1494 C CA . MET A 1 189 ? 8.906 -12.234 -1.867 1 96.38 189 MET A CA 1
ATOM 1495 C C . MET A 1 189 ? 9.391 -11.383 -0.693 1 96.38 189 MET A C 1
ATOM 1497 O O . MET A 1 189 ? 9.977 -11.906 0.253 1 96.38 189 MET A O 1
ATOM 1501 N N . ALA A 1 190 ? 9.109 -10.117 -0.755 1 96.19 190 ALA A N 1
ATOM 1502 C CA . ALA A 1 190 ? 9.469 -9.242 0.355 1 96.19 190 ALA A CA 1
ATOM 1503 C C . ALA A 1 190 ? 8.742 -9.648 1.634 1 96.19 190 ALA A C 1
ATOM 1505 O O . ALA A 1 190 ? 9.188 -9.32 2.738 1 96.19 190 ALA A O 1
ATOM 1506 N N . LYS A 1 191 ? 7.68 -10.383 1.501 1 97.06 191 LYS A N 1
ATOM 1507 C CA . LYS A 1 191 ? 6.867 -10.766 2.65 1 97.06 191 LYS A CA 1
ATOM 1508 C C . LYS A 1 191 ? 7.184 -12.188 3.096 1 97.06 191 LYS A C 1
ATOM 1510 O O . LYS A 1 191 ? 6.625 -12.672 4.082 1 97.06 191 LYS A O 1
ATOM 1515 N N . HIS A 1 192 ? 8.102 -12.828 2.479 1 97.62 192 HIS A N 1
ATOM 1516 C CA . HIS A 1 192 ? 8.344 -14.258 2.65 1 97.62 192 HIS A CA 1
ATOM 1517 C C . HIS A 1 192 ? 8.727 -14.586 4.094 1 97.62 192 HIS A C 1
ATOM 1519 O O . HIS A 1 192 ? 8.062 -15.398 4.738 1 97.62 192 HIS A O 1
ATOM 1525 N N . PHE A 1 193 ? 9.664 -13.906 4.625 1 97 193 PHE A N 1
ATOM 1526 C CA . PHE A 1 193 ? 10.18 -14.242 5.945 1 97 193 PHE A CA 1
ATOM 1527 C C . PHE A 1 193 ? 9.18 -13.875 7.031 1 97 193 PHE A C 1
ATOM 1529 O O . PHE A 1 193 ? 9.078 -14.562 8.047 1 97 193 PHE A O 1
ATOM 1536 N N . ALA A 1 194 ? 8.484 -12.773 6.816 1 96.81 194 ALA A N 1
ATOM 1537 C CA . ALA A 1 194 ? 7.453 -12.398 7.777 1 96.81 194 ALA A CA 1
ATOM 1538 C C . ALA A 1 194 ? 6.352 -13.453 7.84 1 96.81 194 ALA A C 1
ATOM 1540 O O . ALA A 1 194 ? 5.891 -13.82 8.922 1 96.81 194 ALA A O 1
ATOM 1541 N N . ILE A 1 195 ? 5.934 -13.969 6.711 1 97.81 195 ILE A N 1
ATOM 1542 C CA . ILE A 1 195 ? 4.891 -14.984 6.641 1 97.81 195 ILE A CA 1
ATOM 1543 C C . ILE A 1 195 ? 5.383 -16.266 7.297 1 97.81 195 ILE A C 1
ATOM 1545 O O . ILE A 1 195 ? 4.648 -16.906 8.055 1 97.81 195 ILE A O 1
ATOM 1549 N N . MET A 1 196 ? 6.625 -16.625 7.062 1 97.81 196 MET A N 1
ATOM 1550 C CA . MET A 1 196 ? 7.203 -17.812 7.668 1 97.81 196 MET A CA 1
ATOM 1551 C C . MET A 1 196 ? 7.234 -17.703 9.188 1 97.81 196 MET A C 1
ATOM 1553 O O . MET A 1 196 ? 6.898 -18.641 9.898 1 97.81 196 MET A O 1
ATOM 1557 N N . ALA A 1 197 ? 7.621 -16.531 9.656 1 97.5 197 ALA A N 1
ATOM 1558 C CA . ALA A 1 197 ? 7.676 -16.297 11.102 1 97.5 197 ALA A CA 1
ATOM 1559 C C . ALA A 1 197 ? 6.293 -16.422 11.727 1 97.5 197 ALA A C 1
ATOM 1561 O O . ALA A 1 197 ? 6.137 -17.062 12.773 1 97.5 197 ALA A O 1
ATOM 1562 N N . ASP A 1 198 ? 5.309 -15.867 11.117 1 96.94 198 ASP A N 1
ATOM 1563 C CA . ASP A 1 198 ? 3.938 -15.938 11.609 1 96.94 198 ASP A CA 1
ATOM 1564 C C . ASP A 1 198 ? 3.434 -17.375 11.641 1 96.94 198 ASP A C 1
ATOM 1566 O O . ASP A 1 198 ? 2.758 -17.781 12.586 1 96.94 198 ASP A O 1
ATOM 1570 N N . LEU A 1 199 ? 3.736 -18.094 10.609 1 97.19 199 LEU A N 1
ATOM 1571 C CA . LEU A 1 199 ? 3.314 -19.484 10.539 1 97.19 199 LEU A CA 1
ATOM 1572 C C . LEU A 1 199 ? 3.941 -20.297 11.664 1 97.19 199 LEU A C 1
ATOM 1574 O O . LEU A 1 199 ? 3.271 -21.125 12.297 1 97.19 199 LEU A O 1
ATOM 1578 N N . ARG A 1 200 ? 5.207 -20.047 11.961 1 96.56 200 ARG A N 1
ATOM 1579 C CA . ARG A 1 200 ? 5.883 -20.766 13.039 1 96.56 200 ARG A CA 1
ATOM 1580 C C . ARG A 1 200 ? 5.223 -20.469 14.383 1 96.56 200 ARG A C 1
ATOM 1582 O O . ARG A 1 200 ? 5.062 -21.375 15.211 1 96.56 200 ARG A O 1
ATOM 1589 N N . ILE A 1 201 ? 4.824 -19.219 14.578 1 95.31 201 ILE A N 1
ATOM 1590 C CA . ILE A 1 201 ? 4.176 -18.828 15.82 1 95.31 201 ILE A CA 1
ATOM 1591 C C . ILE A 1 201 ? 2.842 -19.547 15.961 1 95.31 201 ILE A C 1
ATOM 1593 O O . ILE A 1 201 ? 2.551 -20.125 17.016 1 95.31 201 ILE A O 1
ATOM 1597 N N . VAL A 1 202 ? 2.08 -19.547 14.93 1 93.44 202 VAL A N 1
ATOM 1598 C CA . VAL A 1 202 ? 0.753 -20.156 14.969 1 93.44 202 VAL A CA 1
ATOM 1599 C C . VAL A 1 202 ? 0.878 -21.656 15.172 1 93.44 202 VAL A C 1
ATOM 1601 O O . VAL A 1 202 ? 0.078 -22.266 15.891 1 93.44 202 VAL A O 1
ATOM 1604 N N . LEU A 1 203 ? 1.851 -22.281 14.633 1 94.44 203 LEU A N 1
ATOM 1605 C CA . LEU A 1 203 ? 2.025 -23.734 14.656 1 94.44 203 LEU A CA 1
ATOM 1606 C C . LEU A 1 203 ? 2.551 -24.203 16.016 1 94.44 203 LEU A C 1
ATOM 1608 O O . LEU A 1 203 ? 2.523 -25.391 16.312 1 94.44 203 LEU A O 1
ATOM 1612 N N . GLN A 1 204 ? 2.992 -23.297 16.828 1 93.31 204 GLN A N 1
ATOM 1613 C CA . GLN A 1 204 ? 3.469 -23.641 18.156 1 93.31 204 GLN A CA 1
ATOM 1614 C C . GLN A 1 204 ? 2.305 -23.938 19.094 1 93.31 204 GLN A C 1
ATOM 1616 O O . GLN A 1 204 ? 2.482 -24.609 20.125 1 93.31 204 GLN A O 1
ATOM 1621 N N . SER A 1 205 ? 1.218 -23.422 18.719 1 90.56 205 SER A N 1
ATOM 1622 C CA . SER A 1 205 ? 0.055 -23.688 19.547 1 90.56 205 SER A CA 1
ATOM 1623 C C . SER A 1 205 ? -0.356 -25.156 19.469 1 90.56 205 SER A C 1
ATOM 1625 O O . SER A 1 205 ? -0.604 -25.688 18.391 1 90.56 205 SER A O 1
ATOM 1627 N N . PRO A 1 206 ? -0.482 -25.766 20.656 1 88.88 206 PRO A N 1
ATOM 1628 C CA . PRO A 1 206 ? -0.937 -27.172 20.641 1 88.88 206 PRO A CA 1
ATOM 1629 C C . PRO A 1 206 ? -2.361 -27.312 20.109 1 88.88 206 PRO A C 1
ATOM 1631 O O . PRO A 1 206 ? -2.752 -28.406 19.688 1 88.88 206 PRO A O 1
ATOM 1634 N N . GLN A 1 207 ? -3.092 -26.219 20.125 1 89.19 207 GLN A N 1
ATOM 1635 C CA . GLN A 1 207 ? -4.488 -26.25 19.703 1 89.19 207 GLN A CA 1
ATOM 1636 C C . GLN A 1 207 ? -4.637 -25.766 18.266 1 89.19 207 GLN A C 1
ATOM 1638 O O . GLN A 1 207 ?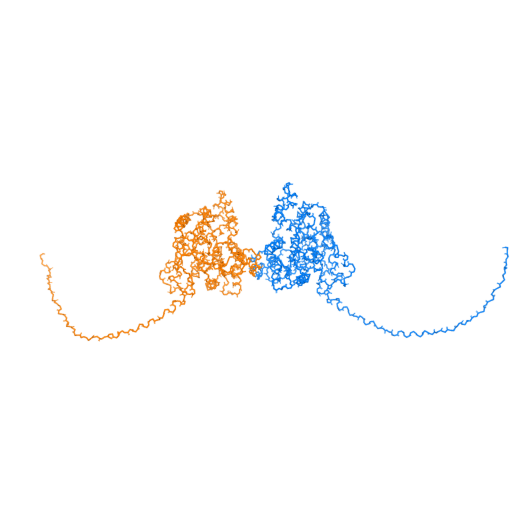 -5.742 -25.453 17.812 1 89.19 207 GLN A O 1
ATOM 1643 N N . PHE A 1 208 ? -3.586 -25.703 17.547 1 89.56 208 PHE A N 1
ATOM 1644 C CA . PHE A 1 208 ? -3.59 -25.172 16.203 1 89.56 208 PHE A CA 1
ATOM 1645 C C . PHE A 1 208 ? -4.625 -25.891 15.336 1 89.56 208 PHE A C 1
ATOM 1647 O O . PHE A 1 208 ? -5.488 -25.25 14.734 1 89.56 208 PHE A O 1
ATOM 1654 N N . ARG A 1 209 ? -4.594 -27.234 15.328 1 88.81 209 ARG A N 1
ATOM 1655 C CA . ARG A 1 209 ? -5.469 -28.016 14.461 1 88.81 209 ARG A CA 1
ATOM 1656 C C . ARG A 1 209 ? -6.934 -27.828 14.859 1 88.81 209 ARG A C 1
ATOM 1658 O O . ARG A 1 209 ? -7.793 -27.625 14 1 88.81 209 ARG A O 1
ATOM 1665 N N . THR A 1 210 ? -7.129 -27.859 16.109 1 89 210 THR A N 1
ATOM 1666 C CA . THR A 1 210 ? -8.492 -27.688 16.594 1 89 210 THR A CA 1
ATOM 1667 C C . THR A 1 210 ? -9 -26.281 16.281 1 89 210 THR A C 1
ATOM 1669 O O . THR A 1 210 ? -10.156 -26.109 15.875 1 89 210 THR A O 1
ATOM 1672 N N . ALA A 1 211 ? -8.148 -25.344 16.391 1 86.38 211 ALA A N 1
ATOM 1673 C CA . ALA A 1 211 ? -8.523 -23.953 16.141 1 86.38 211 ALA A CA 1
ATOM 1674 C C . ALA A 1 211 ? -8.852 -23.719 14.672 1 86.38 211 ALA A C 1
ATOM 1676 O O . ALA A 1 211 ? -9.797 -23 14.344 1 86.38 211 ALA A O 1
ATOM 1677 N N . ILE A 1 212 ? -8.102 -24.312 13.82 1 87.31 212 ILE A N 1
ATOM 1678 C CA . ILE A 1 212 ? -8.297 -24.156 12.383 1 87.31 212 ILE A CA 1
ATOM 1679 C C . ILE A 1 212 ? -9.578 -24.875 11.961 1 87.31 212 ILE A C 1
ATOM 1681 O O . ILE A 1 212 ? -10.344 -24.359 11.141 1 87.31 212 ILE A O 1
ATOM 1685 N N . ASN A 1 213 ? -9.82 -26 12.578 1 86.62 213 ASN A N 1
ATOM 1686 C CA . ASN A 1 213 ? -11 -26.797 12.234 1 86.62 213 ASN A CA 1
ATOM 1687 C C . ASN A 1 213 ? -12.281 -26.109 12.703 1 86.62 213 ASN A C 1
ATOM 1689 O O . ASN A 1 213 ? -13.328 -26.25 12.062 1 86.62 213 ASN A O 1
ATOM 1693 N N . GLU A 1 214 ? -12.156 -25.391 13.758 1 84.88 214 GLU A N 1
ATOM 1694 C CA . GLU A 1 214 ? -13.336 -24.734 14.32 1 84.88 214 GLU A CA 1
ATOM 1695 C C . GLU A 1 214 ? -13.477 -23.312 13.797 1 84.88 214 GLU A C 1
ATOM 1697 O O . GLU A 1 214 ? -14.391 -22.578 14.195 1 84.88 214 GLU A O 1
ATOM 1702 N N . SER A 1 215 ? -12.68 -22.984 12.875 1 79.56 215 SER A N 1
ATOM 1703 C CA . SER A 1 215 ? -12.719 -21.672 12.242 1 79.56 215 SER A CA 1
ATOM 1704 C C . SER A 1 215 ? -12.75 -20.547 13.281 1 79.56 215 SER A C 1
ATOM 1706 O O . SER A 1 215 ? -13.508 -19.594 13.148 1 79.56 215 SER A O 1
ATOM 1708 N N . LYS A 1 216 ? -12.055 -20.547 14.266 1 74.19 216 LYS A N 1
ATOM 1709 C CA . LYS A 1 216 ? -12.125 -19.656 15.422 1 74.19 216 LYS A CA 1
ATOM 1710 C C . LYS A 1 216 ? -11.266 -18.406 15.195 1 74.19 216 LYS A C 1
ATOM 1712 O O . LYS A 1 216 ? -11.516 -17.375 15.805 1 74.19 216 LYS A O 1
ATOM 1717 N N . ASN A 1 217 ? -10.312 -18.578 14.32 1 86.69 217 ASN A N 1
ATOM 1718 C CA . ASN A 1 217 ? -9.383 -17.469 14.164 1 86.69 217 ASN A CA 1
ATOM 1719 C C . ASN A 1 217 ? -9.203 -17.094 12.695 1 86.69 217 ASN A C 1
ATOM 1721 O O . ASN A 1 217 ? -8.453 -17.75 11.969 1 86.69 217 ASN A O 1
ATOM 1725 N N . ASP A 1 218 ? -9.734 -15.977 12.297 1 90.31 218 ASP A N 1
ATOM 1726 C CA . ASP A 1 218 ? -9.703 -15.531 10.906 1 90.31 218 ASP A CA 1
ATOM 1727 C C . ASP A 1 218 ? -8.281 -15.195 10.469 1 90.31 218 ASP A C 1
ATOM 1729 O O . ASP A 1 218 ? -7.914 -15.414 9.312 1 90.31 218 ASP A O 1
ATOM 1733 N N . ASP A 1 219 ? -7.539 -14.734 11.422 1 91.75 219 ASP A N 1
ATOM 1734 C CA . ASP A 1 219 ? -6.168 -14.367 11.078 1 91.75 219 ASP A CA 1
ATOM 1735 C C . ASP A 1 219 ? -5.328 -15.602 10.766 1 91.75 219 ASP A C 1
ATOM 1737 O O . ASP A 1 219 ? -4.527 -15.594 9.828 1 91.75 219 ASP A O 1
ATOM 1741 N N . ASP A 1 220 ? -5.492 -16.625 11.562 1 93.56 220 ASP A N 1
ATOM 1742 C CA . ASP A 1 220 ? -4.766 -17.859 11.32 1 93.56 220 ASP A CA 1
ATOM 1743 C C . ASP A 1 220 ? -5.191 -18.5 10 1 93.56 220 ASP A C 1
ATOM 1745 O O . ASP A 1 220 ? -4.355 -19.016 9.25 1 93.56 220 ASP A O 1
ATOM 1749 N N . ARG A 1 221 ? -6.453 -18.484 9.758 1 94.94 221 ARG A N 1
ATOM 1750 C CA . ARG A 1 221 ? -6.969 -19.031 8.508 1 94.94 221 ARG A CA 1
ATOM 1751 C C . ARG A 1 221 ? -6.398 -18.281 7.309 1 94.94 221 ARG A C 1
ATOM 1753 O O . ARG A 1 221 ? -5.977 -18.906 6.332 1 94.94 221 ARG A O 1
ATOM 1760 N N . GLN A 1 222 ? -6.395 -16.984 7.398 1 96.75 222 GLN A N 1
ATOM 1761 C CA . GLN A 1 222 ? -5.824 -16.172 6.336 1 96.75 222 GLN A CA 1
ATOM 1762 C C . GLN A 1 222 ? -4.355 -16.5 6.105 1 96.75 222 GLN A C 1
ATOM 1764 O O . GLN A 1 222 ? -3.895 -16.547 4.965 1 96.75 222 GLN A O 1
ATOM 1769 N N . LEU A 1 223 ? -3.664 -16.688 7.199 1 97.44 223 LEU A N 1
ATOM 1770 C CA . LEU A 1 223 ? -2.246 -17.031 7.113 1 97.44 223 LEU A CA 1
ATOM 1771 C C . LEU A 1 223 ? -2.043 -18.344 6.367 1 97.44 223 LEU A C 1
ATOM 1773 O O . LEU A 1 223 ? -1.088 -18.484 5.598 1 97.44 223 LEU A O 1
ATOM 1777 N N . ILE A 1 224 ? -2.904 -19.266 6.547 1 97.44 224 ILE A N 1
ATOM 1778 C CA . ILE A 1 224 ? -2.824 -20.547 5.852 1 97.44 224 ILE A CA 1
ATOM 1779 C C . ILE A 1 224 ? -3.096 -20.344 4.363 1 97.44 224 ILE A C 1
ATOM 1781 O O . ILE A 1 224 ? -2.4 -20.922 3.52 1 97.44 224 ILE A O 1
ATOM 1785 N N . PHE A 1 225 ? -4.121 -19.547 4.039 1 98.44 225 PHE A N 1
ATOM 1786 C CA . PHE A 1 225 ? -4.371 -19.203 2.645 1 98.44 225 PHE A CA 1
ATOM 1787 C C . PHE A 1 225 ? -3.129 -18.594 2.004 1 98.44 225 PHE A C 1
ATOM 1789 O O . PHE A 1 225 ? -2.762 -18.953 0.885 1 98.44 225 PHE A O 1
ATOM 1796 N N . LYS A 1 226 ? -2.498 -17.688 2.721 1 98.75 226 LYS A N 1
ATOM 1797 C CA . LYS A 1 226 ? -1.29 -17.031 2.23 1 98.75 226 LYS A CA 1
ATOM 1798 C C . LYS A 1 226 ? -0.174 -18.047 1.987 1 98.75 226 LYS A C 1
ATOM 1800 O O . LYS A 1 226 ? 0.538 -17.953 0.984 1 98.75 226 LYS A O 1
ATOM 1805 N N . ALA A 1 227 ? -0.046 -18.953 2.902 1 98.5 227 ALA A N 1
ATOM 1806 C CA . ALA A 1 227 ? 0.979 -19.984 2.766 1 98.5 227 ALA A CA 1
ATOM 1807 C C . ALA A 1 227 ? 0.742 -20.828 1.518 1 98.5 227 ALA A C 1
ATOM 1809 O O . ALA A 1 227 ? 1.685 -21.141 0.79 1 98.5 227 ALA A O 1
ATOM 1810 N N . CYS A 1 228 ? -0.464 -21.141 1.296 1 98.69 228 CYS A N 1
ATOM 1811 C CA . CYS A 1 228 ? -0.811 -22 0.173 1 98.69 228 CYS A CA 1
ATOM 1812 C C . CYS A 1 228 ? -0.511 -21.328 -1.155 1 98.69 228 CYS A C 1
ATOM 1814 O O . CYS A 1 228 ? 0.129 -21.906 -2.029 1 98.69 228 CYS A O 1
ATOM 1816 N N . ILE A 1 229 ? -0.942 -20.094 -1.34 1 98.88 229 ILE A N 1
ATOM 1817 C CA . ILE A 1 229 ? -0.73 -19.422 -2.621 1 98.88 229 ILE A CA 1
ATOM 1818 C C . ILE A 1 229 ? 0.758 -19.141 -2.818 1 98.88 229 ILE A C 1
ATOM 1820 O O . ILE A 1 229 ? 1.267 -19.219 -3.939 1 98.88 229 ILE A O 1
ATOM 1824 N N . LYS A 1 230 ? 1.478 -18.75 -1.766 1 98.69 230 LYS A N 1
ATOM 1825 C CA . LYS A 1 230 ? 2.914 -18.5 -1.865 1 98.69 230 LYS A CA 1
ATOM 1826 C C . LYS A 1 230 ? 3.654 -19.766 -2.295 1 98.69 230 LYS A C 1
ATOM 1828 O O . LYS A 1 230 ? 4.543 -19.719 -3.148 1 98.69 230 LYS A O 1
ATOM 1833 N N . ALA A 1 231 ? 3.285 -20.906 -1.658 1 98.5 231 ALA A N 1
ATOM 1834 C CA . ALA A 1 231 ? 3.898 -22.188 -2.023 1 98.5 231 ALA A CA 1
ATOM 1835 C C . ALA A 1 231 ? 3.549 -22.562 -3.457 1 98.5 231 ALA A C 1
ATOM 1837 O O . ALA A 1 231 ? 4.387 -23.109 -4.184 1 98.5 231 ALA A O 1
ATOM 1838 N N . ALA A 1 232 ? 2.311 -22.344 -3.785 1 98.81 232 ALA A N 1
ATOM 1839 C CA . ALA A 1 232 ? 1.883 -22.609 -5.152 1 98.81 232 ALA A CA 1
ATOM 1840 C C . ALA A 1 232 ? 2.699 -21.812 -6.16 1 98.81 232 ALA A C 1
ATOM 1842 O O . ALA A 1 232 ? 3.076 -22.328 -7.215 1 98.81 232 ALA A O 1
ATOM 1843 N N . ASP A 1 233 ? 2.979 -20.547 -5.852 1 98.75 233 ASP A N 1
ATOM 1844 C CA . ASP A 1 233 ? 3.686 -19.609 -6.723 1 98.75 233 ASP A CA 1
ATOM 1845 C C . ASP A 1 233 ? 5.129 -20.062 -6.953 1 98.75 233 ASP A C 1
ATOM 1847 O O . ASP A 1 233 ? 5.688 -19.844 -8.031 1 98.75 233 ASP A O 1
ATOM 1851 N N . ILE A 1 234 ? 5.742 -20.719 -6.027 1 98.31 234 ILE A N 1
ATOM 1852 C CA . ILE A 1 234 ? 7.105 -21.203 -6.195 1 98.31 234 ILE A CA 1
ATOM 1853 C C . ILE A 1 234 ? 7.098 -22.719 -6.383 1 98.31 234 ILE A C 1
ATOM 1855 O O . ILE A 1 234 ? 8.117 -23.375 -6.188 1 98.31 234 ILE A O 1
ATOM 1859 N N . GLY A 1 235 ? 5.992 -23.266 -6.75 1 98.06 235 GLY A N 1
ATOM 1860 C CA . GLY A 1 235 ? 5.75 -24.703 -6.773 1 98.06 235 GLY A CA 1
ATOM 1861 C C . GLY A 1 235 ? 6.562 -25.438 -7.832 1 98.06 235 GLY A C 1
ATOM 1862 O O . GLY A 1 235 ? 6.75 -26.641 -7.754 1 98.06 235 GLY A O 1
ATOM 1863 N N . HIS A 1 236 ? 7.043 -24.672 -8.82 1 98.31 236 HIS A N 1
ATOM 1864 C CA . HIS A 1 236 ? 7.824 -25.312 -9.875 1 98.31 236 HIS A CA 1
ATOM 1865 C C . HIS A 1 236 ? 9.055 -26.016 -9.297 1 98.31 236 HIS A C 1
ATOM 1867 O O . HIS A 1 236 ? 9.562 -26.969 -9.883 1 98.31 236 HIS A O 1
ATOM 1873 N N . THR A 1 237 ? 9.547 -25.609 -8.141 1 98.62 237 THR A N 1
ATOM 1874 C CA . THR A 1 237 ? 10.734 -26.156 -7.492 1 98.62 237 THR A CA 1
ATOM 1875 C C . THR A 1 237 ? 10.484 -27.578 -7.023 1 98.62 237 THR A C 1
ATOM 1877 O O . THR A 1 237 ? 11.422 -28.312 -6.715 1 98.62 237 THR A O 1
ATOM 1880 N N . CYS A 1 238 ? 9.227 -27.938 -6.988 1 98.56 238 CYS A N 1
ATOM 1881 C CA . CYS A 1 238 ? 8.859 -29.25 -6.461 1 98.56 238 CYS A CA 1
ATOM 1882 C C . CYS A 1 238 ? 8.234 -30.109 -7.551 1 98.56 238 CYS A C 1
ATOM 1884 O O . CYS A 1 238 ? 7.641 -31.156 -7.258 1 98.56 238 CYS A O 1
ATOM 1886 N N . LEU A 1 239 ? 8.328 -29.75 -8.758 1 98.69 239 LEU A N 1
ATOM 1887 C CA . LEU A 1 239 ? 7.863 -30.531 -9.891 1 98.69 239 LEU A CA 1
ATOM 1888 C C . LEU A 1 239 ? 8.938 -31.5 -10.359 1 98.69 239 LEU A C 1
ATOM 1890 O O . LEU A 1 239 ? 10.117 -31.344 -10.016 1 98.69 239 LEU A O 1
ATOM 1894 N N . PRO A 1 240 ? 8.516 -32.5 -11.117 1 98.56 240 PRO A N 1
ATOM 1895 C CA . PRO A 1 240 ? 9.523 -33.375 -11.711 1 98.56 240 PRO A CA 1
ATOM 1896 C C . PRO A 1 240 ? 10.602 -32.594 -12.469 1 98.56 240 PRO A C 1
ATOM 1898 O O . PRO A 1 240 ? 10.328 -31.547 -13.031 1 98.56 240 PRO A O 1
ATOM 1901 N N . TRP A 1 241 ? 11.789 -33.156 -12.516 1 98.56 241 TRP A N 1
ATOM 1902 C CA . TRP A 1 241 ? 13 -32.438 -12.945 1 98.56 241 TRP A CA 1
ATOM 1903 C C . TRP A 1 241 ? 12.797 -31.812 -14.32 1 98.56 241 TRP A C 1
ATOM 1905 O O . TRP A 1 241 ? 13.172 -30.656 -14.531 1 98.56 241 TRP A O 1
ATOM 1915 N N . ASP A 1 242 ? 12.234 -32.562 -15.227 1 97.88 242 ASP A N 1
ATOM 1916 C CA . ASP A 1 242 ? 12.086 -32.062 -16.594 1 97.88 242 ASP A CA 1
ATOM 1917 C C . ASP A 1 242 ? 11.234 -30.797 -16.609 1 97.88 242 ASP A C 1
ATOM 1919 O O . ASP A 1 242 ? 11.555 -29.828 -17.312 1 97.88 242 ASP A O 1
ATOM 1923 N N . GLN A 1 243 ? 10.125 -30.797 -15.859 1 98.44 243 GLN A N 1
ATOM 1924 C CA . GLN A 1 243 ? 9.266 -29.625 -15.766 1 98.44 243 GLN A CA 1
ATOM 1925 C C . GLN A 1 243 ? 9.969 -28.484 -15.039 1 98.44 243 GLN A C 1
ATOM 1927 O O . GLN A 1 243 ? 9.984 -27.344 -15.516 1 98.44 243 GLN A O 1
ATOM 1932 N N . HIS A 1 244 ? 10.609 -28.797 -13.852 1 98.62 244 HIS A N 1
ATOM 1933 C CA . HIS A 1 244 ? 11.305 -27.812 -13.047 1 98.62 244 HIS A CA 1
ATOM 1934 C C . HIS A 1 244 ? 12.445 -27.172 -13.828 1 98.62 244 HIS A C 1
ATOM 1936 O O . HIS A 1 244 ? 12.609 -25.938 -13.805 1 98.62 244 HIS A O 1
ATOM 1942 N N . TYR A 1 245 ? 13.156 -28 -14.492 1 98.06 245 TYR A N 1
ATOM 1943 C CA . TYR A 1 245 ? 14.297 -27.516 -15.273 1 98.06 245 TYR A CA 1
ATOM 1944 C C . TYR A 1 245 ? 13.844 -26.547 -16.359 1 98.06 245 TYR A C 1
ATOM 1946 O O . TYR A 1 245 ? 14.391 -25.453 -16.484 1 98.06 245 TYR A O 1
ATOM 1954 N N . GLU A 1 246 ? 12.836 -26.922 -17.094 1 97.81 246 GLU A N 1
ATOM 1955 C CA . GLU A 1 246 ? 12.32 -26.062 -18.156 1 97.81 246 GLU A CA 1
ATOM 1956 C C . GLU A 1 246 ? 11.812 -24.734 -17.609 1 97.81 246 GLU A C 1
ATOM 1958 O O . GLU A 1 246 ? 12.117 -23.672 -18.156 1 97.81 246 GLU A O 1
ATOM 1963 N N . LEU A 1 247 ? 11.047 -24.781 -16.578 1 98.25 247 LEU A N 1
ATOM 1964 C CA . LEU A 1 247 ? 10.492 -23.578 -15.984 1 98.25 247 LEU A CA 1
ATOM 1965 C C . LEU A 1 247 ? 11.586 -22.688 -15.398 1 98.25 247 LEU A C 1
ATOM 1967 O O . LEU A 1 247 ? 11.492 -21.469 -15.438 1 98.25 247 LEU A O 1
ATOM 1971 N N . SER A 1 248 ? 12.664 -23.312 -14.875 1 98.25 248 SER A N 1
ATOM 1972 C CA . SER A 1 248 ? 13.812 -22.547 -14.375 1 98.25 248 SER A CA 1
ATOM 1973 C C . SER A 1 248 ? 14.516 -21.812 -15.508 1 98.25 248 SER A C 1
ATOM 1975 O O . SER A 1 248 ? 14.969 -20.672 -15.32 1 98.25 248 SER A O 1
ATOM 1977 N N . LEU A 1 249 ? 14.641 -22.484 -16.656 1 97.88 249 LEU A N 1
ATOM 1978 C CA . LEU A 1 249 ? 15.258 -21.844 -17.812 1 97.88 249 LEU A CA 1
ATOM 1979 C C . LEU A 1 249 ? 14.414 -20.656 -18.281 1 97.88 249 LEU A C 1
ATOM 1981 O O . LEU A 1 249 ? 14.961 -19.609 -18.625 1 97.88 249 LEU A O 1
ATOM 1985 N N . ARG A 1 250 ? 13.117 -20.844 -18.312 1 97.94 250 ARG A N 1
ATOM 1986 C CA . ARG A 1 250 ? 12.219 -19.766 -18.734 1 97.94 250 ARG A CA 1
ATOM 1987 C C . ARG A 1 250 ? 12.328 -18.562 -17.797 1 97.94 250 ARG A C 1
ATOM 1989 O O . ARG A 1 250 ? 12.398 -17.422 -18.25 1 97.94 250 ARG A O 1
ATOM 1996 N N . LEU A 1 251 ? 12.32 -18.828 -16.516 1 98.12 251 LEU A N 1
ATOM 1997 C CA . LEU A 1 251 ? 12.453 -17.766 -15.523 1 98.12 251 LEU A CA 1
ATOM 1998 C C . LEU A 1 251 ? 13.789 -17.047 -15.672 1 98.12 251 LEU A C 1
ATOM 2000 O O . LEU A 1 251 ? 13.852 -15.828 -15.609 1 98.12 251 LEU A O 1
ATOM 2004 N N . ALA A 1 252 ? 14.875 -17.844 -15.836 1 97.81 252 ALA A N 1
ATOM 2005 C CA . ALA A 1 252 ? 16.203 -17.25 -16.031 1 97.81 252 ALA A CA 1
ATOM 2006 C C . ALA A 1 252 ? 16.219 -16.344 -17.25 1 97.81 252 ALA A C 1
ATOM 2008 O O . ALA A 1 252 ? 16.797 -15.25 -17.203 1 97.81 252 ALA A O 1
ATOM 2009 N N . GLU A 1 253 ? 15.641 -16.812 -18.328 1 97.81 253 GLU A N 1
ATOM 2010 C CA . GLU A 1 253 ? 15.602 -16 -19.547 1 97.81 253 GLU A CA 1
ATOM 2011 C C . GLU A 1 253 ? 14.867 -14.688 -19.312 1 97.81 253 GLU A C 1
ATOM 2013 O O . GLU A 1 253 ? 15.289 -13.641 -19.812 1 97.81 253 GLU A O 1
ATOM 2018 N N . GLU A 1 254 ? 13.805 -14.742 -18.625 1 97.62 254 GLU A N 1
ATOM 2019 C CA . GLU A 1 254 ? 13.055 -13.539 -18.281 1 97.62 254 GLU A CA 1
ATOM 2020 C C . GLU A 1 254 ? 13.922 -12.57 -17.469 1 97.62 254 GLU A C 1
ATOM 2022 O O . GLU A 1 254 ? 13.922 -11.367 -17.734 1 97.62 254 GLU A O 1
ATOM 2027 N N . PHE A 1 255 ? 14.648 -13.062 -16.5 1 98.19 255 PHE A N 1
ATOM 2028 C CA . PHE A 1 255 ? 15.562 -12.258 -15.703 1 98.19 255 PHE A CA 1
ATOM 2029 C C . PHE A 1 255 ? 16.672 -11.664 -16.562 1 98.19 255 PHE A C 1
ATOM 2031 O O . PHE A 1 255 ? 17.031 -10.5 -16.422 1 98.19 255 PHE A O 1
ATOM 2038 N N . PHE A 1 256 ? 17.188 -12.484 -17.453 1 98.06 256 PHE A N 1
ATOM 2039 C CA . PHE A 1 256 ? 18.281 -12.039 -18.312 1 98.06 256 PHE A CA 1
ATOM 2040 C C . PHE A 1 256 ? 17.812 -10.93 -19.25 1 98.06 256 PHE A C 1
ATOM 2042 O O . PHE A 1 256 ? 18.547 -9.969 -19.5 1 98.06 256 PHE A O 1
ATOM 2049 N N . LYS A 1 257 ? 16.625 -11.055 -19.766 1 98.06 257 LYS A N 1
ATOM 2050 C CA . LYS A 1 257 ? 16.062 -9.992 -20.594 1 98.06 257 LYS A CA 1
ATOM 2051 C C . LYS A 1 257 ? 15.922 -8.688 -19.812 1 98.06 257 LYS A C 1
ATOM 2053 O O . LYS A 1 257 ? 16.188 -7.609 -20.344 1 98.06 257 LYS A O 1
ATOM 2058 N N . GLN A 1 258 ? 15.5 -8.797 -18.594 1 98.56 258 GLN A N 1
ATOM 2059 C CA . GLN A 1 258 ? 15.477 -7.621 -17.734 1 98.56 258 GLN A CA 1
ATOM 2060 C C . GLN A 1 258 ? 16.875 -7.039 -17.562 1 98.56 258 GLN A C 1
ATOM 2062 O O . GLN A 1 258 ? 17.062 -5.824 -17.656 1 98.56 258 GLN A O 1
ATOM 2067 N N . GLY A 1 259 ? 17.859 -7.895 -17.266 1 98.56 259 GLY A N 1
ATOM 2068 C CA . GLY A 1 259 ? 19.219 -7.438 -17.094 1 98.56 259 GLY A CA 1
ATOM 2069 C C . GLY A 1 259 ? 19.766 -6.727 -18.328 1 98.56 259 GLY A C 1
ATOM 2070 O O . GLY A 1 259 ? 20.453 -5.711 -18.219 1 98.56 259 GLY A O 1
ATOM 2071 N N . ASP A 1 260 ? 19.438 -7.281 -19.5 1 98.5 260 ASP A N 1
ATOM 2072 C CA . ASP A 1 260 ? 19.844 -6.645 -20.75 1 98.5 260 ASP A CA 1
ATOM 2073 C C . ASP A 1 260 ? 19.266 -5.234 -20.875 1 98.5 260 ASP A C 1
ATOM 2075 O O . ASP A 1 260 ? 19.969 -4.305 -21.281 1 98.5 260 ASP A O 1
ATOM 2079 N N . LEU A 1 261 ? 18 -5.137 -20.531 1 98.25 261 LEU A N 1
ATOM 2080 C CA . LEU A 1 261 ? 17.344 -3.834 -20.578 1 98.25 261 LEU A CA 1
ATOM 2081 C C . LEU A 1 261 ? 17.953 -2.877 -19.562 1 98.25 261 LEU A C 1
ATOM 2083 O O . LEU A 1 261 ? 18.125 -1.69 -19.859 1 98.25 261 LEU A O 1
ATOM 2087 N N . GLU A 1 262 ? 18.234 -3.373 -18.375 1 98.12 262 GLU A N 1
ATOM 2088 C CA . GLU A 1 262 ? 18.859 -2.553 -17.344 1 98.12 262 GLU A CA 1
ATOM 2089 C C . GLU A 1 262 ? 20.203 -2.01 -17.812 1 98.12 262 GLU A C 1
ATOM 2091 O O . GLU A 1 262 ? 20.531 -0.843 -17.578 1 98.12 262 GLU A O 1
ATOM 2096 N N . LYS A 1 263 ? 21 -2.84 -18.453 1 97.88 263 LYS A N 1
ATOM 2097 C CA . LYS A 1 263 ? 22.266 -2.395 -19.016 1 97.88 263 LYS A CA 1
ATOM 2098 C C . LYS A 1 263 ? 22.047 -1.294 -20.062 1 97.88 263 LYS A C 1
ATOM 2100 O O . LYS A 1 263 ? 22.766 -0.292 -20.062 1 97.88 263 LYS A O 1
ATOM 2105 N N . GLN A 1 264 ? 21.078 -1.475 -20.891 1 97.94 264 GLN A N 1
ATOM 2106 C CA . GLN A 1 264 ? 20.75 -0.491 -21.906 1 97.94 264 GLN A CA 1
ATOM 2107 C C . GLN A 1 264 ? 20.359 0.845 -21.281 1 97.94 264 GLN A C 1
ATOM 2109 O O . GLN A 1 264 ? 20.656 1.906 -21.844 1 97.94 264 GLN A O 1
ATOM 2114 N N . LEU A 1 265 ? 19.641 0.783 -20.172 1 95.88 265 LEU A N 1
ATOM 2115 C CA . LEU A 1 265 ? 19.156 1.977 -19.484 1 95.88 265 LEU A CA 1
ATOM 2116 C C . LEU A 1 265 ? 20.219 2.549 -18.562 1 95.88 265 LEU A C 1
ATOM 2118 O O . LEU A 1 265 ? 20 3.559 -17.891 1 95.88 265 LEU A O 1
ATOM 2122 N N . HIS A 1 266 ? 21.344 1.883 -18.438 1 94.81 266 HIS A N 1
ATOM 2123 C CA . HIS A 1 266 ? 22.5 2.307 -17.641 1 94.81 266 HIS A CA 1
ATOM 2124 C C . HIS A 1 266 ? 22.141 2.395 -16.156 1 94.81 266 HIS A C 1
ATOM 2126 O O . HIS A 1 266 ? 22.469 3.375 -15.492 1 94.81 266 HIS A O 1
ATOM 2132 N N . VAL A 1 267 ? 21.359 1.439 -15.75 1 93.56 267 VAL A N 1
ATOM 2133 C CA . VAL A 1 267 ? 21.078 1.287 -14.328 1 93.56 267 VAL A CA 1
ATOM 2134 C C . VAL A 1 267 ? 21.75 0.013 -13.805 1 93.56 267 VAL A C 1
ATOM 2136 O O . VAL A 1 267 ? 22.234 -0.807 -14.586 1 93.56 267 VAL A O 1
ATOM 2139 N N . ALA A 1 268 ? 21.875 -0.024 -12.461 1 94.06 268 ALA A N 1
ATOM 2140 C CA . ALA A 1 268 ? 22.484 -1.214 -11.859 1 94.06 268 ALA A CA 1
ATOM 2141 C C . ALA A 1 268 ? 21.703 -2.469 -12.234 1 94.06 268 ALA A C 1
ATOM 2143 O O . ALA A 1 268 ? 20.469 -2.465 -12.242 1 94.06 268 ALA A O 1
ATOM 2144 N N . VAL A 1 269 ? 22.422 -3.523 -12.648 1 97.38 269 VAL A N 1
ATOM 2145 C CA . VAL A 1 269 ? 21.766 -4.777 -13.016 1 97.38 269 VAL A CA 1
ATOM 2146 C C . VAL A 1 269 ? 21.328 -5.523 -11.758 1 97.38 269 VAL A C 1
ATOM 2148 O O . VAL A 1 269 ? 22.109 -5.734 -10.844 1 97.38 269 VAL A O 1
ATOM 2151 N N . SER A 1 270 ? 20.078 -5.898 -11.719 1 96.88 270 SER A N 1
ATOM 2152 C CA . SER A 1 270 ? 19.484 -6.574 -10.57 1 96.88 270 SER A CA 1
ATOM 2153 C C . SER A 1 270 ? 20.141 -7.934 -10.328 1 96.88 270 SER A C 1
ATOM 2155 O O . SER A 1 270 ? 20.625 -8.562 -11.266 1 96.88 270 SER A O 1
ATOM 2157 N N . PRO A 1 271 ? 20.062 -8.328 -9.055 1 94.94 271 PRO A N 1
ATOM 2158 C CA . PRO A 1 271 ? 20.562 -9.672 -8.766 1 94.94 271 PRO A CA 1
ATOM 2159 C C . PRO A 1 271 ? 19.906 -10.742 -9.641 1 94.94 271 PRO A C 1
ATOM 2161 O O . PRO A 1 271 ? 18.688 -10.688 -9.883 1 94.94 271 PRO A O 1
ATOM 2164 N N . LEU A 1 272 ? 20.75 -11.688 -10.211 1 95.88 272 LEU A N 1
ATOM 2165 C CA . LEU A 1 272 ? 20.328 -12.859 -10.969 1 95.88 272 LEU A CA 1
ATOM 2166 C C . LEU A 1 272 ? 19.922 -12.477 -12.391 1 95.88 272 LEU A C 1
ATOM 2168 O O . LEU A 1 272 ? 19.5 -13.336 -13.172 1 95.88 272 LEU A O 1
ATOM 2172 N N . CYS A 1 273 ? 20.094 -11.195 -12.766 1 97.94 273 CYS A N 1
ATOM 2173 C CA . CYS A 1 273 ? 19.594 -10.758 -14.055 1 97.94 273 CYS A CA 1
ATOM 2174 C C . CYS A 1 273 ? 20.719 -10.578 -15.062 1 97.94 273 CYS A C 1
ATOM 2176 O O . CYS A 1 273 ? 20.484 -10.289 -16.234 1 97.94 273 CYS A O 1
ATOM 2178 N N . ASP A 1 274 ? 22 -10.734 -14.672 1 97.38 274 ASP A N 1
ATOM 2179 C CA . ASP A 1 274 ? 23.125 -10.609 -15.578 1 97.38 274 ASP A CA 1
ATOM 2180 C C . ASP A 1 274 ? 23.469 -11.953 -16.234 1 97.38 274 ASP A C 1
ATOM 2182 O O . ASP A 1 274 ? 24.109 -12.805 -15.625 1 97.38 274 ASP A O 1
ATOM 2186 N N . ARG A 1 275 ? 23.125 -12.117 -17.438 1 95.19 275 ARG A N 1
ATOM 2187 C CA . ARG A 1 275 ? 23.281 -13.391 -18.141 1 95.19 275 ARG A CA 1
ATOM 2188 C C . ARG A 1 275 ? 24.75 -13.797 -18.219 1 95.19 275 ARG A C 1
ATOM 2190 O O . ARG A 1 275 ? 25.062 -14.969 -18.406 1 95.19 275 ARG A O 1
ATOM 2197 N N . GLU A 1 276 ? 25.656 -12.828 -18.078 1 94.56 276 GLU A N 1
ATOM 2198 C CA . GLU A 1 276 ? 27.094 -13.109 -18.188 1 94.56 276 GLU A CA 1
ATOM 2199 C C . GLU A 1 276 ? 27.672 -13.539 -16.844 1 94.56 276 GLU A C 1
ATOM 2201 O O . GLU A 1 276 ? 28.75 -14.109 -16.781 1 94.56 276 GLU A O 1
ATOM 2206 N N . LYS A 1 277 ? 26.938 -13.305 -15.789 1 95.06 277 LYS A N 1
ATOM 2207 C CA . LYS A 1 277 ? 27.516 -13.484 -14.461 1 95.06 277 LYS A CA 1
ATOM 2208 C C . LYS A 1 277 ? 26.797 -14.586 -13.688 1 95.06 277 LYS A C 1
ATOM 2210 O O . LYS A 1 277 ? 27.375 -15.195 -12.781 1 95.06 277 LYS A O 1
ATOM 2215 N N . VAL A 1 278 ? 25.609 -14.859 -14.047 1 95.75 278 VAL A N 1
ATOM 2216 C CA . VAL A 1 278 ? 24.781 -15.766 -13.25 1 95.75 278 VAL A CA 1
ATOM 2217 C C . VAL A 1 278 ? 25.234 -17.203 -13.469 1 95.75 278 VAL A C 1
ATOM 2219 O O . VAL A 1 278 ? 25.453 -17.625 -14.609 1 95.75 278 VAL A O 1
ATOM 2222 N N . ASP A 1 279 ? 25.484 -17.891 -12.406 1 96.88 279 ASP A N 1
ATOM 2223 C CA . ASP A 1 279 ? 25.594 -19.344 -12.367 1 96.88 279 ASP A CA 1
ATOM 2224 C C . ASP A 1 279 ? 24.266 -19.984 -11.992 1 96.88 279 ASP A C 1
ATOM 2226 O O . ASP A 1 279 ? 23.906 -20.031 -10.812 1 96.88 279 ASP A O 1
ATOM 2230 N N . LEU A 1 280 ? 23.594 -20.547 -12.977 1 96.81 280 LEU A N 1
ATOM 2231 C CA . LEU A 1 280 ? 22.219 -20.969 -12.805 1 96.81 280 LEU A CA 1
ATOM 2232 C C . LEU A 1 280 ? 22.094 -22.062 -11.758 1 96.81 280 LEU A C 1
ATOM 2234 O O . LEU A 1 280 ? 21.266 -21.984 -10.844 1 96.81 280 LEU A O 1
ATOM 2238 N N . PRO A 1 281 ? 22.906 -23.156 -11.766 1 97.81 281 PRO A N 1
ATOM 2239 C CA . PRO A 1 281 ? 22.797 -24.188 -10.727 1 97.81 281 PRO A CA 1
ATOM 2240 C C . PRO A 1 281 ? 23.016 -23.625 -9.328 1 97.81 281 PRO A C 1
ATOM 2242 O O . PRO A 1 281 ? 22.312 -24 -8.391 1 97.81 281 PRO A O 1
ATOM 2245 N N . VAL A 1 282 ? 23.969 -22.75 -9.211 1 97.38 282 VAL A N 1
ATOM 2246 C CA . VAL A 1 282 ? 24.281 -22.156 -7.906 1 97.38 282 VAL A CA 1
ATOM 2247 C C . VAL A 1 282 ? 23.109 -21.312 -7.43 1 97.38 282 VAL A C 1
ATOM 2249 O O . VAL A 1 282 ? 22.734 -21.375 -6.258 1 97.38 282 VAL A O 1
ATOM 2252 N N . SER A 1 283 ? 22.562 -20.516 -8.359 1 97.25 283 SER A N 1
ATOM 2253 C CA . SER A 1 283 ? 21.422 -19.656 -8.031 1 97.25 283 SER A CA 1
ATOM 2254 C C . SER A 1 283 ? 20.219 -20.484 -7.617 1 97.25 283 SER A C 1
ATOM 2256 O O . SER A 1 283 ? 19.531 -20.156 -6.645 1 97.25 283 SER A O 1
ATOM 2258 N N . GLN A 1 284 ? 19.922 -21.516 -8.328 1 97.81 284 GLN A N 1
ATOM 2259 C CA . GLN A 1 284 ? 18.781 -22.359 -8.031 1 97.81 284 GLN A CA 1
ATOM 2260 C C . GLN A 1 284 ? 18.953 -23.094 -6.707 1 97.81 284 GLN A C 1
ATOM 2262 O O . GLN A 1 284 ? 18 -23.234 -5.934 1 97.81 284 GLN A O 1
ATOM 2267 N N . LEU A 1 285 ? 20.172 -23.609 -6.453 1 97.81 285 LEU A N 1
ATOM 2268 C CA . LEU A 1 285 ? 20.453 -24.266 -5.184 1 97.81 285 LEU A CA 1
ATOM 2269 C C . LEU A 1 285 ? 20.297 -23.297 -4.02 1 97.81 285 LEU A C 1
ATOM 2271 O O . LEU A 1 285 ? 19.75 -23.656 -2.973 1 97.81 285 LEU A O 1
ATOM 2275 N N . GLY A 1 286 ? 20.812 -22.094 -4.223 1 97.38 286 GLY A N 1
ATOM 2276 C CA . GLY A 1 286 ? 20.609 -21.062 -3.205 1 97.38 286 GLY A CA 1
ATOM 2277 C C . GLY A 1 286 ? 19.141 -20.781 -2.932 1 97.38 286 GLY A C 1
ATOM 2278 O O . GLY A 1 286 ? 18.734 -20.688 -1.773 1 97.38 286 GLY A O 1
ATOM 2279 N N . PHE A 1 287 ? 18.375 -20.609 -4.004 1 97.69 287 PHE A N 1
ATOM 2280 C CA . PHE A 1 287 ? 16.938 -20.375 -3.885 1 97.69 287 PHE A CA 1
ATOM 2281 C C . PHE A 1 287 ? 16.266 -21.516 -3.123 1 97.69 287 PHE A C 1
ATOM 2283 O O . PHE A 1 287 ? 15.484 -21.281 -2.201 1 97.69 287 PHE A O 1
ATOM 2290 N N . ILE A 1 288 ? 16.578 -22.734 -3.447 1 98.31 288 ILE A N 1
ATOM 2291 C CA . ILE A 1 288 ? 15.984 -23.922 -2.838 1 98.31 288 ILE A CA 1
ATOM 2292 C C . ILE A 1 288 ? 16.391 -24 -1.366 1 98.31 288 ILE A C 1
ATOM 2294 O O . ILE A 1 288 ? 15.531 -24.156 -0.492 1 98.31 288 ILE A O 1
ATOM 2298 N N . ASP A 1 289 ? 17.609 -23.797 -1.05 1 97.69 289 ASP A N 1
ATOM 2299 C CA . ASP A 1 289 ? 18.156 -24.031 0.288 1 97.69 289 ASP A CA 1
ATOM 2300 C C . ASP A 1 289 ? 17.672 -22.953 1.264 1 97.69 289 ASP A C 1
ATOM 2302 O O . ASP A 1 289 ? 17.344 -23.25 2.412 1 97.69 289 ASP A O 1
ATOM 2306 N N . TYR A 1 290 ? 17.594 -21.75 0.748 1 96.81 290 TYR A N 1
ATOM 2307 C CA . TYR A 1 290 ? 17.406 -20.656 1.693 1 96.81 290 TYR A CA 1
ATOM 2308 C C . TYR A 1 290 ? 15.945 -20.203 1.728 1 96.81 290 TYR A C 1
ATOM 2310 O O . TYR A 1 290 ? 15.461 -19.719 2.75 1 96.81 290 TYR A O 1
ATOM 2318 N N . LEU A 1 291 ? 15.266 -20.406 0.635 1 97.44 291 LEU A N 1
ATOM 2319 C CA . LEU A 1 291 ? 13.914 -19.844 0.586 1 97.44 291 LEU A CA 1
ATOM 2320 C C . LEU A 1 291 ? 12.875 -20.953 0.526 1 97.44 291 LEU A C 1
ATOM 2322 O O . LEU A 1 291 ? 11.914 -20.953 1.302 1 97.44 291 LEU A O 1
ATOM 2326 N N . VAL A 1 292 ? 13.055 -21.938 -0.281 1 98.5 292 VAL A N 1
ATOM 2327 C CA . VAL A 1 292 ? 11.984 -22.875 -0.59 1 98.5 292 VAL A CA 1
ATOM 2328 C C . VAL A 1 292 ? 11.945 -23.984 0.466 1 98.5 292 VAL A C 1
ATOM 2330 O O . VAL A 1 292 ? 10.891 -24.266 1.037 1 98.5 292 VAL A O 1
ATOM 2333 N N . ARG A 1 293 ? 13.086 -24.594 0.791 1 98.31 293 ARG A N 1
ATOM 2334 C CA . ARG A 1 293 ? 13.172 -25.75 1.671 1 98.31 293 ARG A CA 1
ATOM 2335 C C . ARG A 1 293 ? 12.609 -25.438 3.053 1 98.31 293 ARG A C 1
ATOM 2337 O O . ARG A 1 293 ? 11.719 -26.141 3.543 1 98.31 293 ARG A O 1
ATOM 2344 N N . PRO A 1 294 ? 13.047 -24.344 3.707 1 98.19 294 PRO A N 1
ATOM 2345 C CA . PRO A 1 294 ? 12.461 -24.031 5.012 1 98.19 294 PRO A CA 1
ATOM 2346 C C . PRO A 1 294 ? 10.961 -23.781 4.945 1 98.19 294 PRO A C 1
ATOM 2348 O O . PRO A 1 294 ? 10.227 -24.141 5.875 1 98.19 294 PRO A O 1
ATOM 2351 N N . PHE A 1 295 ? 10.508 -23.234 3.871 1 98.31 295 PHE A N 1
ATOM 2352 C CA . PHE A 1 295 ? 9.094 -22.922 3.727 1 98.31 295 PHE A CA 1
ATOM 2353 C C . PHE A 1 295 ? 8.273 -24.203 3.566 1 98.31 295 PHE A C 1
ATOM 2355 O O . PHE A 1 295 ? 7.207 -24.344 4.168 1 98.31 295 PHE A O 1
ATOM 2362 N N . ILE A 1 296 ? 8.781 -25.109 2.73 1 97.88 296 ILE A N 1
ATOM 2363 C CA . ILE A 1 296 ? 8.102 -26.391 2.51 1 97.88 296 ILE A CA 1
ATOM 2364 C C . ILE A 1 296 ? 8.031 -27.172 3.814 1 97.88 296 ILE A C 1
ATOM 2366 O O . ILE A 1 296 ? 7.035 -27.844 4.098 1 97.88 296 ILE A O 1
ATOM 2370 N N . GLU A 1 297 ? 9.039 -27.109 4.621 1 97.31 297 GLU A N 1
ATOM 2371 C CA . GLU A 1 297 ? 9.047 -27.781 5.918 1 97.31 297 GLU A CA 1
ATOM 2372 C C . GLU A 1 297 ? 7.949 -27.234 6.832 1 97.31 297 GLU A C 1
ATOM 2374 O O . GLU A 1 297 ? 7.32 -28 7.566 1 97.31 297 GLU A O 1
ATOM 2379 N N . ILE A 1 298 ? 7.75 -25.953 6.762 1 96.94 298 ILE A N 1
ATOM 2380 C CA . ILE A 1 298 ? 6.664 -25.359 7.531 1 96.94 298 ILE A CA 1
ATOM 2381 C C . ILE A 1 298 ? 5.32 -25.828 6.98 1 96.94 298 ILE A C 1
ATOM 2383 O O . ILE A 1 298 ? 4.41 -26.156 7.746 1 96.94 298 ILE A O 1
ATOM 2387 N N . LEU A 1 299 ? 5.176 -25.922 5.68 1 96.56 299 LEU A N 1
ATOM 2388 C CA . LEU A 1 299 ? 3.936 -26.328 5.039 1 96.56 299 LEU A CA 1
ATOM 2389 C C . LEU A 1 299 ? 3.588 -27.766 5.41 1 96.56 299 LEU A C 1
ATOM 2391 O O . LEU A 1 299 ? 2.41 -28.125 5.52 1 96.56 299 LEU A O 1
ATOM 2395 N N . MET A 1 300 ? 4.598 -28.594 5.578 1 96.38 300 MET A N 1
ATOM 2396 C CA . MET A 1 300 ? 4.395 -30 5.961 1 96.38 300 MET A CA 1
ATOM 2397 C C . MET A 1 300 ? 3.721 -30.094 7.328 1 96.38 300 MET A C 1
ATOM 2399 O O . MET A 1 300 ? 2.947 -31.016 7.578 1 96.38 300 MET A O 1
ATOM 2403 N N . ARG A 1 301 ? 3.945 -29.125 8.156 1 94.5 301 ARG A N 1
ATOM 2404 C CA . ARG A 1 301 ? 3.34 -29.109 9.484 1 94.5 301 ARG A CA 1
ATOM 2405 C C . ARG A 1 301 ? 1.889 -28.656 9.422 1 94.5 301 ARG A C 1
ATOM 2407 O O . ARG A 1 301 ? 1.084 -29 10.289 1 94.5 301 ARG A O 1
ATOM 2414 N N . VAL A 1 302 ? 1.572 -27.875 8.438 1 93.88 302 VAL A N 1
ATOM 2415 C CA . VAL A 1 302 ? 0.205 -27.406 8.219 1 93.88 302 VAL A CA 1
ATOM 2416 C C . VAL A 1 302 ? -0.625 -28.531 7.59 1 93.88 302 VAL A C 1
ATOM 2418 O O . VAL A 1 302 ? -1.841 -28.594 7.785 1 93.88 302 VAL A O 1
ATOM 2421 N N . ASP A 1 303 ? -0.025 -29.391 6.879 1 91.69 303 ASP A N 1
ATOM 2422 C CA . ASP A 1 303 ? -0.631 -30.469 6.098 1 91.69 303 ASP A CA 1
ATOM 2423 C C . ASP A 1 303 ? -1.307 -31.484 7.004 1 91.69 303 ASP A C 1
ATOM 2425 O O . ASP A 1 303 ? -0.67 -32.031 7.898 1 91.69 303 ASP A O 1
ATOM 2429 N N . ALA A 1 304 ? -2.553 -31.719 6.758 1 89.69 304 ALA A N 1
ATOM 2430 C CA . ALA A 1 304 ? -3.338 -32.625 7.586 1 89.69 304 ALA A CA 1
ATOM 2431 C C . ALA A 1 304 ? -3.365 -34.031 6.984 1 89.69 304 ALA A C 1
ATOM 2433 O O . ALA A 1 304 ? -3.711 -35 7.668 1 89.69 304 ALA A O 1
ATOM 2434 N N . TYR A 1 305 ? -2.955 -34.188 5.781 1 92.19 305 TYR A N 1
ATOM 2435 C CA . TYR A 1 305 ? -3.189 -35.438 5.078 1 92.19 305 TYR A CA 1
ATOM 2436 C C . TYR A 1 305 ? -1.89 -36 4.512 1 92.19 305 TYR A C 1
ATOM 2438 O O . TYR A 1 305 ? -1.907 -36.938 3.711 1 92.19 305 TYR A O 1
ATOM 2446 N N . GLN A 1 306 ? -0.752 -35.375 4.777 1 92.62 306 GLN A N 1
ATOM 2447 C CA . GLN A 1 306 ? 0.578 -35.781 4.348 1 92.62 306 GLN A CA 1
ATOM 2448 C C . GLN A 1 306 ? 0.713 -35.719 2.828 1 92.62 306 GLN A C 1
ATOM 2450 O O . GLN A 1 306 ? 1.431 -36.531 2.225 1 92.62 306 GLN A O 1
ATOM 2455 N N . LEU A 1 307 ? -0.016 -34.812 2.258 1 94 307 LEU A N 1
ATOM 2456 C CA . LEU A 1 307 ? 0.025 -34.625 0.812 1 94 307 LEU A CA 1
ATOM 2457 C C . LEU A 1 307 ? 1.286 -33.906 0.394 1 94 307 LEU A C 1
ATOM 2459 O O . LEU A 1 307 ? 1.695 -33.969 -0.768 1 94 307 LEU A O 1
ATOM 2463 N N . THR A 1 308 ? 1.924 -33.219 1.319 1 95.5 308 THR A N 1
ATOM 2464 C CA . THR A 1 308 ? 3.082 -32.375 0.98 1 95.5 308 THR A CA 1
ATOM 2465 C C . THR A 1 308 ? 4.367 -33.219 1.07 1 95.5 308 THR A C 1
ATOM 2467 O O . THR A 1 308 ? 5.438 -32.75 0.687 1 95.5 308 THR A O 1
ATOM 2470 N N . ASP A 1 309 ? 4.336 -34.438 1.486 1 95.38 309 ASP A N 1
ATOM 2471 C CA . ASP A 1 309 ? 5.523 -35.281 1.582 1 95.38 309 ASP A CA 1
ATOM 2472 C C . ASP A 1 309 ? 6.164 -35.469 0.211 1 95.38 309 ASP A C 1
ATOM 2474 O O . ASP A 1 309 ? 7.387 -35.406 0.072 1 95.38 309 ASP A O 1
ATOM 2478 N N . LYS A 1 310 ? 5.328 -35.781 -0.727 1 95.12 310 LYS A N 1
ATOM 2479 C CA . LYS A 1 310 ? 5.848 -36 -2.07 1 95.12 310 LYS A CA 1
ATOM 2480 C C . LYS A 1 310 ? 6.473 -34.75 -2.646 1 95.12 310 LYS A C 1
ATOM 2482 O O . LYS A 1 310 ? 7.418 -34.812 -3.434 1 95.12 310 LYS A O 1
ATOM 2487 N N . ILE A 1 311 ? 5.922 -33.625 -2.281 1 96.19 311 ILE A N 1
ATOM 2488 C CA . ILE A 1 311 ? 6.43 -32.344 -2.717 1 96.19 311 ILE A CA 1
ATOM 2489 C C . ILE A 1 311 ? 7.828 -32.125 -2.148 1 96.19 311 ILE A C 1
ATOM 2491 O O . ILE A 1 311 ? 8.734 -31.688 -2.865 1 96.19 311 ILE A O 1
ATOM 2495 N N . LYS A 1 312 ? 7.992 -32.406 -0.882 1 97.56 312 LYS A N 1
ATOM 2496 C CA . LYS A 1 312 ? 9.289 -32.281 -0.221 1 97.56 312 LYS A CA 1
ATOM 2497 C C . LYS A 1 312 ? 10.312 -33.25 -0.828 1 97.56 312 LYS A C 1
ATOM 2499 O O . LYS A 1 312 ? 11.461 -32.844 -1.053 1 97.56 312 LYS A O 1
ATOM 2504 N N . GLU A 1 313 ? 9.914 -34.406 -1.072 1 98.06 313 GLU A N 1
ATOM 2505 C CA . GLU A 1 313 ? 10.805 -35.406 -1.683 1 98.06 313 GLU A CA 1
ATOM 2506 C C . GLU A 1 313 ? 11.281 -34.938 -3.055 1 98.06 313 GLU A C 1
ATOM 2508 O O . GLU A 1 313 ? 12.469 -35.062 -3.379 1 98.06 313 GLU A O 1
ATOM 2513 N N . GLN A 1 314 ? 10.336 -34.469 -3.836 1 98.31 314 GLN A N 1
ATOM 2514 C CA . GLN A 1 314 ? 10.688 -34 -5.168 1 98.31 314 GLN A CA 1
ATOM 2515 C C . GLN A 1 314 ? 11.625 -32.781 -5.086 1 98.31 314 GLN A C 1
ATOM 2517 O O . GLN A 1 314 ? 12.523 -32.625 -5.914 1 98.31 314 GLN A O 1
ATOM 2522 N N . LEU A 1 315 ? 11.422 -31.906 -4.141 1 98.62 315 LEU A N 1
ATOM 2523 C CA . LEU A 1 315 ? 12.305 -30.766 -3.918 1 98.62 315 LEU A CA 1
ATOM 2524 C C . LEU A 1 315 ? 13.742 -31.219 -3.695 1 98.62 315 LEU A C 1
ATOM 2526 O O . LEU A 1 315 ? 14.672 -30.641 -4.254 1 98.62 315 LEU A O 1
ATOM 2530 N N . GLU A 1 316 ? 13.898 -32.281 -2.92 1 98.56 316 GLU A N 1
ATOM 2531 C CA . GLU A 1 316 ? 15.227 -32.812 -2.635 1 98.56 316 GLU A CA 1
ATOM 2532 C C . GLU A 1 316 ? 15.852 -33.438 -3.883 1 98.56 316 GLU A C 1
ATOM 2534 O O . GLU A 1 316 ? 17.062 -33.281 -4.105 1 98.56 316 GLU A O 1
ATOM 2539 N N . ARG A 1 317 ? 15.062 -34.094 -4.625 1 98.56 317 ARG A N 1
ATOM 2540 C CA . ARG A 1 317 ? 15.555 -34.656 -5.887 1 98.56 317 ARG A CA 1
ATOM 2541 C C . ARG A 1 317 ? 16.031 -33.531 -6.816 1 98.56 317 ARG A C 1
ATOM 2543 O O . ARG A 1 317 ? 17.047 -33.688 -7.492 1 98.56 317 ARG A O 1
ATOM 2550 N N . ASN A 1 318 ? 15.273 -32.5 -6.836 1 98.69 318 ASN A N 1
ATOM 2551 C CA . ASN A 1 318 ? 15.648 -31.359 -7.676 1 98.69 318 ASN A CA 1
ATOM 2552 C C . ASN A 1 318 ? 16.922 -30.688 -7.18 1 98.69 318 ASN A C 1
ATOM 2554 O O . ASN A 1 318 ? 17.766 -30.266 -7.98 1 98.69 318 ASN A O 1
ATOM 2558 N N . ALA A 1 319 ? 17.078 -30.562 -5.84 1 98.62 319 ALA A N 1
ATOM 2559 C CA . ALA A 1 319 ? 18.312 -30.031 -5.281 1 98.62 319 ALA A CA 1
ATOM 2560 C C . ALA A 1 319 ? 19.516 -30.875 -5.703 1 98.62 319 ALA A C 1
ATOM 2562 O O . ALA A 1 319 ? 20.547 -30.344 -6.078 1 98.62 319 ALA A O 1
ATOM 2563 N N . HIS A 1 320 ? 19.344 -32.125 -5.676 1 98.44 320 HIS A N 1
ATOM 2564 C CA . HIS A 1 320 ? 20.406 -33.062 -6.086 1 98.44 320 HIS A CA 1
ATOM 2565 C C . HIS A 1 320 ? 20.719 -32.906 -7.57 1 98.44 320 HIS A C 1
ATOM 2567 O O . HIS A 1 320 ? 21.875 -32.938 -7.973 1 98.44 320 HIS A O 1
ATOM 2573 N N . ALA A 1 321 ? 19.719 -32.781 -8.359 1 98.31 321 ALA A N 1
ATOM 2574 C CA . ALA A 1 321 ? 19.906 -32.625 -9.797 1 98.31 321 ALA A CA 1
ATOM 2575 C C . ALA A 1 321 ? 20.672 -31.344 -10.102 1 98.31 321 ALA A C 1
ATOM 2577 O O . ALA A 1 321 ? 21.547 -31.328 -10.984 1 98.31 321 ALA A O 1
ATOM 2578 N N . TRP A 1 322 ? 20.375 -30.266 -9.414 1 98.25 322 TRP A N 1
ATOM 2579 C CA . TRP A 1 322 ? 21.094 -29.016 -9.617 1 98.25 322 TRP A CA 1
ATOM 2580 C C . TRP A 1 322 ? 22.562 -29.156 -9.188 1 98.25 322 TRP A C 1
ATOM 2582 O O . TRP A 1 322 ? 23.453 -28.578 -9.812 1 98.25 322 TRP A O 1
ATOM 2592 N N . LYS A 1 323 ? 22.797 -29.891 -8.102 1 97.75 323 LYS A N 1
ATOM 2593 C CA . LYS A 1 323 ? 24.172 -30.172 -7.688 1 97.75 323 LYS A CA 1
ATOM 2594 C C . LYS A 1 323 ? 24.938 -30.891 -8.797 1 97.75 323 LYS A C 1
ATOM 2596 O O . LYS A 1 323 ? 26.125 -30.625 -9.023 1 97.75 323 LYS A O 1
ATOM 2601 N N . LYS A 1 324 ? 24.312 -31.766 -9.461 1 97.38 324 LYS A N 1
ATOM 2602 C CA . LYS A 1 324 ? 24.922 -32.469 -10.578 1 97.38 324 LYS A CA 1
ATOM 2603 C C . LYS A 1 324 ? 25.234 -31.516 -11.734 1 97.38 324 LYS A C 1
ATOM 2605 O O . LYS A 1 324 ? 26.297 -31.625 -12.359 1 97.38 324 LYS A O 1
ATOM 2610 N N . GLN A 1 325 ? 24.266 -30.625 -12.008 1 96.44 325 GLN A N 1
ATOM 2611 C CA . GLN A 1 325 ? 24.5 -29.641 -13.047 1 96.44 325 GLN A CA 1
ATOM 2612 C C . GLN A 1 325 ? 25.688 -28.75 -12.719 1 96.44 325 GLN A C 1
ATOM 2614 O O . GLN A 1 325 ? 26.484 -28.406 -13.594 1 96.44 325 GLN A O 1
ATOM 2619 N N . LYS A 1 326 ? 25.781 -28.359 -11.461 1 95.88 326 LYS A N 1
ATOM 2620 C CA . LYS A 1 326 ? 26.906 -27.547 -11 1 95.88 326 LYS A CA 1
ATOM 2621 C C . LYS A 1 326 ? 28.234 -28.297 -11.203 1 95.88 326 LYS A C 1
ATOM 2623 O O . LYS A 1 326 ? 29.203 -27.703 -11.672 1 95.88 326 LYS A O 1
ATOM 2628 N N . LYS A 1 327 ? 28.297 -29.547 -10.969 1 95.5 327 LYS A N 1
ATOM 2629 C CA . LYS A 1 327 ? 29.5 -30.359 -11.07 1 95.5 327 LYS A CA 1
ATOM 2630 C C . LYS A 1 327 ? 29.969 -30.5 -12.516 1 95.5 327 LYS A C 1
ATOM 2632 O O . LYS A 1 327 ? 31.172 -30.562 -12.781 1 95.5 327 LYS A O 1
ATOM 2637 N N . ILE A 1 328 ? 29.047 -30.516 -13.391 1 93.56 328 ILE A N 1
ATOM 2638 C CA . ILE A 1 328 ? 29.438 -30.703 -14.781 1 93.56 328 ILE A CA 1
ATOM 2639 C C . ILE A 1 328 ? 29.734 -29.359 -15.43 1 93.56 328 ILE A C 1
ATOM 2641 O O . ILE A 1 328 ? 30 -29.281 -16.625 1 93.56 328 ILE A O 1
ATOM 2645 N N . GLY A 1 329 ? 29.625 -28.234 -14.727 1 88.62 329 GLY A N 1
ATOM 2646 C CA . GLY A 1 329 ? 30.109 -26.922 -15.133 1 88.62 329 GLY A CA 1
ATOM 2647 C C . GLY A 1 329 ? 29.078 -26.125 -15.922 1 88.62 329 GLY A C 1
ATOM 2648 O O . GLY A 1 329 ? 29.438 -25.188 -16.641 1 88.62 329 GLY A O 1
ATOM 2649 N N . ARG A 1 330 ? 27.828 -26.484 -15.797 1 87.19 330 ARG A N 1
ATOM 2650 C CA . ARG A 1 330 ? 26.781 -25.719 -16.453 1 87.19 330 ARG A CA 1
ATOM 2651 C C . ARG A 1 330 ? 26.531 -24.406 -15.711 1 87.19 330 ARG A C 1
ATOM 2653 O O . ARG A 1 330 ? 26.438 -24.375 -14.484 1 87.19 330 ARG A O 1
ATOM 2660 N N . LYS A 1 331 ? 26.484 -23.219 -16.438 1 87.94 331 LYS A N 1
ATOM 2661 C CA . LYS A 1 331 ? 26.312 -21.953 -15.742 1 87.94 331 LYS A CA 1
ATOM 2662 C C . LYS A 1 331 ? 25.109 -21.188 -16.281 1 87.94 331 LYS A C 1
ATOM 2664 O O . LYS A 1 331 ? 24.328 -20.641 -15.5 1 87.94 331 LYS A O 1
ATOM 2669 N N . GLY A 1 332 ? 24.891 -21.172 -17.547 1 90.62 332 GLY A N 1
ATOM 2670 C CA . GLY A 1 332 ? 23.828 -20.406 -18.172 1 90.62 332 GLY A CA 1
ATOM 2671 C C . GLY A 1 332 ? 22.812 -21.266 -18.875 1 90.62 332 GLY A C 1
ATOM 2672 O O . GLY A 1 332 ? 22.609 -22.438 -18.516 1 90.62 332 GLY A O 1
ATOM 2673 N N . LEU A 1 333 ? 22.094 -20.594 -19.703 1 94.19 333 LEU A N 1
ATOM 2674 C CA . LEU A 1 333 ? 21.125 -21.344 -20.5 1 94.19 333 LEU A CA 1
ATOM 2675 C C . LEU A 1 333 ? 21.828 -22.312 -21.438 1 94.19 333 LEU A C 1
ATOM 2677 O O . LEU A 1 333 ? 22.891 -22 -21.984 1 94.19 333 LEU A O 1
ATOM 2681 N N . PRO A 1 334 ? 21.266 -23.5 -21.562 1 92.75 334 PRO A N 1
ATOM 2682 C CA . PRO A 1 334 ? 21.891 -24.453 -22.484 1 92.75 334 PRO A CA 1
ATOM 2683 C C . PRO A 1 334 ? 21.969 -23.922 -23.906 1 92.75 334 PRO A C 1
ATOM 2685 O O . PRO A 1 334 ? 21.078 -23.219 -24.359 1 92.75 334 PRO A O 1
ATOM 2688 N N . VAL A 1 335 ? 23.047 -24.344 -24.547 1 90.19 335 VAL A N 1
ATOM 2689 C CA . VAL A 1 335 ? 23.219 -23.984 -25.953 1 90.19 335 VAL A CA 1
ATOM 2690 C C . VAL A 1 335 ? 22.062 -24.516 -26.781 1 90.19 335 VAL A C 1
ATOM 2692 O O . VAL A 1 335 ? 21.672 -25.672 -26.641 1 90.19 335 VAL A O 1
ATOM 2695 N N . GLY A 1 336 ? 21.469 -23.656 -27.484 1 90.69 336 GLY A N 1
ATOM 2696 C CA . GLY A 1 336 ? 20.406 -24.062 -28.375 1 90.69 336 GLY A CA 1
ATOM 2697 C C . GLY A 1 336 ? 19.031 -23.938 -27.75 1 90.69 336 GLY A C 1
ATOM 2698 O O . GLY A 1 336 ? 18.016 -24.078 -28.438 1 90.69 336 GLY A O 1
ATOM 2699 N N . TRP A 1 337 ? 18.984 -23.703 -26.453 1 93 337 TRP A N 1
ATOM 2700 C CA . TRP A 1 337 ? 17.688 -23.531 -25.797 1 93 337 TRP A CA 1
ATOM 2701 C C . TRP A 1 337 ? 17.062 -22.188 -26.156 1 93 337 TRP A C 1
ATOM 2703 O O . TRP A 1 337 ? 17.766 -21.172 -26.234 1 93 337 TRP A O 1
ATOM 2713 N N . SER A 1 338 ? 15.758 -22.172 -26.5 1 91 338 SER A N 1
ATOM 2714 C CA . SER A 1 338 ? 14.984 -20.953 -26.703 1 91 338 SER A CA 1
ATOM 2715 C C . SER A 1 338 ? 13.523 -21.156 -26.328 1 91 338 SER A C 1
ATOM 2717 O O . SER A 1 338 ? 13 -22.266 -26.438 1 91 338 SER A O 1
ATOM 2719 N N . TYR A 1 339 ? 13.016 -20.141 -25.812 1 89.06 339 TYR A N 1
ATOM 2720 C CA . TYR A 1 339 ? 11.586 -20.188 -25.5 1 89.06 339 TYR A CA 1
ATOM 2721 C C . TYR A 1 339 ? 10.766 -19.594 -26.641 1 89.06 339 TYR A C 1
ATOM 2723 O O . TYR A 1 339 ? 11.102 -18.531 -27.172 1 89.06 339 TYR A O 1
ATOM 2731 N N . THR A 1 340 ? 9.797 -20.391 -27.078 1 81.31 340 THR A N 1
ATOM 2732 C CA . THR A 1 340 ? 8.82 -19.891 -28.031 1 81.31 340 THR A CA 1
ATOM 2733 C C . THR A 1 340 ? 7.48 -19.625 -27.344 1 81.31 340 THR A C 1
ATOM 2735 O O . THR A 1 340 ? 6.887 -20.516 -26.75 1 81.31 340 THR A O 1
ATOM 2738 N N . SER A 1 341 ? 6.98 -18.391 -27.484 1 77.75 341 SER A N 1
ATOM 2739 C CA . SER A 1 341 ? 5.766 -17.969 -26.797 1 77.75 341 SER A CA 1
ATOM 2740 C C . SER A 1 341 ? 4.531 -18.625 -27.406 1 77.75 341 SER A C 1
ATOM 2742 O O . SER A 1 341 ? 4.547 -19.016 -28.562 1 77.75 341 SER A O 1
ATOM 2744 N N . PHE A 1 342 ? 3.484 -18.672 -26.625 1 75.94 342 PHE A N 1
ATOM 2745 C CA . PHE A 1 342 ? 2.195 -19.25 -26.984 1 75.94 342 PHE A CA 1
ATOM 2746 C C . PHE A 1 342 ? 1.683 -18.656 -28.281 1 75.94 342 PHE A C 1
ATOM 2748 O O . PHE A 1 342 ? 1.192 -19.391 -29.156 1 75.94 342 PHE A O 1
ATOM 2755 N N . ASN A 1 343 ? 1.819 -17.406 -28.438 1 67.25 343 ASN A N 1
ATOM 2756 C CA . ASN A 1 343 ? 1.306 -16.75 -29.625 1 67.25 343 ASN A CA 1
ATOM 2757 C C . ASN A 1 343 ? 2.129 -17.125 -30.859 1 67.25 343 ASN A C 1
ATOM 2759 O O . ASN A 1 343 ? 1.597 -17.188 -31.969 1 67.25 343 ASN A O 1
ATOM 2763 N N . ASN A 1 344 ? 3.344 -17.312 -30.609 1 64.19 344 ASN A N 1
ATOM 2764 C CA . ASN A 1 344 ? 4.195 -17.703 -31.719 1 64.19 344 ASN A CA 1
ATOM 2765 C C . ASN A 1 344 ? 3.992 -19.172 -32.094 1 64.19 344 ASN A C 1
ATOM 2767 O O . ASN A 1 344 ? 4.199 -19.562 -33.219 1 64.19 344 ASN A O 1
ATOM 2771 N N . LEU A 1 345 ? 3.514 -19.891 -31.125 1 51.56 345 LEU A N 1
ATOM 2772 C CA . LEU A 1 345 ? 3.203 -21.297 -31.375 1 51.56 345 LEU A CA 1
ATOM 2773 C C . LEU A 1 345 ? 1.988 -21.422 -32.281 1 51.56 345 LEU A C 1
ATOM 2775 O O . LEU A 1 345 ? 1.944 -22.312 -33.156 1 51.56 345 LEU A O 1
ATOM 2779 N N . ARG A 1 346 ? 1.087 -20.453 -32.188 1 54.88 346 ARG A N 1
ATOM 2780 C CA . ARG A 1 346 ? -0.124 -20.422 -33 1 54.88 346 ARG A CA 1
ATOM 2781 C C . ARG A 1 346 ? 0.207 -20.141 -34.469 1 54.88 346 ARG A C 1
ATOM 2783 O O . ARG A 1 346 ? -0.38 -20.734 -35.375 1 54.88 346 ARG A O 1
ATOM 2790 N N . THR A 1 347 ? 1.067 -19.25 -34.625 1 50.5 347 THR A N 1
ATOM 2791 C CA . THR A 1 347 ? 1.411 -18.891 -36 1 50.5 347 THR A CA 1
ATOM 2792 C C . THR A 1 347 ? 2.174 -20.016 -36.688 1 50.5 347 THR A C 1
ATOM 2794 O O . THR A 1 347 ? 2.018 -20.234 -37.906 1 50.5 347 THR A O 1
ATOM 2797 N N . ARG A 1 348 ? 2.828 -20.781 -35.938 1 49.88 348 ARG A N 1
ATOM 2798 C CA . ARG A 1 348 ? 3.592 -21.859 -36.531 1 49.88 348 ARG A CA 1
ATOM 2799 C C . ARG A 1 348 ? 2.68 -23.016 -36.938 1 49.88 348 ARG A C 1
ATOM 2801 O O . ARG A 1 348 ? 2.924 -23.688 -37.938 1 49.88 348 ARG A O 1
ATOM 2808 N N . SER A 1 349 ? 1.681 -23.109 -36.156 1 46.06 349 SER A N 1
ATOM 2809 C CA . SER A 1 349 ? 0.775 -24.203 -36.469 1 46.06 349 SER A CA 1
ATOM 2810 C C . SER A 1 349 ? -0.059 -23.891 -37.719 1 46.06 349 SER A C 1
ATOM 2812 O O . SER A 1 349 ? -0.462 -24.797 -38.438 1 46.06 349 SER A O 1
ATOM 2814 N N . THR A 1 350 ? -0.321 -22.562 -37.938 1 44.81 350 THR A N 1
ATOM 2815 C CA . THR A 1 350 ? -1.126 -22.203 -39.094 1 44.81 350 THR A CA 1
ATOM 2816 C C . THR A 1 350 ? -0.29 -22.266 -40.375 1 44.81 350 THR A C 1
ATOM 2818 O O . THR A 1 350 ? -0.836 -22.297 -41.469 1 44.81 350 THR A O 1
ATOM 2821 N N . THR A 1 351 ? 0.957 -21.969 -40.25 1 38.94 351 THR A N 1
ATOM 2822 C CA . THR A 1 351 ? 1.745 -21.969 -41.469 1 38.94 351 THR A CA 1
ATOM 2823 C C . THR A 1 351 ? 2.109 -23.391 -41.875 1 38.94 351 THR A C 1
ATOM 2825 O O . THR A 1 351 ? 2.934 -23.578 -42.781 1 38.94 351 THR A O 1
ATOM 2828 N N . ALA A 1 352 ? 1.741 -24.406 -41.094 1 38.81 352 ALA A N 1
ATOM 2829 C CA . ALA A 1 352 ? 1.914 -25.703 -41.75 1 38.81 352 ALA A CA 1
ATOM 2830 C C . ALA A 1 352 ? 1.105 -25.797 -43.031 1 38.81 352 ALA A C 1
ATOM 2832 O O . ALA A 1 352 ? -0.123 -25.688 -43 1 38.81 352 ALA A O 1
ATOM 2833 N N . SER A 1 353 ? 1.727 -25.359 -44.219 1 33.69 353 SER A N 1
ATOM 2834 C CA . SER A 1 353 ? 1.266 -25.406 -45.594 1 33.69 353 SER A CA 1
ATOM 2835 C C . SER A 1 353 ? 0.607 -26.75 -45.906 1 33.69 353 SER A C 1
ATOM 2837 O O . SER A 1 353 ? 1.15 -27.797 -45.594 1 33.69 353 SER A O 1
ATOM 2839 N N . PRO A 1 354 ? -0.722 -26.766 -46.125 1 31.86 354 PRO A N 1
ATOM 2840 C CA . PRO A 1 354 ? -1.295 -27.969 -46.719 1 31.86 354 PRO A CA 1
ATOM 2841 C C . PRO A 1 354 ? -0.478 -28.5 -47.906 1 31.86 354 PRO A C 1
ATOM 2843 O O . PRO A 1 354 ? -0.163 -27.734 -48.812 1 31.86 354 PRO A O 1
ATOM 2846 N N . SER A 1 355 ? 0.498 -29.312 -47.656 1 27.02 355 SER A N 1
ATOM 2847 C CA . SER A 1 355 ? 1.091 -29.938 -48.844 1 27.02 355 SER A CA 1
ATOM 2848 C C . SER A 1 355 ? 0.022 -30.344 -49.844 1 27.02 355 SER A C 1
ATOM 2850 O O . SER A 1 355 ? -1.016 -30.891 -49.469 1 27.02 355 SER A O 1
ATOM 2852 N N . LYS A 1 356 ? 0.027 -29.672 -50.938 1 32.44 356 LYS A N 1
ATOM 2853 C CA . LYS A 1 356 ? -0.735 -30 -52.125 1 32.44 356 LYS A CA 1
ATOM 2854 C C . LYS A 1 356 ? -0.72 -31.516 -52.375 1 32.44 356 LYS A C 1
ATOM 2856 O O . LYS A 1 356 ? 0.307 -32.062 -52.781 1 32.44 356 LYS A O 1
ATOM 2861 N N . MET A 1 357 ? -1.389 -32.438 -51.594 1 24.27 357 MET A N 1
ATOM 2862 C CA . MET A 1 357 ? -1.635 -33.844 -52 1 24.27 357 MET A CA 1
ATOM 2863 C C . MET A 1 357 ? -2.156 -33.875 -53.438 1 24.27 357 MET A C 1
ATOM 2865 O O . MET A 1 357 ? -3.209 -33.312 -53.75 1 24.27 357 MET A O 1
ATOM 2869 N N . MET A 1 358 ? -1.235 -33.875 -54.438 1 27.7 358 MET A N 1
ATOM 2870 C CA . MET A 1 358 ? -1.472 -34.188 -55.844 1 27.7 358 MET A CA 1
ATOM 2871 C C . MET A 1 358 ? -2.27 -35.469 -56 1 27.7 358 MET A C 1
ATOM 2873 O O . MET A 1 358 ? -1.788 -36.531 -55.656 1 27.7 358 MET A O 1
ATOM 2877 N N . ASN A 1 359 ? -3.561 -35.406 -55.688 1 25.83 359 ASN A N 1
ATOM 2878 C CA . ASN A 1 359 ? -4.473 -36.5 -56.031 1 25.83 359 ASN A CA 1
ATOM 2879 C C . ASN A 1 359 ? -4.324 -36.906 -57.5 1 25.83 359 ASN A C 1
ATOM 2881 O O . ASN A 1 359 ? -4.703 -36.156 -58.375 1 25.83 359 ASN A O 1
ATOM 2885 N N . THR A 1 360 ? -3.133 -37.5 -57.812 1 26.08 360 THR A N 1
ATOM 2886 C CA . THR A 1 360 ? -2.996 -38.125 -59.125 1 26.08 360 THR A CA 1
ATOM 2887 C C . THR A 1 360 ? -4.129 -39.125 -59.375 1 26.08 360 THR A C 1
ATOM 2889 O O . THR A 1 360 ? -4.414 -39.969 -58.5 1 26.08 360 THR A O 1
ATOM 2892 N N . PRO A 1 361 ? -4.992 -38.875 -60.344 1 27.31 361 PRO A N 1
ATOM 2893 C CA . PRO A 1 361 ? -6.125 -39.688 -60.781 1 27.31 361 PRO A CA 1
ATOM 2894 C C . PRO A 1 361 ? -5.711 -41.125 -61.156 1 27.31 361 PRO A C 1
ATOM 2896 O O . PRO A 1 361 ? -4.918 -41.281 -62.094 1 27.31 361 PRO A O 1
ATOM 2899 N N . VAL A 1 362 ? -5.34 -41.969 -60.188 1 21.86 362 VAL A N 1
ATOM 2900 C CA . VAL A 1 362 ? -4.93 -43.312 -60.594 1 21.86 362 VAL A CA 1
ATOM 2901 C C . VAL A 1 362 ? -6.039 -43.969 -61.406 1 21.86 362 VAL A C 1
ATOM 2903 O O . VAL A 1 362 ? -7.133 -44.219 -60.906 1 21.86 362 VAL A O 1
ATOM 2906 N N . LYS A 1 363 ? -6.199 -43.625 -62.656 1 25.36 363 LYS A N 1
ATOM 2907 C CA . LYS A 1 363 ? -7.09 -44.312 -63.594 1 25.36 363 LYS A CA 1
ATOM 2908 C C . LYS A 1 363 ? -6.801 -45.812 -63.625 1 25.36 363 LYS A C 1
ATOM 2910 O O . LYS A 1 363 ? -5.738 -46.25 -64.062 1 25.36 363 LYS A O 1
ATOM 2915 N N . GLY A 1 364 ? -7.125 -46.719 -62.531 1 19.44 364 GLY A N 1
ATOM 2916 C CA . GLY A 1 364 ? -6.797 -48.125 -62.594 1 19.44 364 GLY A CA 1
ATOM 2917 C C . GLY A 1 364 ? -7.324 -48.812 -63.812 1 19.44 364 GLY A C 1
ATOM 2918 O O . GLY A 1 364 ? -8.492 -48.656 -64.188 1 19.44 364 GLY A O 1
ATOM 2919 N N . ASP A 1 365 ? -6.473 -48.938 -65 1 21.23 365 ASP A N 1
ATOM 2920 C CA . ASP A 1 365 ? -6.809 -49.844 -66.062 1 21.23 365 ASP A CA 1
ATOM 2921 C C . ASP A 1 365 ? -6.984 -51.281 -65.562 1 21.23 365 ASP A C 1
ATOM 2923 O O . ASP A 1 365 ? -6.012 -51.938 -65.188 1 21.23 365 ASP A O 1
ATOM 2927 N N . THR A 1 366 ? -7.895 -51.5 -64.625 1 21.09 366 THR A N 1
ATOM 2928 C CA . THR A 1 366 ? -8.195 -52.844 -64.125 1 21.09 366 THR A CA 1
ATOM 2929 C C . THR A 1 366 ? -8.648 -53.75 -65.312 1 21.09 366 THR A C 1
ATOM 2931 O O . THR A 1 366 ? -9.75 -53.594 -65.812 1 21.09 366 THR A O 1
ATOM 2934 N N . GLU A 1 367 ? -7.586 -54.062 -66.188 1 18.81 367 GLU A N 1
ATOM 2935 C CA . GLU A 1 367 ? -7.84 -55.125 -67.125 1 18.81 367 GLU A CA 1
ATOM 2936 C C . GLU A 1 367 ? -8.289 -56.406 -66.438 1 18.81 367 GLU A C 1
ATOM 2938 O O . GLU A 1 367 ? -7.723 -56.781 -65.438 1 18.81 367 GLU A O 1
ATOM 2943 N N . VAL A 1 368 ? -9.453 -57 -66.75 1 20.02 368 VAL A N 1
ATOM 2944 C CA . VAL A 1 368 ? -10.383 -58.062 -66.375 1 20.02 368 VAL A CA 1
ATOM 2945 C C . VAL A 1 368 ? -9.727 -59.406 -66.562 1 20.02 368 VAL A C 1
ATOM 2947 O O . VAL A 1 368 ? -9.914 -60.312 -65.75 1 20.02 368 VAL A O 1
ATOM 2950 N N . PRO A 1 369 ? -8.641 -59.656 -67.438 1 17.77 369 PRO A N 1
ATOM 2951 C CA . PRO A 1 369 ? -9.172 -60.719 -68.312 1 17.77 369 PRO A CA 1
ATOM 2952 C C . PRO A 1 369 ? -9.188 -62.094 -67.625 1 17.77 369 PRO A C 1
ATOM 2954 O O . PRO A 1 369 ? -8.594 -62.25 -66.562 1 17.77 369 PRO A O 1
ATOM 2957 N N . ALA A 1 370 ? -8.883 -63.156 -68.625 1 18.25 370 ALA A N 1
ATOM 2958 C CA . ALA A 1 370 ? -9.406 -64.375 -69.188 1 18.25 370 ALA A CA 1
ATOM 2959 C C . ALA A 1 370 ? -8.875 -65.625 -68.375 1 18.25 370 ALA A C 1
ATOM 2961 O O . ALA A 1 370 ? -7.734 -65.625 -67.938 1 18.25 370 ALA A O 1
ATOM 2962 N N . SER A 1 371 ? -9.734 -66.625 -67.938 1 18.69 371 SER A N 1
ATOM 2963 C CA . SER A 1 371 ? -9.953 -67.812 -67.125 1 18.69 371 SER A CA 1
ATOM 2964 C C . SER A 1 371 ? -8.984 -68.938 -67.5 1 18.69 371 SER A C 1
ATOM 2966 O O . SER A 1 371 ? -9.016 -70 -66.938 1 18.69 371 SER A O 1
ATOM 2968 N N . SER A 1 372 ? -8.039 -68.812 -68.5 1 16.08 372 SER A N 1
ATOM 2969 C CA . SER A 1 372 ? -7.988 -70 -69.25 1 16.08 372 SER A CA 1
ATOM 2970 C C . SER A 1 372 ? -7.422 -71.188 -68.5 1 16.08 372 SER A C 1
ATOM 2972 O O . SER A 1 372 ? -8 -72.312 -68.438 1 16.08 372 SER A O 1
ATOM 2974 N N . SER A 1 373 ? -6.094 -71.562 -68.562 1 16.58 373 SER A N 1
ATOM 2975 C CA . SER A 1 373 ? -5.742 -72.75 -69.375 1 16.58 373 SER A CA 1
ATOM 2976 C C . SER A 1 373 ? -5.754 -74 -68.5 1 16.58 373 SER A C 1
ATOM 2978 O O . SER A 1 373 ? -5.965 -73.938 -67.25 1 16.58 373 SER A O 1
ATOM 2980 N N . SER A 1 374 ? -4.723 -74.938 -68.562 1 17.14 374 SER A N 1
ATOM 2981 C CA . SER A 1 374 ? -4.488 -76.25 -69.062 1 17.14 374 SER A CA 1
ATOM 2982 C C . SER A 1 374 ? -4.582 -77.312 -68 1 17.14 374 SER A C 1
ATOM 2984 O O . SER A 1 374 ? -4.559 -77 -66.812 1 17.14 374 SER A O 1
ATOM 2986 N N . SER A 1 375 ? -3.98 -78.562 -68.25 1 17.78 375 SER A N 1
ATOM 2987 C CA . SER A 1 375 ? -4.301 -80 -68.438 1 17.78 375 SER A CA 1
ATOM 2988 C C . SER A 1 375 ? -4.109 -80.812 -67.188 1 17.78 375 SER A C 1
ATOM 2990 O O . SER A 1 375 ? -4.941 -81.625 -66.812 1 17.78 375 SER A O 1
ATOM 2992 N N . SER A 1 376 ? -2.83 -80.938 -66.625 1 17.88 376 SER A N 1
ATOM 2993 C CA . SER A 1 376 ? -2.307 -82.312 -66.688 1 17.88 376 SER A CA 1
ATOM 2994 C C . SER A 1 376 ? -2.939 -83.188 -65.625 1 17.88 376 SER A C 1
ATOM 2996 O O . SER A 1 376 ? -3.43 -82.75 -64.625 1 17.88 376 SER A O 1
ATOM 2998 N N . PRO A 1 377 ? -2.625 -84.688 -65.688 1 19.39 377 PRO A N 1
ATOM 2999 C CA . PRO A 1 377 ? -3.176 -86.062 -65.625 1 19.39 377 PRO A CA 1
ATOM 3000 C C . PRO A 1 377 ? -3.24 -86.625 -64.25 1 19.39 377 PRO A C 1
ATOM 3002 O O . PRO A 1 377 ? -4.16 -87.375 -63.906 1 19.39 377 PRO A O 1
ATOM 3005 N N . ASN A 1 378 ? -2.193 -86.25 -63.375 1 17.69 378 ASN A N 1
ATOM 3006 C CA . ASN A 1 378 ? -1.517 -87.438 -62.844 1 17.69 378 ASN A CA 1
ATOM 3007 C C . ASN A 1 378 ? -2.477 -88.312 -62.062 1 17.69 378 ASN A C 1
ATOM 3009 O O . ASN A 1 378 ? -3.398 -87.812 -61.406 1 17.69 378 ASN A O 1
ATOM 3013 N N . ASP A 1 379 ? -2.186 -89.688 -61.969 1 19.47 379 ASP A N 1
ATOM 3014 C CA . ASP A 1 379 ? -2.549 -91.125 -61.844 1 19.47 379 ASP A CA 1
ATOM 3015 C C . ASP A 1 379 ? -3.164 -91.375 -60.469 1 19.47 379 ASP A C 1
ATOM 3017 O O . ASP A 1 379 ? -3.09 -90.562 -59.562 1 19.47 379 ASP A O 1
ATOM 3021 N N . THR A 1 380 ? -3.062 -92.812 -60.062 1 21.38 380 THR A N 1
ATOM 3022 C CA . THR A 1 380 ? -3.504 -94.062 -59.5 1 21.38 380 THR A CA 1
ATOM 3023 C C . THR A 1 380 ? -3.357 -94.125 -58 1 21.38 380 THR A C 1
ATOM 3025 O O . THR A 1 380 ? -4.297 -94.438 -57.281 1 21.38 380 THR A O 1
ATOM 3028 N N . GLN A 1 381 ? -2.072 -94.438 -57.562 1 17.42 381 GLN A N 1
ATOM 3029 C CA . GLN A 1 381 ? -1.434 -95.75 -57.344 1 17.42 381 GLN A CA 1
ATOM 3030 C C . GLN A 1 381 ? -1.378 -96.062 -55.875 1 17.42 381 GLN A C 1
ATOM 3032 O O . GLN A 1 381 ? -1.726 -97.188 -55.469 1 17.42 381 GLN A O 1
ATOM 3037 N N . LEU A 1 382 ? -0.175 -96.438 -55.281 1 19.69 382 LEU A N 1
ATOM 3038 C CA . LEU A 1 382 ? 0.278 -97.75 -54.75 1 19.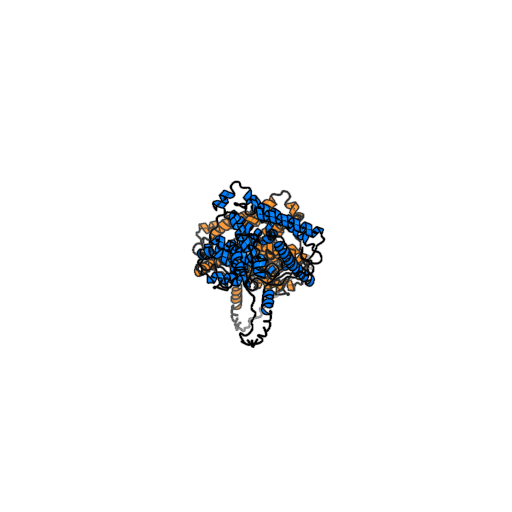69 382 LEU A CA 1
ATOM 3039 C C . LEU A 1 382 ? -0.405 -98.062 -53.406 1 19.69 382 LEU A C 1
ATOM 3041 O O . LEU A 1 382 ? -1.037 -97.188 -52.812 1 19.69 382 LEU A O 1
ATOM 3045 N N . SER A 1 383 ? 0.421 -98.688 -52.344 1 21.05 383 SER A N 1
ATOM 3046 C CA . SER A 1 383 ? 0.913 -99.938 -51.75 1 21.05 383 SER A CA 1
ATOM 3047 C C . SER A 1 383 ? 0.371 -100.125 -50.312 1 21.05 383 SER A C 1
ATOM 3049 O O . SER A 1 383 ? 0.041 -99.125 -49.656 1 21.05 383 SER A O 1
ATOM 3051 N N . SER A 1 384 ? 1.096 -100.812 -49.031 1 23.42 384 SER A N 1
ATOM 3052 C CA . SER A 1 384 ? 0.524 -101.438 -47.844 1 23.42 384 SER A CA 1
ATOM 3053 C C . SER A 1 384 ? -0.281 -100.438 -47.031 1 23.42 384 SER A C 1
ATOM 3055 O O . SER A 1 384 ? 0.132 -99.312 -46.844 1 23.42 384 SER A O 1
ATOM 3057 N N . MET B 1 1 ? 7.629 39.188 -3.174 1 49.69 1 MET B N 1
ATOM 3058 C CA . MET B 1 1 ? 7.395 39.406 -1.748 1 49.69 1 MET B CA 1
ATOM 3059 C C . MET B 1 1 ? 7 40.844 -1.469 1 49.69 1 MET B C 1
ATOM 3061 O O . MET B 1 1 ? 6.723 41.219 -0.324 1 49.69 1 MET B O 1
ATOM 3065 N N . GLY B 1 2 ? 7.039 41.562 -2.506 1 53.66 2 GLY B N 1
ATOM 3066 C CA . GLY B 1 2 ? 6.91 43 -2.322 1 53.66 2 GLY B CA 1
ATOM 3067 C C . GLY B 1 2 ? 5.531 43.406 -1.853 1 53.66 2 GLY B C 1
ATOM 3068 O O . GLY B 1 2 ? 5.391 44.406 -1.131 1 53.66 2 GLY B O 1
ATOM 3069 N N . ASP B 1 3 ? 4.5 42.625 -2.217 1 66.19 3 ASP B N 1
ATOM 3070 C CA . ASP B 1 3 ? 3.18 43.156 -1.912 1 66.19 3 ASP B CA 1
ATOM 3071 C C . ASP B 1 3 ? 2.572 42.469 -0.69 1 66.19 3 ASP B C 1
ATOM 3073 O O . ASP B 1 3 ? 1.351 42.469 -0.52 1 66.19 3 ASP B O 1
ATOM 3077 N N . ILE B 1 4 ? 3.438 41.938 0.177 1 80.81 4 ILE B N 1
ATOM 3078 C CA . ILE B 1 4 ? 2.912 41.312 1.387 1 80.81 4 ILE B CA 1
ATOM 3079 C C . ILE B 1 4 ? 2.842 42.344 2.512 1 80.81 4 ILE B C 1
ATOM 3081 O O . ILE B 1 4 ? 3.83 43.031 2.805 1 80.81 4 ILE B O 1
ATOM 3085 N N . PRO B 1 5 ? 1.657 42.594 3.086 1 89.31 5 PRO B N 1
ATOM 3086 C CA . PRO B 1 5 ? 1.524 43.5 4.223 1 89.31 5 PRO B CA 1
ATOM 3087 C C . PRO B 1 5 ? 2.506 43.188 5.348 1 89.31 5 PRO B C 1
ATOM 3089 O O . PRO B 1 5 ? 2.918 42.031 5.512 1 89.31 5 PRO B O 1
ATOM 3092 N N . ALA B 1 6 ? 2.873 44.188 6.07 1 90.81 6 ALA B N 1
ATOM 3093 C CA . ALA B 1 6 ? 3.867 44.094 7.137 1 90.81 6 ALA B CA 1
ATOM 3094 C C . ALA B 1 6 ? 3.469 43.062 8.164 1 90.81 6 ALA B C 1
ATOM 3096 O O . ALA B 1 6 ? 4.312 42.281 8.641 1 90.81 6 ALA B O 1
ATOM 3097 N N . LYS B 1 7 ? 2.225 43.031 8.492 1 93.06 7 LYS B N 1
ATOM 3098 C CA . LYS B 1 7 ? 1.758 42.062 9.477 1 93.06 7 LYS B CA 1
ATOM 3099 C C . LYS B 1 7 ? 1.912 40.656 8.961 1 93.06 7 LYS B C 1
ATOM 3101 O O . LYS B 1 7 ? 2.289 39.75 9.711 1 93.06 7 LYS B O 1
ATOM 3106 N N . ALA B 1 8 ? 1.561 40.438 7.754 1 95.38 8 ALA B N 1
ATOM 3107 C CA . ALA B 1 8 ? 1.721 39.125 7.137 1 95.38 8 ALA B CA 1
ATOM 3108 C C . ALA B 1 8 ? 3.184 38.688 7.141 1 95.38 8 ALA B C 1
ATOM 3110 O O . ALA B 1 8 ? 3.494 37.531 7.406 1 95.38 8 ALA B O 1
ATOM 3111 N N . TYR B 1 9 ? 4.047 39.594 6.895 1 93.94 9 TYR B N 1
ATOM 3112 C CA . TYR B 1 9 ? 5.473 39.312 6.887 1 93.94 9 TYR B CA 1
ATOM 3113 C C . TYR B 1 9 ? 5.949 38.875 8.273 1 93.94 9 TYR B C 1
ATOM 3115 O O . TYR B 1 9 ? 6.73 37.938 8.414 1 93.94 9 TYR B O 1
ATOM 3123 N N . ALA B 1 10 ? 5.527 39.625 9.242 1 95 10 ALA B N 1
ATOM 3124 C CA . ALA B 1 10 ? 5.891 39.312 10.617 1 95 10 ALA B CA 1
ATOM 3125 C C . ALA B 1 10 ? 5.402 37.906 11 1 95 10 ALA B C 1
ATOM 3127 O O . ALA B 1 10 ? 6.105 37.188 11.695 1 95 10 ALA B O 1
ATOM 3128 N N . MET B 1 11 ? 4.195 37.625 10.586 1 96.69 11 MET B N 1
ATOM 3129 C CA . MET B 1 11 ? 3.643 36.281 10.867 1 96.69 11 MET B CA 1
ATOM 3130 C C . MET B 1 11 ? 4.441 35.188 10.156 1 96.69 11 MET B C 1
ATOM 3132 O O . MET B 1 11 ? 4.703 34.156 10.727 1 96.69 11 MET B O 1
ATOM 3136 N N . LEU B 1 12 ? 4.848 35.469 8.961 1 95.88 12 LEU B N 1
ATOM 3137 C CA . LEU B 1 12 ? 5.625 34.5 8.195 1 95.88 12 LEU B CA 1
ATOM 3138 C C . LEU B 1 12 ? 6.973 34.219 8.852 1 95.88 12 LEU B C 1
ATOM 3140 O O . LEU B 1 12 ? 7.492 33.094 8.789 1 95.88 12 LEU B O 1
ATOM 3144 N N . GLU B 1 13 ? 7.527 35.156 9.562 1 94.88 13 GLU B N 1
ATOM 3145 C CA . GLU B 1 13 ? 8.797 35 10.266 1 94.88 13 GLU B CA 1
ATOM 3146 C C . GLU B 1 13 ? 8.664 34.031 11.445 1 94.88 13 GLU B C 1
ATOM 3148 O O . GLU B 1 13 ? 9.633 33.406 11.852 1 94.88 13 GLU B O 1
ATOM 3153 N N . ALA B 1 14 ? 7.461 33.906 11.922 1 96.62 14 ALA B N 1
ATOM 3154 C CA . ALA B 1 14 ? 7.215 33.094 13.109 1 96.62 14 ALA B CA 1
ATOM 3155 C C . ALA B 1 14 ? 6.867 31.656 12.719 1 96.62 14 ALA B C 1
ATOM 3157 O O . ALA B 1 14 ? 6.777 30.781 13.578 1 96.62 14 ALA B O 1
ATOM 3158 N N . VAL B 1 15 ? 6.762 31.438 11.422 1 96.75 15 VAL B N 1
ATOM 3159 C CA . VAL B 1 15 ? 6.387 30.109 10.922 1 96.75 15 VAL B CA 1
ATOM 3160 C C . VAL B 1 15 ? 7.426 29.078 11.367 1 96.75 15 VAL B C 1
ATOM 3162 O O . VAL B 1 15 ? 8.633 29.328 11.281 1 96.75 15 VAL B O 1
ATOM 3165 N N . GLY B 1 16 ? 7.004 27.922 11.859 1 96.19 16 GLY B N 1
ATOM 3166 C CA . GLY B 1 16 ? 7.883 26.844 12.281 1 96.19 16 GLY B CA 1
ATOM 3167 C C . GLY B 1 16 ? 8.484 27.062 13.656 1 96.19 16 GLY B C 1
ATOM 3168 O O . GLY B 1 16 ? 9.125 26.156 14.203 1 96.19 16 GLY B O 1
ATOM 3169 N N . GLN B 1 17 ? 8.203 28.234 14.273 1 95.75 17 GLN B N 1
ATOM 3170 C CA . GLN B 1 17 ? 8.789 28.562 15.57 1 95.75 17 GLN B CA 1
ATOM 3171 C C . GLN B 1 17 ? 7.707 28.75 16.625 1 95.75 17 GLN B C 1
ATOM 3173 O O . GLN B 1 17 ? 7.938 28.469 17.812 1 95.75 17 GLN B O 1
ATOM 3178 N N . ASP B 1 18 ? 6.66 29.297 16.188 1 97.25 18 ASP B N 1
ATOM 3179 C CA . ASP B 1 18 ? 5.512 29.484 17.078 1 97.25 18 ASP B CA 1
ATOM 3180 C C . ASP B 1 18 ? 4.391 28.516 16.734 1 97.25 18 ASP B C 1
ATOM 3182 O O . ASP B 1 18 ? 3.705 28.672 15.719 1 97.25 18 ASP B O 1
ATOM 3186 N N . PHE B 1 19 ? 4.141 27.547 17.594 1 97.88 19 PHE B N 1
ATOM 3187 C CA . PHE B 1 19 ? 3.135 26.516 17.375 1 97.88 19 PHE B CA 1
ATOM 3188 C C . PHE B 1 19 ? 1.741 27.125 17.297 1 97.88 19 PHE B C 1
ATOM 3190 O O . PHE B 1 19 ? 0.871 26.625 16.594 1 97.88 19 PHE B O 1
ATOM 3197 N N . ASN B 1 20 ? 1.518 28.266 17.953 1 97.81 20 ASN B N 1
ATOM 3198 C CA . ASN B 1 20 ? 0.194 28.859 18.094 1 97.81 20 ASN B CA 1
ATOM 3199 C C . ASN B 1 20 ? -0.05 29.922 17.016 1 97.81 20 ASN B C 1
ATOM 3201 O O . ASN B 1 20 ? -1.041 30.641 17.062 1 97.81 20 ASN B O 1
ATOM 3205 N N . LEU B 1 21 ? 0.882 30.031 16.094 1 97.94 21 LEU B N 1
ATOM 3206 C CA . LEU B 1 21 ? 0.717 31.016 15.031 1 97.94 21 LEU B CA 1
ATOM 3207 C C . LEU B 1 21 ? -0.644 30.859 14.359 1 97.94 21 LEU B C 1
ATOM 3209 O O . LEU B 1 21 ? -1.031 29.766 13.977 1 97.94 21 LEU B O 1
ATOM 3213 N N . ASN B 1 22 ? -1.389 31.938 14.219 1 98.31 22 ASN B N 1
ATOM 3214 C CA . ASN B 1 22 ? -2.74 31.906 13.672 1 98.31 22 ASN B CA 1
ATOM 3215 C C . ASN B 1 22 ? -2.725 31.953 12.148 1 98.31 22 ASN B C 1
ATOM 3217 O O . ASN B 1 22 ? -2.916 33 11.547 1 98.31 22 ASN B O 1
ATOM 3221 N N . LEU B 1 23 ? -2.695 30.828 11.578 1 97.88 23 LEU B N 1
ATOM 3222 C CA . LEU B 1 23 ? -2.568 30.75 10.125 1 97.88 23 LEU B CA 1
ATOM 3223 C C . LEU B 1 23 ? -3.92 30.953 9.445 1 97.88 23 LEU B C 1
ATOM 3225 O O . LEU B 1 23 ? -3.982 31.266 8.258 1 97.88 23 LEU B O 1
ATOM 3229 N N . ILE B 1 24 ? -4.992 30.75 10.18 1 96.81 24 ILE B N 1
ATOM 3230 C CA . ILE B 1 24 ? -6.305 31.125 9.672 1 96.81 24 ILE B CA 1
ATOM 3231 C C . ILE B 1 24 ? -6.344 32.625 9.398 1 96.81 24 ILE B C 1
ATOM 3233 O O . ILE B 1 24 ? -6.762 33.062 8.32 1 96.81 24 ILE B O 1
ATOM 3237 N N . GLU B 1 25 ? -5.91 33.375 10.383 1 96.62 25 GLU B N 1
ATOM 3238 C CA . GLU B 1 25 ? -5.863 34.812 10.25 1 96.62 25 GLU B CA 1
ATOM 3239 C C . GLU B 1 25 ? -4.93 35.25 9.117 1 96.62 25 GLU B C 1
ATOM 3241 O O . GLU B 1 25 ? -5.258 36.125 8.336 1 96.62 25 GLU B O 1
ATOM 3246 N N . LEU B 1 26 ? -3.789 34.594 9.07 1 97.44 26 LEU B N 1
ATOM 3247 C CA . LEU B 1 26 ? -2.846 34.938 8.008 1 97.44 26 LEU B CA 1
ATOM 3248 C C . LEU B 1 26 ? -3.488 34.75 6.637 1 97.44 26 LEU B C 1
ATOM 3250 O O . LEU B 1 26 ? -3.416 35.656 5.789 1 97.44 26 LEU B O 1
ATOM 3254 N N . GLN B 1 27 ? -4.117 33.656 6.375 1 96.38 27 GLN B N 1
ATOM 3255 C CA . GLN B 1 27 ? -4.703 33.344 5.078 1 96.38 27 GLN B CA 1
ATOM 3256 C C . GLN B 1 27 ? -5.945 34.188 4.809 1 96.38 27 GLN B C 1
ATOM 3258 O O . GLN B 1 27 ? -6.078 34.75 3.73 1 96.38 27 GLN B O 1
ATOM 3263 N N . GLU B 1 28 ? -6.824 34.25 5.758 1 94.94 28 GLU B N 1
ATOM 3264 C CA . GLU B 1 28 ? -8.148 34.781 5.48 1 94.94 28 GLU B CA 1
ATOM 3265 C C . GLU B 1 28 ? -8.18 36.312 5.672 1 94.94 28 GLU B C 1
ATOM 3267 O O . GLU B 1 28 ? -8.945 37 5.004 1 94.94 28 GLU B O 1
ATOM 3272 N N . THR B 1 29 ? -7.395 36.875 6.594 1 94.06 29 THR B N 1
ATOM 3273 C CA . THR B 1 29 ? -7.426 38.281 6.902 1 94.06 29 THR B CA 1
ATOM 3274 C C . THR B 1 29 ? -6.305 39.031 6.176 1 94.06 29 THR B C 1
ATOM 3276 O O . THR B 1 29 ? -6.539 40.062 5.535 1 94.06 29 THR B O 1
ATOM 3279 N N . HIS B 1 30 ? -5.113 38.5 6.238 1 95 30 HIS B N 1
ATOM 3280 C CA . HIS B 1 30 ? -3.963 39.25 5.789 1 95 30 HIS B CA 1
ATOM 3281 C C . HIS B 1 30 ? -3.596 38.906 4.352 1 95 30 HIS B C 1
ATOM 3283 O O . HIS B 1 30 ? -3.053 39.75 3.625 1 95 30 HIS B O 1
ATOM 3289 N N . LEU B 1 31 ? -3.844 37.656 3.963 1 94.94 31 LEU B N 1
ATOM 3290 C CA . LEU B 1 31 ? -3.531 37.219 2.602 1 94.94 31 LEU B CA 1
ATOM 3291 C C . LEU B 1 31 ? -4.711 36.5 1.973 1 94.94 31 LEU B C 1
ATOM 3293 O O . LEU B 1 31 ? -4.562 35.375 1.485 1 94.94 31 LEU B O 1
ATOM 3297 N N . PRO B 1 32 ? -5.832 37.125 1.826 1 91.5 32 PRO B N 1
ATOM 3298 C CA . PRO B 1 32 ? -7.047 36.469 1.373 1 91.5 32 PRO B CA 1
ATOM 3299 C C . PRO B 1 32 ? -6.961 36 -0.082 1 91.5 32 PRO B C 1
ATOM 3301 O O . PRO B 1 32 ? -7.684 35.094 -0.491 1 91.5 32 PRO B O 1
ATOM 3304 N N . ASN B 1 33 ? -6.055 36.562 -0.946 1 91.62 33 ASN B N 1
ATOM 3305 C CA . ASN B 1 33 ? -5.996 36.25 -2.369 1 91.62 33 ASN B CA 1
ATOM 3306 C C . ASN B 1 33 ? -4.711 35.5 -2.725 1 91.62 33 ASN B C 1
ATOM 3308 O O . ASN B 1 33 ? -4.422 35.281 -3.9 1 91.62 33 ASN B O 1
ATOM 3312 N N . ILE B 1 34 ? -3.92 35.219 -1.697 1 94.56 34 ILE B N 1
ATOM 3313 C CA . ILE B 1 34 ? -2.646 34.531 -1.918 1 94.56 34 ILE B CA 1
ATOM 3314 C C . ILE B 1 34 ? -2.566 33.281 -1.045 1 94.56 34 ILE B C 1
ATOM 3316 O O . ILE B 1 34 ? -2.568 33.375 0.185 1 94.56 34 ILE B O 1
ATOM 3320 N N . PRO B 1 35 ? -2.508 32.125 -1.674 1 96.75 35 PRO B N 1
ATOM 3321 C CA . PRO B 1 35 ? -2.348 30.938 -0.846 1 96.75 35 PRO B CA 1
ATOM 3322 C C . PRO B 1 35 ? -1.091 30.984 0.021 1 96.75 35 PRO B C 1
ATOM 3324 O O . PRO B 1 35 ? -0.023 31.375 -0.45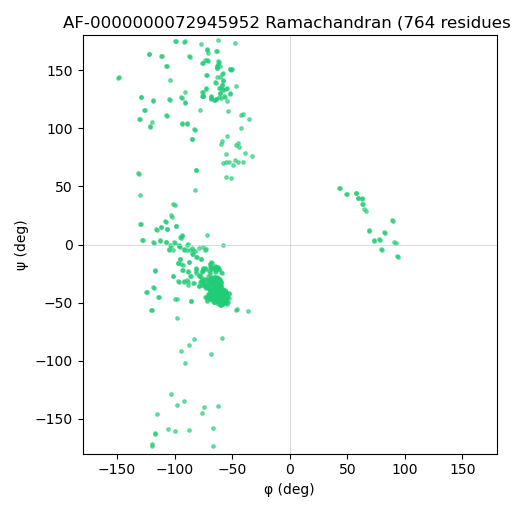4 1 96.75 35 PRO B O 1
ATOM 3327 N N . ILE B 1 36 ? -1.159 30.516 1.194 1 97.62 36 ILE B N 1
ATOM 3328 C CA . ILE B 1 36 ? -0.057 30.734 2.127 1 97.62 36 ILE B CA 1
ATOM 3329 C C . ILE B 1 36 ? 0.895 29.531 2.078 1 97.62 36 ILE B C 1
ATOM 3331 O O . ILE B 1 36 ? 2.027 29.625 2.562 1 97.62 36 ILE B O 1
ATOM 3335 N N . LEU B 1 37 ? 0.506 28.359 1.54 1 97.94 37 LEU B N 1
ATOM 3336 C CA . LEU B 1 37 ? 1.339 27.172 1.548 1 97.94 37 LEU B CA 1
ATOM 3337 C C . LEU B 1 37 ? 2.656 27.422 0.824 1 97.94 37 LEU B C 1
ATOM 3339 O O . LEU B 1 37 ? 3.729 27.125 1.356 1 97.94 37 LEU B O 1
ATOM 3343 N N . PRO B 1 38 ? 2.641 28.062 -0.409 1 97.19 38 PRO B N 1
ATOM 3344 C CA . PRO B 1 38 ? 3.922 28.312 -1.072 1 97.19 38 PRO B CA 1
ATOM 3345 C C . PRO B 1 38 ? 4.816 29.266 -0.278 1 97.19 38 PRO B C 1
ATOM 3347 O O . PRO B 1 38 ? 6.039 29.109 -0.277 1 97.19 38 PRO B O 1
ATOM 3350 N N . LEU B 1 39 ? 4.223 30.203 0.423 1 96.19 39 LEU B N 1
ATOM 3351 C CA . LEU B 1 39 ? 4.98 31.156 1.222 1 96.19 39 LEU B CA 1
ATOM 3352 C C . LEU B 1 39 ? 5.637 30.469 2.416 1 96.19 39 LEU B C 1
ATOM 3354 O O . LEU B 1 39 ? 6.824 30.672 2.674 1 96.19 39 LEU B O 1
ATOM 3358 N N . ILE B 1 40 ? 4.887 29.703 3.057 1 96.88 40 ILE B N 1
ATOM 3359 C CA . ILE B 1 40 ? 5.371 29.016 4.25 1 96.88 40 ILE B CA 1
ATOM 3360 C C . ILE B 1 40 ? 6.41 27.969 3.861 1 96.88 40 ILE B C 1
ATOM 3362 O O . ILE B 1 40 ? 7.457 27.859 4.504 1 96.88 40 ILE B O 1
ATOM 3366 N N . GLY B 1 41 ? 6.133 27.219 2.783 1 95.5 41 GLY B N 1
ATOM 3367 C CA . GLY B 1 41 ? 7.125 26.281 2.281 1 95.5 41 GLY B CA 1
ATOM 3368 C C . GLY B 1 41 ? 8.445 26.938 1.924 1 95.5 41 GLY B C 1
ATOM 3369 O O . GLY B 1 41 ? 9.508 26.438 2.262 1 95.5 41 GLY B O 1
ATOM 3370 N N . SER B 1 42 ? 8.352 28.031 1.29 1 93.31 42 SER B N 1
ATOM 3371 C CA . SER B 1 42 ? 9.547 28.781 0.899 1 93.31 42 SER B CA 1
ATOM 3372 C C . SER B 1 42 ? 10.297 29.297 2.119 1 93.31 42 SER B C 1
ATOM 3374 O O . SER B 1 42 ? 11.531 29.266 2.156 1 93.31 42 SER B O 1
ATOM 3376 N N . GLN B 1 43 ? 9.594 29.781 3.086 1 92 43 GLN B N 1
ATOM 3377 C CA . GLN B 1 43 ? 10.188 30.344 4.297 1 92 43 GLN B CA 1
ATOM 3378 C C . GLN B 1 43 ? 10.984 29.281 5.051 1 92 43 GLN B C 1
ATOM 3380 O O . GLN B 1 43 ? 12.094 29.547 5.531 1 92 43 GLN B O 1
ATOM 3385 N N . LEU B 1 44 ? 10.445 28.141 5.133 1 92.56 44 LEU B N 1
ATOM 3386 C CA . LEU B 1 44 ? 11.062 27.094 5.938 1 92.56 44 LEU B CA 1
ATOM 3387 C C . LEU B 1 44 ? 12.148 26.375 5.148 1 92.56 44 LEU B C 1
ATOM 3389 O O . LEU B 1 44 ? 13.148 25.938 5.723 1 92.56 44 LEU B O 1
ATOM 3393 N N . ALA B 1 45 ? 12.016 26.219 3.83 1 84.44 45 ALA B N 1
ATOM 3394 C CA . ALA B 1 45 ? 12.93 25.391 3.043 1 84.44 45 ALA B CA 1
ATOM 3395 C C . ALA B 1 45 ? 14.062 26.219 2.463 1 84.44 45 ALA B C 1
ATOM 3397 O O . ALA B 1 45 ? 15.047 25.672 1.95 1 84.44 45 ALA B O 1
ATOM 3398 N N . SER B 1 46 ? 14 27.422 2.297 1 68.88 46 SER B N 1
ATOM 3399 C CA . SER B 1 46 ? 14.805 28.312 1.457 1 68.88 46 SER B CA 1
ATOM 3400 C C . SER B 1 46 ? 16.297 28.016 1.597 1 68.88 46 SER B C 1
ATOM 3402 O O . SER B 1 46 ? 16.969 27.75 0.604 1 68.88 46 SER B O 1
ATOM 3404 N N . VAL B 1 47 ? 16.859 28.031 2.701 1 64.44 47 VAL B N 1
ATOM 3405 C CA . VAL B 1 47 ? 18.312 27.969 2.623 1 64.44 47 VAL B CA 1
ATOM 3406 C C . VAL B 1 47 ? 18.75 26.5 2.572 1 64.44 47 VAL B C 1
ATOM 3408 O O . VAL B 1 47 ? 19.609 26.141 1.766 1 64.44 47 VAL B O 1
ATOM 3411 N N . LEU B 1 48 ? 18.078 25.656 3.061 1 75.19 48 LEU B N 1
ATOM 3412 C CA . LEU B 1 48 ? 18.531 24.281 3.193 1 75.19 48 LEU B CA 1
ATOM 3413 C C . LEU B 1 48 ? 18.109 23.453 1.986 1 75.19 48 LEU B C 1
ATOM 3415 O O . LEU B 1 48 ? 18.875 22.609 1.502 1 75.19 48 LEU B O 1
ATOM 3419 N N . ALA B 1 49 ? 17.016 23.781 1.442 1 72.62 49 ALA B N 1
ATOM 3420 C CA . ALA B 1 49 ? 16.5 22.969 0.335 1 72.62 49 ALA B CA 1
ATOM 3421 C C . ALA B 1 49 ? 17.312 23.203 -0.935 1 72.62 49 ALA B C 1
ATOM 3423 O O . ALA B 1 49 ? 17.594 22.266 -1.68 1 72.62 49 ALA B O 1
ATOM 3424 N N . PHE B 1 50 ? 17.75 24.406 -1.029 1 78 50 PHE B N 1
ATOM 3425 C CA . PHE B 1 50 ? 18.484 24.75 -2.24 1 78 50 PHE B CA 1
ATOM 3426 C C . PHE B 1 50 ? 19.812 24 -2.291 1 78 50 PHE B C 1
ATOM 3428 O O . PHE B 1 50 ? 20.188 23.453 -3.33 1 78 50 PHE B O 1
ATOM 3435 N N . GLY B 1 51 ? 20.422 24.062 -1.221 1 81.94 51 GLY B N 1
ATOM 3436 C CA . GLY B 1 51 ? 21.703 23.359 -1.171 1 81.94 51 GLY B CA 1
ATOM 3437 C C . GLY B 1 51 ? 21.547 21.859 -1.169 1 81.94 51 GLY B C 1
ATOM 3438 O O . GLY B 1 51 ? 22.281 21.141 -1.867 1 81.94 51 GLY B O 1
ATOM 3439 N N . ALA B 1 52 ? 20.562 21.422 -0.538 1 86.38 52 ALA B N 1
ATOM 3440 C CA . ALA B 1 52 ? 20.375 19.984 -0.376 1 86.38 52 ALA B CA 1
ATOM 3441 C C . ALA B 1 52 ? 19.875 19.344 -1.675 1 86.38 52 ALA B C 1
ATOM 3443 O O . ALA B 1 52 ? 20.297 18.234 -2.02 1 86.38 52 ALA B O 1
ATOM 3444 N N . LEU B 1 53 ? 19.047 20.047 -2.447 1 91.31 53 LEU B N 1
ATOM 3445 C CA . LEU B 1 53 ? 18.422 19.516 -3.646 1 91.31 53 LEU B CA 1
ATOM 3446 C C . LEU B 1 53 ? 19.203 19.906 -4.895 1 91.31 53 LEU B C 1
ATOM 3448 O O . LEU B 1 53 ? 18.984 19.344 -5.969 1 91.31 53 LEU B O 1
ATOM 3452 N N . ARG B 1 54 ? 20.094 20.906 -4.723 1 91.62 54 ARG B N 1
ATOM 3453 C CA . ARG B 1 54 ? 20.922 21.375 -5.824 1 91.62 54 ARG B CA 1
ATOM 3454 C C . ARG B 1 54 ? 20.047 21.844 -6.996 1 91.62 54 ARG B C 1
ATOM 3456 O O . ARG B 1 54 ? 20.297 21.453 -8.141 1 91.62 54 ARG B O 1
ATOM 3463 N N . ILE B 1 55 ? 18.984 22.609 -6.645 1 89.19 55 ILE B N 1
ATOM 3464 C CA . ILE B 1 55 ? 18.094 23.109 -7.68 1 89.19 55 ILE B CA 1
ATOM 3465 C C . ILE B 1 55 ? 18.031 24.641 -7.621 1 89.19 55 ILE B C 1
ATOM 3467 O O . ILE B 1 55 ? 18.422 25.234 -6.617 1 89.19 55 ILE B O 1
ATOM 3471 N N . GLU B 1 56 ? 17.516 25.141 -8.75 1 87.75 56 GLU B N 1
ATOM 3472 C CA . GLU B 1 56 ? 17.25 26.578 -8.781 1 87.75 56 GLU B CA 1
ATOM 3473 C C . GLU B 1 56 ? 15.992 26.922 -7.98 1 87.75 56 GLU B C 1
ATOM 3475 O O . GLU B 1 56 ? 15.086 26.094 -7.855 1 87.75 56 GLU B O 1
ATOM 3480 N N . TRP B 1 57 ? 16 28.125 -7.582 1 88.19 57 TRP B N 1
ATOM 3481 C CA . TRP B 1 57 ? 14.898 28.594 -6.75 1 88.19 57 TRP B CA 1
ATOM 3482 C C . TRP B 1 57 ? 13.57 28.516 -7.496 1 88.19 57 TRP B C 1
ATOM 3484 O O . TRP B 1 57 ? 12.531 28.234 -6.898 1 88.19 57 TRP B O 1
ATOM 3494 N N . ASP B 1 58 ? 13.578 28.672 -8.703 1 92.12 58 ASP B N 1
ATOM 3495 C CA . ASP B 1 58 ? 12.359 28.688 -9.508 1 92.12 58 ASP B CA 1
ATOM 3496 C C . ASP B 1 58 ? 11.711 27.297 -9.547 1 92.12 58 ASP B C 1
ATOM 3498 O O . ASP B 1 58 ? 10.484 27.188 -9.586 1 92.12 58 ASP B O 1
ATOM 3502 N N . ILE B 1 59 ? 12.516 26.312 -9.539 1 94.31 59 ILE B N 1
ATOM 3503 C CA . ILE B 1 59 ? 11.992 24.953 -9.57 1 94.31 59 ILE B CA 1
ATOM 3504 C C . ILE B 1 59 ? 11.219 24.672 -8.289 1 94.31 59 ILE B C 1
ATOM 3506 O O . ILE B 1 59 ? 10.117 24.125 -8.328 1 94.31 59 ILE B O 1
ATOM 3510 N N . PHE B 1 60 ? 11.789 25.094 -7.211 1 94.19 60 PHE B N 1
ATOM 3511 C CA . PHE B 1 60 ? 11.141 24.844 -5.926 1 94.19 60 PHE B CA 1
ATOM 3512 C C . PHE B 1 60 ? 9.875 25.688 -5.797 1 94.19 60 PHE B C 1
ATOM 3514 O O . PHE B 1 60 ? 8.852 25.188 -5.324 1 94.19 60 PHE B O 1
ATOM 3521 N N . ARG B 1 61 ? 9.953 26.875 -6.191 1 93.81 61 ARG B N 1
ATOM 3522 C CA . ARG B 1 61 ? 8.781 27.75 -6.16 1 93.81 61 ARG B CA 1
ATOM 3523 C C . ARG B 1 61 ? 7.664 27.203 -7.035 1 93.81 61 ARG B C 1
ATOM 3525 O O . ARG B 1 61 ? 6.496 27.219 -6.645 1 93.81 61 ARG B O 1
ATOM 3532 N N . ASN B 1 62 ? 8.031 26.75 -8.219 1 97 62 ASN B N 1
ATOM 3533 C CA . ASN B 1 62 ? 7.047 26.141 -9.117 1 97 62 ASN B CA 1
ATOM 3534 C C . ASN B 1 62 ? 6.406 24.906 -8.492 1 97 62 ASN B C 1
ATOM 3536 O O . ASN B 1 62 ? 5.195 24.703 -8.609 1 97 62 ASN B O 1
ATOM 3540 N N . PHE B 1 63 ? 7.301 24.141 -7.852 1 97.44 63 PHE B N 1
ATOM 3541 C CA . PHE B 1 63 ? 6.816 22.953 -7.156 1 97.44 63 PHE B CA 1
ATOM 3542 C C . PHE B 1 63 ? 5.785 23.328 -6.102 1 97.44 63 PHE B C 1
ATOM 3544 O O . PHE B 1 63 ? 4.68 22.781 -6.078 1 97.44 63 PHE B O 1
ATOM 3551 N N . LEU B 1 64 ? 6.082 24.281 -5.277 1 97.5 64 LEU B N 1
ATOM 3552 C CA . LEU B 1 64 ? 5.199 24.703 -4.195 1 97.5 64 LEU B CA 1
ATOM 3553 C C . LEU B 1 64 ? 3.895 25.266 -4.75 1 97.5 64 LEU B C 1
ATOM 3555 O O . LEU B 1 64 ? 2.814 24.969 -4.238 1 97.5 64 LEU B O 1
ATOM 3559 N N . THR B 1 65 ? 4.012 26.016 -5.742 1 98 65 THR B N 1
ATOM 3560 C CA . THR B 1 65 ? 2.844 26.641 -6.344 1 98 65 THR B CA 1
ATOM 3561 C C . THR B 1 65 ? 1.921 25.594 -6.961 1 98 65 THR B C 1
ATOM 3563 O O . THR B 1 65 ? 0.703 25.641 -6.777 1 98 65 THR B O 1
ATOM 3566 N N . ARG B 1 66 ? 2.502 24.672 -7.664 1 98.38 66 ARG B N 1
ATOM 3567 C CA . ARG B 1 66 ? 1.694 23.656 -8.32 1 98.38 66 ARG B CA 1
ATOM 3568 C C . ARG B 1 66 ? 1.032 22.734 -7.293 1 98.38 66 ARG B C 1
ATOM 3570 O O . ARG B 1 66 ? -0.137 22.375 -7.441 1 98.38 66 ARG B O 1
ATOM 3577 N N . ILE B 1 67 ? 1.803 22.344 -6.297 1 98.56 67 ILE B N 1
ATOM 3578 C CA . ILE B 1 67 ? 1.234 21.516 -5.234 1 98.56 67 ILE B CA 1
ATOM 3579 C C . ILE B 1 67 ? 0.082 22.266 -4.562 1 98.56 67 ILE B C 1
ATOM 3581 O O . ILE B 1 67 ? -0.996 21.703 -4.363 1 98.56 67 ILE B O 1
ATOM 3585 N N . SER B 1 68 ? 0.302 23.516 -4.219 1 98.31 68 SER B N 1
ATOM 3586 C CA . SER B 1 68 ? -0.743 24.328 -3.609 1 98.31 68 SER B CA 1
ATOM 3587 C C . SER B 1 68 ? -1.99 24.375 -4.484 1 98.31 68 SER B C 1
ATOM 3589 O O . SER B 1 68 ? -3.111 24.281 -3.98 1 98.31 68 SER B O 1
ATOM 3591 N N . GLY B 1 69 ? -1.782 24.469 -5.742 1 97.62 69 GLY B N 1
ATOM 3592 C CA . GLY B 1 69 ? -2.887 24.531 -6.688 1 97.62 69 GLY B CA 1
ATOM 3593 C C . GLY B 1 69 ? -3.596 23.203 -6.863 1 97.62 69 GLY B C 1
ATOM 3594 O O . GLY B 1 69 ? -4.723 23.156 -7.367 1 97.62 69 GLY B O 1
ATOM 3595 N N . THR B 1 70 ? -2.953 22.109 -6.527 1 98.12 70 THR B N 1
ATOM 3596 C CA . THR B 1 70 ? -3.537 20.781 -6.641 1 98.12 70 THR B CA 1
ATOM 3597 C C . THR B 1 70 ? -4.441 20.484 -5.445 1 98.12 70 THR B C 1
ATOM 3599 O O . THR B 1 70 ? -5.324 19.625 -5.527 1 98.12 70 THR B O 1
ATOM 3602 N N . TYR B 1 71 ? -4.203 21.141 -4.336 1 98.12 71 TYR B N 1
ATOM 3603 C CA . TYR B 1 71 ? -5.133 21.047 -3.215 1 98.12 71 TYR B CA 1
ATOM 3604 C C . TYR B 1 71 ? -6.516 21.547 -3.604 1 98.12 71 TYR B C 1
ATOM 3606 O O . TYR B 1 71 ? -6.637 22.531 -4.34 1 98.12 71 TYR B O 1
ATOM 3614 N N . THR B 1 72 ? -7.504 20.906 -3.074 1 96.5 72 THR B N 1
ATOM 3615 C CA . THR B 1 72 ? -8.883 21.297 -3.357 1 96.5 72 THR B CA 1
ATOM 3616 C C . THR B 1 72 ? -9.383 22.312 -2.326 1 96.5 72 THR B C 1
ATOM 3618 O O . THR B 1 72 ? -8.688 22.609 -1.352 1 96.5 72 THR B O 1
ATOM 3621 N N . GLU B 1 73 ? -10.555 22.812 -2.52 1 94.31 73 GLU B N 1
ATOM 3622 C CA . GLU B 1 73 ? -11.078 23.891 -1.678 1 94.31 73 GLU B CA 1
ATOM 3623 C C . GLU B 1 73 ? -12.062 23.344 -0.643 1 94.31 73 GLU B C 1
ATOM 3625 O O . GLU B 1 73 ? -13.062 23.984 -0.325 1 94.31 73 GLU B O 1
ATOM 3630 N N . VAL B 1 74 ? -11.781 22.188 -0.199 1 97.06 74 VAL B N 1
ATOM 3631 C CA . VAL B 1 74 ? -12.625 21.594 0.833 1 97.06 74 VAL B CA 1
ATOM 3632 C C . VAL B 1 74 ? -12.398 22.312 2.164 1 97.06 74 VAL B C 1
ATOM 3634 O O . VAL B 1 74 ? -11.5 23.156 2.275 1 97.06 74 VAL B O 1
ATOM 3637 N N . GLU B 1 75 ? -13.203 22.094 3.111 1 97.06 75 GLU B N 1
ATOM 3638 C CA . GLU B 1 75 ? -13.328 22.922 4.305 1 97.06 75 GLU B CA 1
ATOM 3639 C C . GLU B 1 75 ? -12.086 22.812 5.184 1 97.06 75 GLU B C 1
ATOM 3641 O O . GLU B 1 75 ? -11.641 23.812 5.758 1 97.06 75 GLU B O 1
ATOM 3646 N N . TYR B 1 76 ? -11.539 21.609 5.273 1 98.12 76 TYR B N 1
ATOM 3647 C CA . TYR B 1 76 ? -10.461 21.406 6.234 1 98.12 76 TYR B CA 1
ATOM 3648 C C . TYR B 1 76 ? -9.18 20.969 5.535 1 98.12 76 TYR B C 1
ATOM 3650 O O . TYR B 1 76 ? -8.148 21.625 5.66 1 98.12 76 TYR B O 1
ATOM 3658 N N . HIS B 1 77 ? -9.234 19.875 4.766 1 98.56 77 HIS B N 1
ATOM 3659 C CA . HIS B 1 77 ? -8.047 19.297 4.148 1 98.56 77 HIS B CA 1
ATOM 3660 C C . HIS B 1 77 ? -7.668 20.031 2.869 1 98.56 77 HIS B C 1
ATOM 3662 O O . HIS B 1 77 ? -7.672 19.453 1.783 1 98.56 77 HIS B O 1
ATOM 3668 N N . ASN B 1 78 ? -7.32 21.25 2.963 1 98.19 78 ASN B N 1
ATOM 3669 C CA . ASN B 1 78 ? -6.922 22.141 1.876 1 98.19 78 ASN B CA 1
ATOM 3670 C C . ASN B 1 78 ? -5.496 22.656 2.062 1 98.19 78 ASN B C 1
ATOM 3672 O O . ASN B 1 78 ? -4.773 22.172 2.941 1 98.19 78 ASN B O 1
ATOM 3676 N N . GLN B 1 79 ? -5.059 23.578 1.23 1 98.25 79 GLN B N 1
ATOM 3677 C CA . GLN B 1 79 ? -3.676 24.047 1.254 1 98.25 79 GLN B CA 1
ATOM 3678 C C . GLN B 1 79 ? -3.361 24.781 2.557 1 98.25 79 GLN B C 1
ATOM 3680 O O . GLN B 1 79 ? -2.229 24.734 3.041 1 98.25 79 GLN B O 1
ATOM 3685 N N . ALA B 1 80 ? -4.32 25.438 3.225 1 97.94 80 ALA B N 1
ATOM 3686 C CA . ALA B 1 80 ? -4.105 26.094 4.508 1 97.94 80 ALA B CA 1
ATOM 3687 C C . ALA B 1 80 ? -3.805 25.078 5.605 1 97.94 80 ALA B C 1
ATOM 3689 O O . ALA B 1 80 ? -2.959 25.312 6.473 1 97.94 80 ALA B O 1
ATOM 3690 N N . HIS B 1 81 ? -4.551 23.953 5.551 1 98.62 81 HIS B N 1
ATOM 3691 C CA . HIS B 1 81 ? -4.246 22.859 6.469 1 98.62 81 HIS B CA 1
ATOM 3692 C C . HIS B 1 81 ? -2.828 22.344 6.254 1 98.62 81 HIS B C 1
ATOM 3694 O O . HIS B 1 81 ? -2.098 22.094 7.215 1 98.62 81 HIS B O 1
ATOM 3700 N N . ALA B 1 82 ? -2.436 22.156 5.012 1 98.81 82 ALA B N 1
ATOM 3701 C CA . ALA B 1 82 ? -1.08 21.719 4.699 1 98.81 82 ALA B CA 1
ATOM 3702 C C . ALA B 1 82 ? -0.044 22.703 5.238 1 98.81 82 ALA B C 1
ATOM 3704 O O . ALA B 1 82 ? 1.009 22.297 5.734 1 98.81 82 ALA B O 1
ATOM 3705 N N . ALA B 1 83 ? -0.369 23.969 5.133 1 98.56 83 ALA B N 1
ATOM 3706 C CA . ALA B 1 83 ? 0.514 25 5.668 1 98.56 83 ALA B CA 1
ATOM 3707 C C . ALA B 1 83 ? 0.67 24.859 7.18 1 98.56 83 ALA B C 1
ATOM 3709 O O . ALA B 1 83 ? 1.776 24.984 7.711 1 98.56 83 ALA B O 1
ATOM 3710 N N . GLN B 1 84 ? -0.389 24.625 7.793 1 98.69 84 GLN B N 1
ATOM 3711 C CA . GLN B 1 84 ? -0.366 24.453 9.242 1 98.69 84 GLN B CA 1
ATOM 3712 C C . GLN B 1 84 ? 0.472 23.234 9.625 1 98.69 84 GLN B C 1
ATOM 3714 O O . GLN B 1 84 ? 1.292 23.297 10.539 1 98.69 84 GLN B O 1
ATOM 3719 N N . VAL B 1 85 ? 0.256 22.125 8.922 1 98.88 85 VAL B N 1
ATOM 3720 C CA . VAL B 1 85 ? 0.999 20.891 9.195 1 98.88 85 VAL B CA 1
ATOM 3721 C C . VAL B 1 85 ? 2.49 21.125 8.961 1 98.88 85 VAL B C 1
ATOM 3723 O O . VAL B 1 85 ? 3.33 20.641 9.719 1 98.88 85 VAL B O 1
ATOM 3726 N N . THR B 1 86 ? 2.797 21.875 7.93 1 98.56 86 THR B N 1
ATOM 3727 C CA . THR B 1 86 ? 4.188 22.188 7.617 1 98.56 86 THR B CA 1
ATOM 3728 C C . THR B 1 86 ? 4.824 23 8.734 1 98.56 86 THR B C 1
ATOM 3730 O O . THR B 1 86 ? 5.934 22.703 9.172 1 98.56 86 THR B O 1
ATOM 3733 N N . SER B 1 87 ? 4.137 23.984 9.219 1 98.44 87 SER B N 1
ATOM 3734 C CA . SER B 1 87 ? 4.633 24.828 10.305 1 98.44 87 SER B CA 1
ATOM 3735 C C . SER B 1 87 ? 4.766 24.031 11.602 1 98.44 87 SER B C 1
ATOM 3737 O O . SER B 1 87 ? 5.801 24.094 12.266 1 98.44 87 SER B O 1
ATOM 3739 N N . HIS B 1 88 ? 3.719 23.328 11.938 1 98.62 88 HIS B N 1
ATOM 3740 C CA . HIS B 1 88 ? 3.732 22.5 13.141 1 98.62 88 HIS B CA 1
ATOM 3741 C C . HIS B 1 88 ? 4.812 21.422 13.062 1 98.62 88 HIS B C 1
ATOM 3743 O O . HIS B 1 88 ? 5.473 21.125 14.062 1 98.62 88 HIS B O 1
ATOM 3749 N N . GLY B 1 89 ? 4.91 20.828 11.883 1 98.44 89 GLY B N 1
ATOM 3750 C CA . GLY B 1 89 ? 5.934 19.812 11.703 1 98.44 89 GLY B CA 1
ATOM 3751 C C . GLY B 1 89 ? 7.336 20.312 11.992 1 98.44 89 GLY B C 1
ATOM 3752 O O . GLY B 1 89 ? 8.109 19.656 12.68 1 98.44 89 GLY B O 1
ATOM 3753 N N . ASN B 1 90 ? 7.645 21.453 11.422 1 97.44 90 ASN B N 1
ATOM 3754 C CA . ASN B 1 90 ? 8.945 22.047 11.68 1 97.44 90 ASN B CA 1
ATOM 3755 C C . ASN B 1 90 ? 9.164 22.297 13.172 1 97.44 90 ASN B C 1
ATOM 3757 O O . ASN B 1 90 ? 10.242 22.031 13.703 1 97.44 90 ASN B O 1
ATOM 3761 N N . TYR B 1 91 ? 8.188 22.828 13.836 1 97.75 91 TYR B N 1
ATOM 3762 C CA . TYR B 1 91 ? 8.258 23.094 15.266 1 97.75 91 TYR B CA 1
ATOM 3763 C C . TYR B 1 91 ? 8.555 21.812 16.047 1 97.75 91 TYR B C 1
ATOM 3765 O O . TYR B 1 91 ? 9.445 21.797 16.906 1 97.75 91 TYR B O 1
ATOM 3773 N N . LEU B 1 92 ? 7.859 20.812 15.742 1 98.44 92 LEU B N 1
ATOM 3774 C CA . LEU B 1 92 ? 7.961 19.547 16.469 1 98.44 92 LEU B CA 1
ATOM 3775 C C . LEU B 1 92 ? 9.281 18.859 16.188 1 98.44 92 LEU B C 1
ATOM 3777 O O . LEU B 1 92 ? 9.891 18.266 17.078 1 98.44 92 LEU B O 1
ATOM 3781 N N . LEU B 1 93 ? 9.648 18.875 14.891 1 97.5 93 LEU B N 1
ATOM 3782 C CA . LEU B 1 93 ? 10.93 18.281 14.547 1 97.5 93 LEU B CA 1
ATOM 3783 C C . LEU B 1 93 ? 12.07 18.953 15.312 1 97.5 93 LEU B C 1
ATOM 3785 O O . LEU B 1 93 ? 12.953 18.281 15.836 1 97.5 93 LEU B O 1
ATOM 3789 N N . ARG B 1 94 ? 12.039 20.234 15.422 1 95.69 94 ARG B N 1
ATOM 3790 C CA . ARG B 1 94 ? 13.039 20.969 16.188 1 95.69 94 ARG B CA 1
ATOM 3791 C C . ARG B 1 94 ? 13.008 20.594 17.656 1 95.69 94 ARG B C 1
ATOM 3793 O O . ARG B 1 94 ? 14.047 20.484 18.297 1 95.69 94 ARG B O 1
ATOM 3800 N N . ALA B 1 95 ? 11.883 20.391 18.156 1 96.81 95 ALA B N 1
ATOM 3801 C CA . ALA B 1 95 ? 11.711 20.047 19.562 1 96.81 95 ALA B CA 1
ATOM 3802 C C . ALA B 1 95 ? 12.422 18.75 19.906 1 96.81 95 ALA B C 1
ATOM 3804 O O . ALA B 1 95 ? 12.859 18.547 21.047 1 96.81 95 ALA B O 1
ATOM 3805 N N . THR B 1 96 ? 12.523 17.844 18.969 1 96.12 96 THR B N 1
ATOM 3806 C CA . THR B 1 96 ? 13.117 16.531 19.234 1 96.12 96 THR B CA 1
ATOM 3807 C C . THR B 1 96 ? 14.609 16.672 19.516 1 96.12 96 THR B C 1
ATOM 3809 O O . THR B 1 96 ? 15.203 15.789 20.141 1 96.12 96 THR B O 1
ATOM 3812 N N . GLY B 1 97 ? 15.242 17.719 18.922 1 94.38 97 GLY B N 1
ATOM 3813 C CA . GLY B 1 97 ? 16.688 17.875 19.031 1 94.38 97 GLY B CA 1
ATOM 3814 C C . GLY B 1 97 ? 17.453 16.875 18.188 1 94.38 97 GLY B C 1
ATOM 3815 O O . GLY B 1 97 ? 18.688 16.812 18.266 1 94.38 97 GLY B O 1
ATOM 3816 N N . MET B 1 98 ? 16.797 16.062 17.422 1 94.25 98 MET B N 1
ATOM 3817 C CA . MET B 1 98 ? 17.438 15.055 16.578 1 94.25 98 MET B CA 1
ATOM 3818 C C . MET B 1 98 ? 18.219 15.719 15.445 1 94.25 98 MET B C 1
ATOM 3820 O O . MET B 1 98 ? 17.688 16.578 14.734 1 94.25 98 MET B O 1
ATOM 3824 N N . PRO B 1 99 ? 19.516 15.375 15.344 1 94.25 99 PRO B N 1
ATOM 3825 C CA . PRO B 1 99 ? 20.219 15.875 14.156 1 94.25 99 PRO B CA 1
ATOM 3826 C C . PRO B 1 99 ? 19.609 15.367 12.852 1 94.25 99 PRO B C 1
ATOM 3828 O O . PRO B 1 99 ? 19.328 14.172 12.719 1 94.25 99 PRO B O 1
ATOM 3831 N N . VAL B 1 100 ? 19.375 16.297 11.953 1 93.62 100 VAL B N 1
ATOM 3832 C CA . VAL B 1 100 ? 18.734 15.953 10.688 1 93.62 100 VAL B CA 1
ATOM 3833 C C . VAL B 1 100 ? 19.547 16.516 9.531 1 93.62 100 VAL B C 1
ATOM 3835 O O . VAL B 1 100 ? 19.938 17.688 9.547 1 93.62 100 VAL B O 1
ATOM 3838 N N . SER B 1 101 ? 19.906 15.68 8.578 1 92.94 101 SER B N 1
ATOM 3839 C CA . SER B 1 101 ? 20.578 16.172 7.387 1 92.94 101 SER B CA 1
ATOM 3840 C C . SER B 1 101 ? 19.688 17.156 6.613 1 92.94 101 SER B C 1
ATOM 3842 O O . SER B 1 101 ? 18.469 17.125 6.762 1 92.94 101 SER B O 1
ATOM 3844 N N . ALA B 1 102 ? 20.297 18.016 5.809 1 93.81 102 ALA B N 1
ATOM 3845 C CA . ALA B 1 102 ? 19.547 18.969 5.004 1 93.81 102 ALA B CA 1
ATOM 3846 C C . ALA B 1 102 ? 18.562 18.266 4.078 1 93.81 102 ALA B C 1
ATOM 3848 O O . ALA B 1 102 ? 17.438 18.734 3.875 1 93.81 102 ALA B O 1
ATOM 3849 N N . LEU B 1 103 ? 18.938 17.156 3.523 1 95.12 103 LEU B N 1
ATOM 3850 C CA . LEU B 1 103 ? 18.094 16.406 2.6 1 95.12 103 LEU B CA 1
ATOM 3851 C C . LEU B 1 103 ? 16.906 15.789 3.332 1 95.12 103 LEU B C 1
ATOM 3853 O O . LEU B 1 103 ? 15.773 15.844 2.848 1 95.12 103 LEU B O 1
ATOM 3857 N N . ASP B 1 104 ? 17.172 15.188 4.504 1 95.75 104 ASP B N 1
ATOM 3858 C CA . ASP B 1 104 ? 16.094 14.594 5.293 1 95.75 104 ASP B CA 1
ATOM 3859 C C . ASP B 1 104 ? 15.117 15.664 5.766 1 95.75 104 ASP B C 1
ATOM 3861 O O . ASP B 1 104 ? 13.906 15.43 5.805 1 95.75 104 ASP B O 1
ATOM 3865 N N . TYR B 1 105 ? 15.68 16.781 6.141 1 96.19 105 TYR B N 1
ATOM 3866 C CA . TYR B 1 105 ? 14.836 17.906 6.562 1 96.19 105 TYR B CA 1
ATOM 3867 C C . TYR B 1 105 ? 13.922 18.359 5.43 1 96.19 105 TYR B C 1
ATOM 3869 O O . TYR B 1 105 ? 12.727 18.562 5.637 1 96.19 105 TYR B O 1
ATOM 3877 N N . THR B 1 106 ? 14.5 18.484 4.285 1 96.25 106 THR B N 1
ATOM 3878 C CA . THR B 1 106 ? 13.719 18.875 3.119 1 96.25 106 THR B CA 1
ATOM 3879 C C . THR B 1 106 ? 12.656 17.828 2.793 1 96.25 106 THR B C 1
ATOM 3881 O O . THR B 1 106 ? 11.516 18.172 2.477 1 96.25 106 THR B O 1
ATOM 3884 N N . ALA B 1 107 ? 13.008 16.562 2.852 1 97.56 107 ALA B N 1
ATOM 3885 C CA . ALA B 1 107 ? 12.039 15.477 2.631 1 97.56 107 ALA B CA 1
ATOM 3886 C C . ALA B 1 107 ? 10.891 15.555 3.631 1 97.56 107 ALA B C 1
ATOM 3888 O O . ALA B 1 107 ? 9.734 15.352 3.27 1 97.56 107 ALA B O 1
ATOM 3889 N N . PHE B 1 108 ? 11.25 15.852 4.848 1 98.19 108 PHE B N 1
ATOM 3890 C CA . PHE B 1 108 ? 10.25 15.977 5.898 1 98.19 108 PHE B CA 1
ATOM 3891 C C . PHE B 1 108 ? 9.273 17.109 5.578 1 98.19 108 PHE B C 1
ATOM 3893 O O . PHE B 1 108 ? 8.055 16.922 5.68 1 98.19 108 PHE B O 1
ATOM 3900 N N . LEU B 1 109 ? 9.781 18.219 5.176 1 97.62 109 LEU B N 1
ATOM 3901 C CA . LEU B 1 109 ? 8.93 19.359 4.84 1 97.62 109 LEU B CA 1
ATOM 3902 C C . LEU B 1 109 ? 8.047 19.047 3.637 1 97.62 109 LEU B C 1
ATOM 3904 O O . LEU B 1 109 ? 6.867 19.391 3.617 1 97.62 109 LEU B O 1
ATOM 3908 N N . VAL B 1 110 ? 8.641 18.375 2.68 1 97.94 110 VAL B N 1
ATOM 3909 C CA . VAL B 1 110 ? 7.887 18.016 1.486 1 97.94 110 VAL B CA 1
ATOM 3910 C C . VAL B 1 110 ? 6.754 17.062 1.865 1 97.94 110 VAL B C 1
ATOM 3912 O O . VAL B 1 110 ? 5.637 17.172 1.35 1 97.94 110 VAL B O 1
ATOM 3915 N N . ALA B 1 111 ? 7.031 16.125 2.742 1 98.81 111 ALA B N 1
ATOM 3916 C CA . ALA B 1 111 ? 5.977 15.234 3.223 1 98.81 111 ALA B CA 1
ATOM 3917 C C . ALA B 1 111 ? 4.852 16.031 3.885 1 98.81 111 ALA B C 1
ATOM 3919 O O . ALA B 1 111 ? 3.672 15.758 3.645 1 98.81 111 ALA B O 1
ATOM 3920 N N . CYS B 1 112 ? 5.18 16.969 4.691 1 98.81 112 CYS B N 1
ATOM 3921 C CA . CYS B 1 112 ? 4.172 17.812 5.344 1 98.81 112 CYS B CA 1
ATOM 3922 C C . CYS B 1 112 ? 3.359 18.578 4.316 1 98.81 112 CYS B C 1
ATOM 3924 O O . CYS B 1 112 ? 2.133 18.641 4.406 1 98.81 112 CYS B O 1
ATOM 3926 N N . ILE B 1 113 ? 4.027 19.125 3.381 1 98.69 113 ILE B N 1
ATOM 3927 C CA . ILE B 1 113 ? 3.422 19.953 2.35 1 98.69 113 ILE B CA 1
ATOM 3928 C C . ILE B 1 113 ? 2.457 19.125 1.51 1 98.69 113 ILE B C 1
ATOM 3930 O O . ILE B 1 113 ? 1.385 19.594 1.128 1 98.69 113 ILE B O 1
ATOM 3934 N N . CYS B 1 114 ? 2.777 17.875 1.275 1 98.88 114 CYS B N 1
ATOM 3935 C CA . CYS B 1 114 ? 2.064 17.094 0.276 1 98.88 114 CYS B CA 1
ATOM 3936 C C . CYS B 1 114 ? 1.162 16.062 0.94 1 98.88 114 CYS B C 1
ATOM 3938 O O . CYS B 1 114 ? 0.469 15.305 0.257 1 98.88 114 CYS B O 1
ATOM 3940 N N . HIS B 1 115 ? 1.047 15.961 2.223 1 98.88 115 HIS B N 1
ATOM 3941 C CA . HIS B 1 115 ? 0.458 14.82 2.914 1 98.88 115 HIS B CA 1
ATOM 3942 C C . HIS B 1 115 ? -1.019 14.664 2.566 1 98.88 115 HIS B C 1
ATOM 3944 O O . HIS B 1 115 ? -1.567 13.562 2.641 1 98.88 115 HIS B O 1
ATOM 3950 N N . ASP B 1 116 ? -1.682 15.68 2.139 1 98.81 116 ASP B N 1
ATOM 3951 C CA . ASP B 1 116 ? -3.105 15.672 1.813 1 98.81 116 ASP B CA 1
ATOM 3952 C C . ASP B 1 116 ? -3.355 16.266 0.432 1 98.81 116 ASP B C 1
ATOM 3954 O O . ASP B 1 116 ? -4.453 16.75 0.15 1 98.81 116 ASP B O 1
ATOM 3958 N N . VAL B 1 117 ? -2.303 16.359 -0.432 1 98.81 117 VAL B N 1
ATOM 3959 C CA . VAL B 1 117 ? -2.445 16.984 -1.739 1 98.81 117 VAL B CA 1
ATOM 3960 C C . VAL B 1 117 ? -3.549 16.297 -2.533 1 98.81 117 VAL B C 1
ATOM 3962 O O . VAL B 1 117 ? -3.594 15.062 -2.592 1 98.81 117 VAL B O 1
ATOM 3965 N N . GLY B 1 118 ? -4.484 17.094 -3.025 1 98.19 118 GLY B N 1
ATOM 3966 C CA . GLY B 1 118 ? -5.566 16.578 -3.846 1 98.19 118 GLY B CA 1
ATOM 3967 C C . GLY B 1 118 ? -6.707 15.992 -3.029 1 98.19 118 GLY B C 1
ATOM 3968 O O . GLY B 1 118 ? -7.605 15.352 -3.578 1 98.19 118 GLY B O 1
ATOM 3969 N N . HIS B 1 119 ? -6.75 16.172 -1.751 1 98.38 119 HIS B N 1
ATOM 3970 C CA . HIS B 1 119 ? -7.777 15.633 -0.865 1 98.38 119 HIS B CA 1
ATOM 3971 C C . HIS B 1 119 ? -9.164 16.125 -1.271 1 98.38 119 HIS B C 1
ATOM 3973 O O . HIS B 1 119 ? -9.352 17.312 -1.533 1 98.38 119 HIS B O 1
ATOM 3979 N N . SER B 1 120 ? -10.164 15.273 -1.277 1 97.44 120 SER B N 1
ATOM 3980 C CA . SER B 1 120 ? -11.477 15.609 -1.807 1 97.44 120 SER B CA 1
ATOM 3981 C C . SER B 1 120 ? -12.477 15.883 -0.684 1 97.44 120 SER B C 1
ATOM 3983 O O . SER B 1 120 ? -13.656 16.125 -0.938 1 97.44 120 SER B O 1
ATOM 3985 N N . GLY B 1 121 ? -12.008 15.742 0.53 1 98.12 121 GLY B N 1
ATOM 3986 C CA . GLY B 1 121 ? -12.891 15.961 1.665 1 98.12 121 GLY B CA 1
ATOM 3987 C C . GLY B 1 121 ? -13.57 14.688 2.141 1 98.12 121 GLY B C 1
ATOM 3988 O O . GLY B 1 121 ? -14.406 14.734 3.051 1 98.12 121 GLY B O 1
ATOM 3989 N N . LYS B 1 122 ? -13.25 13.594 1.481 1 98.25 122 LYS B N 1
ATOM 3990 C CA . LYS B 1 122 ? -13.758 12.289 1.901 1 98.25 122 LYS B CA 1
ATOM 3991 C C . LYS B 1 122 ? -12.656 11.461 2.557 1 98.25 122 LYS B C 1
ATOM 3993 O O . LYS B 1 122 ? -11.469 11.719 2.344 1 98.25 122 LYS B O 1
ATOM 3998 N N . ASN B 1 123 ? -13.039 10.562 3.414 1 97.94 123 ASN B N 1
ATOM 3999 C CA . ASN B 1 123 ? -12.016 9.758 4.082 1 97.94 123 ASN B CA 1
ATOM 4000 C C . ASN B 1 123 ? -11.859 8.391 3.424 1 97.94 123 ASN B C 1
ATOM 4002 O O . ASN B 1 123 ? -12.57 8.07 2.469 1 97.94 123 ASN B O 1
ATOM 4006 N N . ASN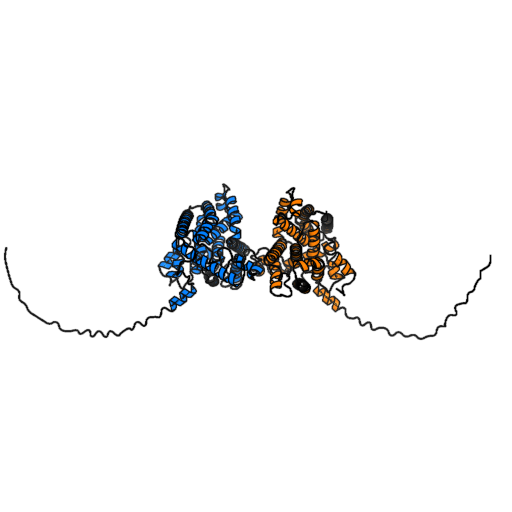 B 1 124 ? -10.914 7.594 3.846 1 97.94 124 ASN B N 1
ATOM 4007 C CA . ASN B 1 124 ? -10.617 6.285 3.27 1 97.94 124 ASN B CA 1
ATOM 4008 C C . ASN B 1 124 ? -11.844 5.379 3.264 1 97.94 124 ASN B C 1
ATOM 4010 O O . ASN B 1 124 ? -12.094 4.672 2.289 1 97.94 124 ASN B O 1
ATOM 4014 N N . GLY B 1 125 ? -12.633 5.402 4.367 1 96.94 125 GLY B N 1
ATOM 4015 C CA . GLY B 1 125 ? -13.812 4.562 4.477 1 96.94 125 GLY B CA 1
ATOM 4016 C C . GLY B 1 125 ? -14.828 4.824 3.383 1 96.94 125 GLY B C 1
ATOM 4017 O O . GLY B 1 125 ? -15.445 3.891 2.859 1 96.94 125 GLY B O 1
ATOM 4018 N N . PHE B 1 126 ? -15 6.082 2.951 1 97.81 126 PHE B N 1
ATOM 4019 C CA . PHE B 1 126 ? -15.938 6.453 1.897 1 97.81 126 PHE B CA 1
ATOM 4020 C C . PHE B 1 126 ? -15.555 5.793 0.579 1 97.81 126 PHE B C 1
ATOM 4022 O O . PHE B 1 126 ? -16.406 5.207 -0.094 1 97.81 126 PHE B O 1
ATOM 4029 N N . TYR B 1 127 ? -14.258 5.863 0.231 1 97.44 127 TYR B N 1
ATOM 4030 C CA . TYR B 1 127 ? -13.797 5.332 -1.046 1 97.44 127 TYR B C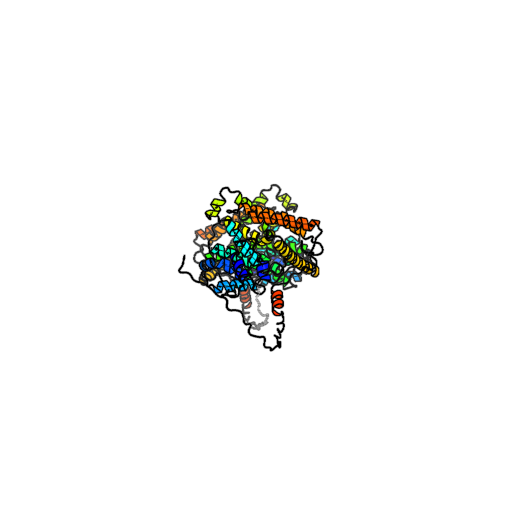A 1
ATOM 4031 C C . TYR B 1 127 ? -13.945 3.816 -1.091 1 97.44 127 TYR B C 1
ATOM 4033 O O . TYR B 1 127 ? -14.359 3.256 -2.109 1 97.44 127 TYR B O 1
ATOM 4041 N N . VAL B 1 128 ? -13.625 3.156 -0.041 1 96.75 128 VAL B N 1
ATOM 4042 C CA . VAL B 1 128 ? -13.711 1.701 0.017 1 96.75 128 VAL B CA 1
ATOM 4043 C C . VAL B 1 128 ? -15.18 1.273 -0.034 1 96.75 128 VAL B C 1
ATOM 4045 O O . VAL B 1 128 ? -15.547 0.39 -0.812 1 96.75 128 VAL B O 1
ATOM 4048 N N . GLU B 1 129 ? -16.047 1.975 0.746 1 95.06 129 GLU B N 1
ATOM 4049 C CA . GLU B 1 129 ? -17.469 1.614 0.851 1 95.06 129 GLU B CA 1
ATOM 4050 C C . GLU B 1 129 ? -18.188 1.818 -0.478 1 95.06 129 GLU B C 1
ATOM 4052 O O . GLU B 1 129 ? -19.109 1.071 -0.81 1 95.06 129 GLU B O 1
ATOM 4057 N N . THR B 1 130 ? -17.766 2.746 -1.232 1 94.5 130 THR B N 1
ATOM 4058 C CA . THR B 1 130 ? -18.469 3.072 -2.467 1 94.5 130 THR B CA 1
ATOM 4059 C C . THR B 1 130 ? -17.828 2.361 -3.658 1 94.5 130 THR B C 1
ATOM 4061 O O . THR B 1 130 ? -18.312 2.488 -4.789 1 94.5 130 THR B O 1
ATOM 4064 N N . GLY B 1 131 ? -16.766 1.608 -3.418 1 92.62 131 GLY B N 1
ATOM 4065 C CA . GLY B 1 131 ? -16.078 0.947 -4.52 1 92.62 131 GLY B CA 1
ATOM 4066 C C . GLY B 1 131 ? -15.484 1.919 -5.52 1 92.62 131 GLY B C 1
ATOM 4067 O O . GLY B 1 131 ? -15.523 1.677 -6.73 1 92.62 131 GLY B O 1
ATOM 4068 N N . ASP B 1 132 ? -15.016 3.045 -4.973 1 95.19 132 ASP B N 1
ATOM 4069 C CA . ASP B 1 132 ? -14.445 4.082 -5.824 1 95.19 132 ASP B CA 1
ATOM 4070 C C . ASP B 1 132 ? -13.195 3.572 -6.543 1 95.19 132 ASP B C 1
ATOM 4072 O O . ASP B 1 132 ? -12.469 2.725 -6.016 1 95.19 132 ASP B O 1
ATOM 4076 N N . ARG B 1 133 ? -12.898 4.094 -7.688 1 96.25 133 ARG B N 1
ATOM 4077 C CA . ARG B 1 133 ? -11.75 3.697 -8.492 1 96.25 133 ARG B CA 1
ATOM 4078 C C . ARG B 1 133 ? -10.445 3.912 -7.727 1 96.25 133 ARG B C 1
ATOM 4080 O O . ARG B 1 133 ? -9.492 3.148 -7.887 1 96.25 133 ARG B O 1
ATOM 4087 N N . LEU B 1 134 ? -10.438 4.906 -6.898 1 97.38 134 LEU B N 1
ATOM 4088 C CA . LEU B 1 134 ? -9.242 5.156 -6.094 1 97.38 134 LEU B CA 1
ATOM 4089 C C . LEU B 1 134 ? -8.992 4.004 -5.125 1 97.38 134 LEU B C 1
ATOM 4091 O O . LEU B 1 134 ? -7.844 3.627 -4.887 1 97.38 134 LEU B O 1
ATOM 4095 N N . ALA B 1 135 ? -10.078 3.523 -4.523 1 97.94 135 ALA B N 1
ATOM 4096 C CA . ALA B 1 135 ? -9.953 2.385 -3.615 1 97.94 135 ALA B CA 1
ATOM 4097 C C . ALA B 1 135 ? -9.508 1.133 -4.363 1 97.94 135 ALA B C 1
ATOM 4099 O O . ALA B 1 135 ? -8.703 0.351 -3.855 1 97.94 135 ALA B O 1
ATOM 4100 N N . LEU B 1 136 ? -10.008 0.917 -5.586 1 97.56 136 LEU B N 1
ATOM 4101 C CA . LEU B 1 136 ? -9.586 -0.216 -6.402 1 97.56 136 LEU B CA 1
ATOM 4102 C C . LEU B 1 136 ? -8.102 -0.116 -6.742 1 97.56 136 LEU B C 1
ATOM 4104 O O . LEU B 1 136 ? -7.371 -1.102 -6.637 1 97.56 136 LEU B O 1
ATOM 4108 N N . ARG B 1 137 ? -7.652 1.055 -7.012 1 97.5 137 ARG B N 1
ATOM 4109 C CA . ARG B 1 137 ? -6.281 1.302 -7.449 1 97.5 137 ARG B CA 1
ATOM 4110 C C . ARG B 1 137 ? -5.293 1.013 -6.324 1 97.5 137 ARG B C 1
ATOM 4112 O O . ARG B 1 137 ? -4.227 0.436 -6.562 1 97.5 137 ARG B O 1
ATOM 4119 N N . TYR B 1 138 ? -5.66 1.419 -5.16 1 98.19 138 TYR B N 1
ATOM 4120 C CA . TYR B 1 138 ? -4.703 1.308 -4.062 1 98.19 138 TYR B CA 1
ATOM 4121 C C . TYR B 1 138 ? -5.094 0.185 -3.109 1 98.19 138 TYR B C 1
ATOM 4123 O O . TYR B 1 138 ? -4.637 0.148 -1.964 1 98.19 138 TYR B O 1
ATOM 4131 N N . ASN B 1 139 ? -6.008 -0.615 -3.594 1 98.06 139 ASN B N 1
ATOM 4132 C CA . ASN B 1 139 ? -6.336 -1.895 -2.975 1 98.06 139 ASN B CA 1
ATOM 4133 C C . ASN B 1 139 ? -6.816 -1.714 -1.537 1 98.06 139 ASN B C 1
ATOM 4135 O O . ASN B 1 139 ? -6.379 -2.434 -0.638 1 98.06 139 ASN B O 1
ATOM 4139 N N . ASP B 1 140 ? -7.609 -0.686 -1.309 1 97.69 140 ASP B N 1
ATOM 4140 C CA . ASP B 1 140 ? -8.43 -0.455 -0.124 1 97.69 140 ASP B CA 1
ATOM 4141 C C . ASP B 1 140 ? -7.562 -0.161 1.098 1 97.69 140 ASP B C 1
ATOM 4143 O O . ASP B 1 140 ? -8.039 -0.224 2.232 1 97.69 140 ASP B O 1
ATOM 4147 N N . ARG B 1 141 ? -6.246 0.097 0.896 1 97.06 141 ARG B N 1
ATOM 4148 C CA . ARG B 1 141 ? -5.352 0.36 2.018 1 97.06 141 ARG B CA 1
ATOM 4149 C C . ARG B 1 141 ? -4.738 1.752 1.914 1 97.06 141 ARG B C 1
ATOM 4151 O O . ARG B 1 141 ? -4.066 2.07 0.929 1 97.06 141 ARG B O 1
ATOM 4158 N N . SER B 1 142 ? -4.938 2.521 2.967 1 98.19 142 SER B N 1
ATOM 4159 C CA . SER B 1 142 ? -4.387 3.873 2.965 1 98.19 142 SER B CA 1
ATOM 4160 C C . SER B 1 142 ? -4.602 4.559 1.619 1 98.19 142 SER B C 1
ATOM 4162 O O . SER B 1 142 ? -3.662 5.094 1.031 1 98.19 142 SER B O 1
ATOM 4164 N N . VAL B 1 143 ? -5.824 4.473 1.151 1 98.5 143 VAL B N 1
ATOM 4165 C CA . VAL B 1 143 ? -6.188 4.883 -0.201 1 98.5 143 VAL B CA 1
ATOM 4166 C C . VAL B 1 143 ? -5.738 6.32 -0.445 1 98.5 143 VAL B C 1
ATOM 4168 O O . VAL B 1 143 ? -5.016 6.598 -1.406 1 98.5 143 VAL B O 1
ATOM 4171 N N . LEU B 1 144 ? -6.055 7.211 0.45 1 98.69 144 LEU B N 1
ATOM 4172 C CA . LEU B 1 144 ? -5.766 8.633 0.27 1 98.69 144 LEU B CA 1
ATOM 4173 C C . LEU B 1 144 ? -4.273 8.906 0.414 1 98.69 144 LEU B C 1
ATOM 4175 O O . LEU B 1 144 ? -3.684 9.609 -0.411 1 98.69 144 LEU B O 1
ATOM 4179 N N . GLU B 1 145 ? -3.629 8.328 1.443 1 98.75 145 GLU B N 1
ATOM 4180 C CA . GLU B 1 145 ? -2.209 8.586 1.669 1 98.75 145 GLU B CA 1
ATOM 4181 C C . GLU B 1 145 ? -1.368 8.109 0.487 1 98.75 145 GLU B C 1
ATOM 4183 O O . GLU B 1 145 ? -0.415 8.781 0.087 1 98.75 145 GLU B O 1
ATOM 4188 N N . GLN B 1 146 ? -1.772 6.961 -0.073 1 98.62 146 GLN B N 1
ATOM 4189 C CA . GLN B 1 146 ? -1.093 6.492 -1.276 1 98.62 146 GLN B CA 1
ATOM 4190 C C . GLN B 1 146 ? -1.328 7.441 -2.447 1 98.62 146 GLN B C 1
ATOM 4192 O O . GLN B 1 146 ? -0.405 7.742 -3.207 1 98.62 146 GLN B O 1
ATOM 4197 N N . PHE B 1 147 ? -2.533 7.859 -2.566 1 98.81 147 PHE B N 1
ATOM 4198 C CA . PHE B 1 147 ? -2.9 8.797 -3.619 1 98.81 147 PHE B CA 1
ATOM 4199 C C . PHE B 1 147 ? -2.105 10.094 -3.492 1 98.81 147 PHE B C 1
ATOM 4201 O O . PHE B 1 147 ? -1.62 10.633 -4.492 1 98.81 147 PHE B O 1
ATOM 4208 N N . HIS B 1 148 ? -1.949 10.594 -2.281 1 98.88 148 HIS B N 1
ATOM 4209 C CA . HIS B 1 148 ? -1.237 11.844 -2.057 1 98.88 148 HIS B CA 1
ATOM 4210 C C . HIS B 1 148 ? 0.232 11.719 -2.445 1 98.88 148 HIS B C 1
ATOM 4212 O O . HIS B 1 148 ? 0.768 12.586 -3.143 1 98.88 148 HIS B O 1
ATOM 4218 N N . VAL B 1 149 ? 0.89 10.656 -2.023 1 98.75 149 VAL B N 1
ATOM 4219 C CA . VAL B 1 149 ? 2.291 10.438 -2.361 1 98.75 149 VAL B CA 1
ATOM 4220 C C . VAL B 1 149 ? 2.451 10.359 -3.879 1 98.75 149 VAL B C 1
ATOM 4222 O O . VAL B 1 149 ? 3.277 11.07 -4.457 1 98.75 149 VAL B O 1
ATOM 4225 N N . ALA B 1 150 ? 1.63 9.508 -4.484 1 98.62 150 ALA B N 1
ATOM 4226 C CA . ALA B 1 150 ? 1.728 9.289 -5.926 1 98.62 150 ALA B CA 1
ATOM 4227 C C . ALA B 1 150 ? 1.507 10.594 -6.695 1 98.62 150 ALA B C 1
ATOM 4229 O O . ALA B 1 150 ? 2.223 10.883 -7.656 1 98.62 150 ALA B O 1
ATOM 4230 N N . THR B 1 151 ? 0.515 11.352 -6.258 1 98.56 151 THR B N 1
ATOM 4231 C CA . THR B 1 151 ? 0.185 12.609 -6.914 1 98.56 151 THR B CA 1
ATOM 4232 C C . THR B 1 151 ? 1.382 13.555 -6.902 1 98.56 151 THR B C 1
ATOM 4234 O O . THR B 1 151 ? 1.718 14.156 -7.926 1 98.56 151 THR B O 1
ATOM 4237 N N . ALA B 1 152 ? 2.064 13.672 -5.793 1 98.5 152 ALA B N 1
ATOM 4238 C CA . ALA B 1 152 ? 3.205 14.57 -5.656 1 98.5 152 ALA B CA 1
ATOM 4239 C C . ALA B 1 152 ? 4.344 14.156 -6.586 1 98.5 152 ALA B C 1
ATOM 4241 O O . ALA B 1 152 ? 4.902 14.992 -7.305 1 98.5 152 ALA B O 1
ATOM 4242 N N . PHE B 1 153 ? 4.684 12.945 -6.629 1 98.38 153 PHE B N 1
ATOM 4243 C CA . PHE B 1 153 ? 5.84 12.492 -7.391 1 98.38 153 PHE B CA 1
ATOM 4244 C C . PHE B 1 153 ? 5.508 12.398 -8.875 1 98.38 153 PHE B C 1
ATOM 4246 O O . PHE B 1 153 ? 6.367 12.641 -9.727 1 98.38 153 PHE B O 1
ATOM 4253 N N . GLU B 1 154 ? 4.262 11.992 -9.195 1 97.75 154 GLU B N 1
ATOM 4254 C CA . GLU B 1 154 ? 3.85 12 -10.594 1 97.75 154 GLU B CA 1
ATOM 4255 C C . GLU B 1 154 ? 3.859 13.414 -11.172 1 97.75 154 GLU B C 1
ATOM 4257 O O . GLU B 1 154 ? 4.227 13.617 -12.328 1 97.75 154 GLU B O 1
ATOM 4262 N N . MET B 1 155 ? 3.398 14.328 -10.367 1 97.62 155 MET B N 1
ATOM 4263 C CA . MET B 1 155 ? 3.426 15.719 -10.797 1 97.62 155 MET B CA 1
ATOM 4264 C C . MET B 1 155 ? 4.848 16.156 -11.125 1 97.62 155 MET B C 1
ATOM 4266 O O . MET B 1 155 ? 5.078 16.812 -12.148 1 97.62 155 MET B O 1
ATOM 4270 N N . MET B 1 156 ? 5.832 15.82 -10.305 1 97.25 156 MET B N 1
ATOM 4271 C CA . MET B 1 156 ? 7.23 16.172 -10.539 1 97.25 156 MET B CA 1
ATOM 4272 C C . MET B 1 156 ? 7.738 15.531 -11.828 1 97.25 156 MET B C 1
ATOM 4274 O O . MET B 1 156 ? 8.531 16.125 -12.555 1 97.25 156 MET B O 1
ATOM 4278 N N . GLU B 1 157 ? 7.281 14.32 -12.023 1 95.56 157 GLU B N 1
ATOM 4279 C CA . GLU B 1 157 ? 7.68 13.602 -13.234 1 95.56 157 GLU B CA 1
ATOM 4280 C C . GLU B 1 157 ? 7.062 14.234 -14.477 1 95.56 157 GLU B C 1
ATOM 4282 O O . GLU B 1 157 ? 7.703 14.297 -15.531 1 95.56 157 GLU B O 1
ATOM 4287 N N . ASP B 1 158 ? 5.844 14.672 -14.406 1 96.69 158 ASP B N 1
ATOM 4288 C CA . ASP B 1 158 ? 5.105 15.219 -15.539 1 96.69 158 ASP B CA 1
ATOM 4289 C C . ASP B 1 158 ? 5.574 16.625 -15.875 1 96.69 158 ASP B C 1
ATOM 4291 O O . ASP B 1 158 ? 5.512 17.047 -17.031 1 96.69 158 ASP B O 1
ATOM 4295 N N . PHE B 1 159 ? 5.988 17.359 -14.852 1 96.75 159 PHE B N 1
ATOM 4296 C CA . PHE B 1 159 ? 6.395 18.75 -15.023 1 96.75 159 PHE B CA 1
ATOM 4297 C C . PHE B 1 159 ? 7.832 18.953 -14.555 1 96.75 159 PHE B C 1
ATOM 4299 O O . PHE B 1 159 ? 8.07 19.266 -13.383 1 96.75 159 PHE B O 1
ATOM 4306 N N . HIS B 1 160 ? 8.742 19.031 -15.453 1 95.38 160 HIS B N 1
ATOM 4307 C CA . HIS B 1 160 ? 10.164 19.094 -15.141 1 95.38 160 HIS B CA 1
ATOM 4308 C C . HIS B 1 160 ? 10.5 20.391 -14.398 1 95.38 160 HIS B C 1
ATOM 4310 O O . HIS B 1 160 ? 11.43 20.422 -13.586 1 95.38 160 HIS B O 1
ATOM 4316 N N . GLU B 1 161 ? 9.719 21.406 -14.648 1 96.69 161 GLU B N 1
ATOM 4317 C CA . GLU B 1 161 ? 9.953 22.703 -14.008 1 96.69 161 GLU B CA 1
ATOM 4318 C C . GLU B 1 161 ? 9.555 22.656 -12.531 1 96.69 161 GLU B C 1
ATOM 4320 O O . GLU B 1 161 ? 9.836 23.594 -11.781 1 96.69 161 GLU B O 1
ATOM 4325 N N . CYS B 1 162 ? 8.961 21.484 -12.078 1 97.12 162 CYS B N 1
ATOM 4326 C CA . CYS B 1 162 ? 8.547 21.297 -10.695 1 97.12 162 CYS B CA 1
ATOM 4327 C C . CYS B 1 162 ? 9.305 20.156 -10.039 1 97.12 162 CYS B C 1
ATOM 4329 O O . CYS B 1 162 ? 9.031 19.797 -8.891 1 97.12 162 CYS B O 1
ATOM 4331 N N . ASN B 1 163 ? 10.211 19.562 -10.789 1 97.12 163 ASN B N 1
ATOM 4332 C CA . ASN B 1 163 ? 10.883 18.359 -10.289 1 97.12 163 ASN B CA 1
ATOM 4333 C C . ASN B 1 163 ? 12.047 18.719 -9.367 1 97.12 163 ASN B C 1
ATOM 4335 O O . ASN B 1 163 ? 13.188 18.875 -9.828 1 97.12 163 ASN B O 1
ATOM 4339 N N . ILE B 1 164 ? 11.828 18.672 -8.133 1 96.31 164 ILE B N 1
ATOM 4340 C CA . ILE B 1 164 ? 12.773 19.203 -7.156 1 96.31 164 ILE B CA 1
ATOM 4341 C C . ILE B 1 164 ? 13.844 18.156 -6.848 1 96.31 164 ILE B C 1
ATOM 4343 O O . ILE B 1 164 ? 14.836 18.453 -6.18 1 96.31 164 ILE B O 1
ATOM 4347 N N . ILE B 1 165 ? 13.695 16.938 -7.34 1 95.75 165 ILE B N 1
ATOM 4348 C CA . ILE B 1 165 ? 14.664 15.898 -7.012 1 95.75 165 ILE B CA 1
ATOM 4349 C C . ILE B 1 165 ? 15.461 15.516 -8.258 1 95.75 165 ILE B C 1
ATOM 4351 O O . ILE B 1 165 ? 16.109 14.461 -8.289 1 95.75 165 ILE B O 1
ATOM 4355 N N . GLU B 1 166 ? 15.414 16.281 -9.25 1 94.12 166 GLU B N 1
ATOM 4356 C CA . GLU B 1 166 ? 16.016 15.977 -10.547 1 94.12 166 GLU B CA 1
ATOM 4357 C C . GLU B 1 166 ? 17.531 15.867 -10.438 1 94.12 166 GLU B C 1
ATOM 4359 O O . GLU B 1 166 ? 18.141 15.055 -11.133 1 94.12 166 GLU B O 1
ATOM 4364 N N . ASN B 1 167 ? 18.141 16.656 -9.578 1 95.12 167 ASN B N 1
ATOM 4365 C CA . ASN B 1 167 ? 19.594 16.734 -9.539 1 95.12 167 ASN B CA 1
ATOM 4366 C C . ASN B 1 167 ? 20.172 15.812 -8.469 1 95.12 167 ASN B C 1
ATOM 4368 O O . ASN B 1 167 ? 21.391 15.75 -8.289 1 95.12 167 ASN B O 1
ATOM 4372 N N . LEU B 1 168 ? 19.375 15.125 -7.754 1 95.62 168 LEU B N 1
ATOM 4373 C CA . LEU B 1 168 ? 19.859 14.195 -6.742 1 95.62 168 LEU B CA 1
ATOM 4374 C C . LEU B 1 168 ? 20.453 12.953 -7.391 1 95.62 168 LEU B C 1
ATOM 4376 O O . LEU B 1 168 ? 20.016 12.539 -8.469 1 95.62 168 LEU B O 1
ATOM 4380 N N . THR B 1 169 ? 21.469 12.484 -6.688 1 94.06 169 THR B N 1
ATOM 4381 C CA . THR B 1 169 ? 21.969 11.18 -7.113 1 94.06 169 THR B CA 1
ATOM 4382 C C . THR B 1 169 ? 20.906 10.109 -6.934 1 94.06 169 THR B C 1
ATOM 4384 O O . THR B 1 169 ? 19.906 10.328 -6.246 1 94.06 169 THR B O 1
ATOM 4387 N N . ARG B 1 170 ? 21.094 8.953 -7.516 1 90.81 170 ARG B N 1
ATOM 4388 C CA . ARG B 1 170 ? 20.141 7.855 -7.426 1 90.81 170 ARG B CA 1
ATOM 4389 C C . ARG B 1 170 ? 19.906 7.445 -5.977 1 90.81 170 ARG B C 1
ATOM 4391 O O . ARG B 1 170 ? 18.766 7.23 -5.562 1 90.81 170 ARG B O 1
ATOM 4398 N N . GLU B 1 171 ? 20.938 7.367 -5.258 1 92.31 171 GLU B N 1
ATOM 4399 C CA . GLU B 1 171 ? 20.859 6.977 -3.855 1 92.31 171 GLU B CA 1
ATOM 4400 C C . GLU B 1 171 ? 20.125 8.031 -3.035 1 92.31 171 GLU B C 1
ATOM 4402 O O . GLU B 1 171 ? 19.281 7.699 -2.188 1 92.31 171 GLU B O 1
ATOM 4407 N N . GLU B 1 172 ? 20.438 9.297 -3.309 1 95.62 172 GLU B N 1
ATOM 4408 C CA . GLU B 1 172 ? 19.766 10.398 -2.615 1 95.62 172 GLU B CA 1
ATOM 4409 C C . GLU B 1 172 ? 18.266 10.43 -2.939 1 95.62 172 GLU B C 1
ATOM 4411 O O . GLU B 1 172 ? 17.438 10.648 -2.055 1 95.62 172 GLU B O 1
ATOM 4416 N N . ARG B 1 173 ? 17.984 10.195 -4.16 1 95.75 173 ARG B N 1
ATOM 4417 C CA . ARG B 1 173 ? 16.594 10.188 -4.613 1 95.75 173 ARG B CA 1
ATOM 4418 C C . ARG B 1 173 ? 15.797 9.078 -3.939 1 95.75 173 ARG B C 1
ATOM 4420 O O . ARG B 1 173 ? 14.656 9.281 -3.52 1 95.75 173 ARG B O 1
ATOM 4427 N N . LYS B 1 174 ? 16.375 7.934 -3.881 1 94.31 174 LYS B N 1
ATOM 4428 C CA . LYS B 1 174 ? 15.719 6.789 -3.244 1 94.31 174 LYS B CA 1
ATOM 4429 C C . LYS B 1 174 ? 15.445 7.062 -1.77 1 94.31 174 LYS B C 1
ATOM 4431 O O . LYS B 1 174 ? 14.352 6.773 -1.272 1 94.31 174 LYS B O 1
ATOM 4436 N N . GLY B 1 175 ? 16.469 7.598 -1.128 1 95.88 175 GLY B N 1
ATOM 4437 C CA . GLY B 1 175 ? 16.297 7.926 0.279 1 95.88 175 GLY B CA 1
ATOM 4438 C C . GLY B 1 175 ? 15.266 9 0.522 1 95.88 175 GLY B C 1
ATOM 4439 O O . GLY B 1 175 ? 14.438 8.883 1.432 1 95.88 175 GLY B O 1
ATOM 4440 N N . PHE B 1 176 ? 15.328 10.047 -0.283 1 97.38 176 PHE B N 1
ATOM 4441 C CA . PHE B 1 176 ? 14.383 11.156 -0.195 1 97.38 176 PHE B CA 1
ATOM 4442 C C . PHE B 1 176 ? 12.953 10.664 -0.382 1 97.38 176 PHE B C 1
ATOM 4444 O O . PHE B 1 176 ? 12.078 10.945 0.44 1 97.38 176 PHE B O 1
ATOM 4451 N N . ARG B 1 177 ? 12.727 9.914 -1.45 1 98.12 177 ARG B N 1
ATOM 4452 C CA . ARG B 1 177 ? 11.391 9.422 -1.78 1 98.12 177 ARG B CA 1
ATOM 4453 C C . ARG B 1 177 ? 10.891 8.438 -0.727 1 98.12 177 ARG B C 1
ATOM 4455 O O . ARG B 1 177 ? 9.727 8.484 -0.328 1 98.12 177 ARG B O 1
ATOM 4462 N N . PHE B 1 178 ? 11.781 7.578 -0.316 1 97.88 178 PHE B N 1
ATOM 4463 C CA . PHE B 1 178 ? 11.422 6.617 0.721 1 97.88 178 PHE B CA 1
ATOM 4464 C C . PHE B 1 178 ? 10.906 7.332 1.964 1 97.88 178 PHE B C 1
ATOM 4466 O O . PHE B 1 178 ? 9.867 6.957 2.51 1 97.88 178 PHE B O 1
ATOM 4473 N N . LEU B 1 179 ? 11.586 8.328 2.389 1 98.38 179 LEU B N 1
ATOM 4474 C CA . LEU B 1 179 ? 11.203 9.047 3.594 1 98.38 179 LEU B CA 1
ATOM 4475 C C . LEU B 1 179 ? 9.859 9.742 3.4 1 98.38 179 LEU B C 1
ATOM 4477 O O . LEU B 1 179 ? 8.984 9.672 4.273 1 98.38 179 LEU B O 1
ATOM 4481 N N . VAL B 1 180 ? 9.68 10.391 2.258 1 98.81 180 VAL B N 1
ATOM 4482 C CA . VAL B 1 180 ? 8.43 11.086 1.983 1 98.81 180 VAL B CA 1
ATOM 4483 C C . VAL B 1 180 ? 7.27 10.086 2.002 1 98.81 180 VAL B C 1
ATOM 4485 O O . VAL B 1 180 ? 6.227 10.352 2.604 1 98.81 180 VAL B O 1
ATOM 4488 N N . ILE B 1 181 ? 7.461 8.93 1.399 1 98.81 181 ILE B N 1
ATOM 4489 C CA . ILE B 1 18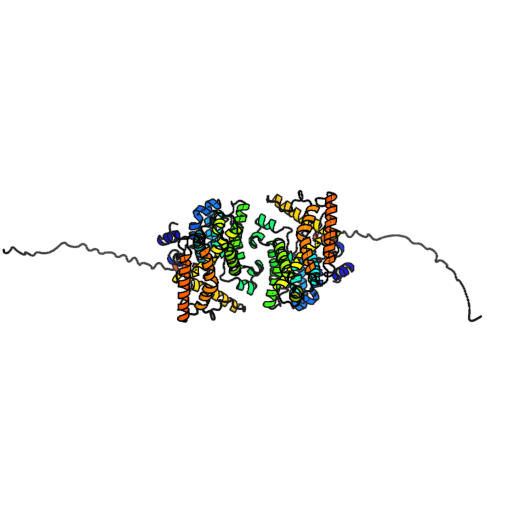1 ? 6.434 7.898 1.356 1 98.81 181 ILE B CA 1
ATOM 4490 C C . ILE B 1 181 ? 6.07 7.469 2.777 1 98.81 181 ILE B C 1
ATOM 4492 O O . ILE B 1 181 ? 4.898 7.488 3.158 1 98.81 181 ILE B O 1
ATOM 4496 N N . GLU B 1 182 ? 7.066 7.168 3.553 1 98.62 182 GLU B N 1
ATOM 4497 C CA . GLU B 1 182 ? 6.852 6.66 4.906 1 98.62 182 GLU B CA 1
ATOM 4498 C C . GLU B 1 182 ? 6.109 7.68 5.766 1 98.62 182 GLU B C 1
ATOM 4500 O O . GLU B 1 182 ? 5.223 7.316 6.539 1 98.62 182 GLU B O 1
ATOM 4505 N N . LEU B 1 183 ? 6.457 8.859 5.605 1 98.88 183 LEU B N 1
ATOM 4506 C CA . LEU B 1 183 ? 5.887 9.898 6.457 1 98.88 183 LEU B CA 1
ATOM 4507 C C . LEU B 1 183 ? 4.434 10.172 6.082 1 98.88 183 LEU B C 1
ATOM 4509 O O . LEU B 1 183 ? 3.574 10.297 6.957 1 98.88 183 LEU B O 1
ATOM 4513 N N . ILE B 1 184 ? 4.156 10.289 4.824 1 98.94 184 ILE B N 1
ATOM 4514 C CA . ILE B 1 184 ? 2.779 10.539 4.41 1 98.94 184 ILE B CA 1
ATOM 4515 C C . ILE B 1 184 ? 1.903 9.344 4.785 1 98.94 184 ILE B C 1
ATOM 4517 O O . ILE B 1 184 ? 0.787 9.516 5.281 1 98.94 184 ILE B O 1
ATOM 4521 N N . LEU B 1 185 ? 2.395 8.148 4.602 1 98.75 185 LEU B N 1
ATOM 4522 C CA . LEU B 1 185 ? 1.639 6.965 4.996 1 98.75 185 LEU B CA 1
ATOM 4523 C C . LEU B 1 185 ? 1.378 6.961 6.5 1 98.75 185 LEU B C 1
ATOM 4525 O O . LEU B 1 185 ? 0.342 6.469 6.953 1 98.75 185 LEU B O 1
ATOM 4529 N N . ALA B 1 186 ? 2.219 7.523 7.285 1 98.62 186 ALA B N 1
ATOM 4530 C CA . ALA B 1 186 ? 2.098 7.547 8.742 1 98.62 186 ALA B CA 1
ATOM 4531 C C . ALA B 1 186 ? 0.934 8.43 9.18 1 98.62 186 ALA B C 1
ATOM 4533 O O . ALA B 1 186 ? 0.488 8.352 10.328 1 98.62 186 ALA B O 1
ATOM 4534 N N . THR B 1 187 ? 0.459 9.273 8.305 1 98.56 187 THR B N 1
ATOM 4535 C CA . THR B 1 187 ? -0.631 10.164 8.672 1 98.56 187 THR B CA 1
ATOM 4536 C C . THR B 1 187 ? -1.973 9.445 8.609 1 98.56 187 THR B C 1
ATOM 4538 O O . THR B 1 187 ? -2.988 9.961 9.078 1 98.56 187 THR B O 1
ATOM 4541 N N . ASP B 1 188 ? -1.974 8.258 8.039 1 98.12 188 ASP B N 1
ATOM 4542 C CA . ASP B 1 188 ? -3.158 7.406 8.109 1 98.12 188 ASP B CA 1
ATOM 4543 C C . ASP B 1 188 ? -3.455 7.004 9.555 1 98.12 188 ASP B C 1
ATOM 4545 O O . ASP B 1 188 ? -2.607 6.41 10.227 1 98.12 188 ASP B O 1
ATOM 4549 N N . MET B 1 189 ? -4.648 7.27 10 1 96.31 189 MET B N 1
ATOM 4550 C CA . MET B 1 189 ? -5.027 6.996 11.391 1 96.31 189 MET B CA 1
ATOM 4551 C C . MET B 1 189 ? -5.027 5.5 11.664 1 96.31 189 MET B C 1
ATOM 4553 O O . MET B 1 189 ? -4.926 5.078 12.82 1 96.31 189 MET B O 1
ATOM 4557 N N . ALA B 1 190 ? -5.113 4.723 10.625 1 96.12 190 ALA B N 1
ATOM 4558 C CA . ALA B 1 190 ? -5.059 3.271 10.797 1 96.12 190 ALA B CA 1
ATOM 4559 C C . ALA B 1 190 ? -3.715 2.838 11.375 1 96.12 190 ALA B C 1
ATOM 4561 O O . ALA B 1 190 ? -3.604 1.756 11.953 1 96.12 190 ALA B O 1
ATOM 4562 N N . LYS B 1 191 ? -2.729 3.678 11.273 1 97.06 191 LYS B N 1
ATOM 4563 C CA . LYS B 1 191 ? -1.384 3.342 11.727 1 97.06 191 LYS B CA 1
ATOM 4564 C C . LYS B 1 191 ? -1.103 3.951 13.102 1 97.06 191 LYS B C 1
ATOM 4566 O O . LYS B 1 191 ? -0.033 3.734 13.672 1 97.06 191 LYS B O 1
ATOM 4571 N N . HIS B 1 192 ? -2.037 4.617 13.672 1 97.62 192 HIS B N 1
ATOM 4572 C CA . HIS B 1 192 ? -1.834 5.434 14.867 1 97.62 192 HIS B CA 1
ATOM 4573 C C . HIS B 1 192 ? -1.349 4.59 16.031 1 97.62 192 HIS B C 1
ATOM 4575 O O . HIS B 1 192 ? -0.29 4.863 16.609 1 97.62 192 HIS B O 1
ATOM 4581 N N . PHE B 1 193 ? -2.016 3.543 16.328 1 97 193 PHE B N 1
ATOM 4582 C CA . PHE B 1 193 ? -1.706 2.758 17.516 1 97 193 PHE B CA 1
ATOM 4583 C C . PHE B 1 193 ? -0.408 1.979 17.328 1 97 193 PHE B C 1
ATOM 4585 O O . PHE B 1 193 ? 0.348 1.783 18.281 1 97 193 PHE B O 1
ATOM 4592 N N . ALA B 1 194 ? -0.19 1.52 16.125 1 96.81 194 ALA B N 1
ATOM 4593 C CA . ALA B 1 194 ? 1.07 0.833 15.852 1 96.81 194 ALA B CA 1
ATOM 4594 C C . ALA B 1 194 ? 2.258 1.77 16.047 1 96.81 194 ALA B C 1
ATOM 4596 O O . ALA B 1 194 ? 3.273 1.382 16.625 1 96.81 194 ALA B O 1
ATOM 4597 N N . ILE B 1 195 ? 2.15 2.99 15.586 1 97.75 195 ILE B N 1
ATOM 4598 C CA . ILE B 1 195 ? 3.215 3.979 15.719 1 97.75 195 ILE B CA 1
ATOM 4599 C C . ILE B 1 195 ? 3.43 4.309 17.203 1 97.75 195 ILE B C 1
ATOM 4601 O O . ILE B 1 195 ? 4.57 4.395 17.656 1 97.75 195 ILE B O 1
ATOM 4605 N N . MET B 1 196 ? 2.359 4.438 17.938 1 97.81 196 MET B N 1
ATOM 4606 C CA . MET B 1 196 ? 2.451 4.719 19.359 1 97.81 196 MET B CA 1
ATOM 4607 C C . MET B 1 196 ? 3.164 3.584 20.094 1 97.81 196 MET B C 1
ATOM 4609 O O . MET B 1 196 ? 4.016 3.83 20.953 1 97.81 196 MET B O 1
ATOM 4613 N N . ALA B 1 197 ? 2.811 2.361 19.734 1 97.5 197 ALA B N 1
ATOM 4614 C CA . ALA B 1 197 ? 3.439 1.202 20.359 1 97.5 197 ALA B CA 1
ATOM 4615 C C . ALA B 1 197 ? 4.938 1.172 20.078 1 97.5 197 ALA B C 1
ATOM 4617 O O . ALA B 1 197 ? 5.738 0.932 20.984 1 97.5 197 ALA B O 1
ATOM 4618 N N . ASP B 1 198 ? 5.324 1.424 18.891 1 97 198 ASP B N 1
ATOM 4619 C CA . ASP B 1 198 ? 6.73 1.438 18.5 1 97 198 ASP B CA 1
ATOM 4620 C C . ASP B 1 198 ? 7.496 2.529 19.25 1 97 198 ASP B C 1
ATOM 4622 O O . ASP B 1 198 ? 8.625 2.314 19.688 1 97 198 ASP B O 1
ATOM 4626 N N . LEU B 1 199 ? 6.891 3.67 19.344 1 97.19 199 LEU B N 1
ATOM 4627 C CA . LEU B 1 199 ? 7.523 4.773 20.062 1 97.19 199 LEU B CA 1
ATOM 4628 C C . LEU B 1 199 ? 7.754 4.422 21.516 1 97.19 199 LEU B C 1
ATOM 4630 O O . LEU B 1 199 ? 8.82 4.707 22.078 1 97.19 199 LEU B O 1
ATOM 4634 N N . ARG B 1 200 ? 6.797 3.766 22.141 1 96.56 200 ARG B N 1
ATOM 4635 C CA . ARG B 1 200 ? 6.934 3.363 23.547 1 96.56 200 ARG B CA 1
ATOM 4636 C C . ARG B 1 200 ? 8.094 2.389 23.719 1 96.56 200 ARG B C 1
ATOM 4638 O O . ARG B 1 200 ? 8.852 2.48 24.688 1 96.56 200 ARG B O 1
ATOM 4645 N N . ILE B 1 201 ? 8.234 1.483 22.766 1 95.31 201 ILE B N 1
ATOM 4646 C CA . ILE B 1 201 ? 9.312 0.498 22.812 1 95.31 201 ILE B CA 1
ATOM 4647 C C . ILE B 1 201 ? 10.664 1.2 22.719 1 95.31 201 ILE B C 1
ATOM 4649 O O . ILE B 1 201 ? 11.562 0.944 23.516 1 95.31 201 ILE B O 1
ATOM 4653 N N . VAL B 1 202 ? 10.773 2.078 21.781 1 93.5 202 VAL B N 1
ATOM 4654 C CA . VAL B 1 202 ? 12.039 2.77 21.547 1 93.5 202 VAL B CA 1
ATOM 4655 C C . VAL B 1 202 ? 12.383 3.643 22.75 1 93.5 202 VAL B C 1
ATOM 4657 O O . VAL B 1 202 ? 13.547 3.748 23.141 1 93.5 202 VAL B O 1
ATOM 4660 N N . LEU B 1 203 ? 11.445 4.223 23.375 1 94.38 203 LEU B N 1
ATOM 4661 C CA . LEU B 1 203 ? 11.641 5.172 24.469 1 94.38 203 LEU B CA 1
ATOM 4662 C C . LEU B 1 203 ? 11.992 4.449 25.766 1 94.38 203 LEU B C 1
ATOM 4664 O O . LEU B 1 203 ? 12.445 5.07 26.734 1 94.38 203 LEU B O 1
ATOM 4668 N N . GLN B 1 204 ? 11.82 3.166 25.797 1 93.31 204 GLN B N 1
ATOM 4669 C CA . GLN B 1 204 ? 12.172 2.381 26.984 1 93.31 204 GLN B CA 1
ATOM 4670 C C . GLN B 1 204 ? 13.68 2.205 27.094 1 93.31 204 GLN B C 1
ATOM 4672 O O . GLN B 1 204 ? 14.203 1.929 28.172 1 93.31 204 GLN B O 1
ATOM 4677 N N . SER B 1 205 ? 14.281 2.348 25.984 1 90.62 205 SER B N 1
ATOM 4678 C CA . SER B 1 205 ? 15.734 2.219 26.031 1 90.62 205 SER B CA 1
ATOM 4679 C C . SER B 1 205 ? 16.375 3.379 26.781 1 90.62 205 SER B C 1
ATOM 4681 O O . SER B 1 205 ? 16.141 4.543 26.453 1 90.62 205 SER B O 1
ATOM 4683 N N . PRO B 1 206 ? 17.219 3.029 27.766 1 88.88 206 PRO B N 1
ATOM 4684 C CA . PRO B 1 206 ? 17.906 4.102 28.484 1 88.88 206 PRO B CA 1
ATOM 4685 C C . PRO B 1 206 ? 18.859 4.895 27.594 1 88.88 206 PRO B C 1
ATOM 4687 O O . PRO B 1 206 ? 19.203 6.031 27.906 1 88.88 206 PRO B O 1
ATOM 4690 N N . GLN B 1 207 ? 19.219 4.285 26.469 1 89.25 207 GLN B N 1
ATOM 4691 C CA . GLN B 1 207 ? 20.172 4.918 25.562 1 89.25 207 GLN B CA 1
ATOM 4692 C C . GLN B 1 207 ? 19.469 5.602 24.406 1 89.25 207 GLN B C 1
ATOM 4694 O O . GLN B 1 207 ? 20.094 5.938 23.391 1 89.25 207 GLN B O 1
ATOM 4699 N N . PHE B 1 208 ? 18.219 5.816 24.531 1 89.62 208 PHE B N 1
ATOM 4700 C CA . PHE B 1 208 ? 17.422 6.375 23.453 1 89.62 208 PHE B CA 1
ATOM 4701 C C . PHE B 1 208 ? 18 7.695 22.969 1 89.62 208 PHE B C 1
ATOM 4703 O O . PHE B 1 208 ? 18.281 7.859 21.766 1 89.62 208 PHE B O 1
ATOM 4710 N N . ARG B 1 209 ? 18.281 8.617 23.891 1 88.81 209 ARG B N 1
ATOM 4711 C CA . ARG B 1 209 ? 18.75 9.945 23.531 1 88.81 209 ARG B CA 1
ATOM 4712 C C . ARG B 1 209 ? 20.125 9.883 22.875 1 88.81 209 ARG B C 1
ATOM 4714 O O . ARG B 1 209 ? 20.375 10.531 21.859 1 88.81 209 ARG B O 1
ATOM 4721 N N . THR B 1 210 ? 20.922 9.094 23.453 1 88.94 210 THR B N 1
ATOM 4722 C CA . THR B 1 210 ? 22.266 8.945 22.906 1 88.94 210 THR B CA 1
ATOM 4723 C C . THR B 1 210 ? 22.203 8.312 21.516 1 88.94 210 THR B C 1
ATOM 4725 O O . THR B 1 210 ? 22.938 8.734 20.609 1 88.94 210 THR B O 1
ATOM 4728 N N . ALA B 1 211 ? 21.344 7.387 21.359 1 86.56 211 ALA B N 1
ATOM 4729 C CA . ALA B 1 211 ? 21.219 6.68 20.094 1 86.56 211 ALA B CA 1
ATOM 4730 C C . ALA B 1 211 ? 20.688 7.609 19 1 86.56 211 ALA B C 1
ATOM 4732 O O . ALA B 1 211 ? 21.156 7.547 17.859 1 86.56 211 ALA B O 1
ATOM 4733 N N . ILE B 1 212 ? 19.781 8.43 19.328 1 87.44 212 ILE B N 1
ATOM 4734 C CA . ILE B 1 212 ? 19.188 9.359 18.375 1 87.44 212 ILE B CA 1
ATOM 4735 C C . ILE B 1 212 ? 20.203 10.43 18 1 87.44 212 ILE B C 1
ATOM 4737 O O . ILE B 1 212 ? 20.312 10.812 16.828 1 87.44 212 ILE B O 1
ATOM 4741 N N . ASN B 1 213 ? 20.969 10.836 18.969 1 86.75 213 ASN B N 1
ATOM 4742 C CA . ASN B 1 213 ? 21.953 11.891 18.75 1 86.75 213 ASN B CA 1
ATOM 4743 C C . ASN B 1 213 ? 23.109 11.391 17.875 1 86.75 213 ASN B C 1
ATOM 4745 O O . ASN B 1 213 ? 23.688 12.156 17.109 1 86.75 213 ASN B O 1
ATOM 4749 N N . GLU B 1 214 ? 23.375 10.141 18 1 84.88 214 GLU B N 1
ATOM 4750 C CA . GLU B 1 214 ? 24.484 9.562 17.25 1 84.88 214 GLU B CA 1
ATOM 4751 C C . GLU B 1 214 ? 24.016 8.969 15.93 1 84.88 214 GLU B C 1
ATOM 4753 O O . GLU B 1 214 ? 24.812 8.398 15.18 1 84.88 214 GLU B O 1
ATOM 4758 N N . SER B 1 215 ? 22.812 9.188 15.633 1 79.81 215 SER B N 1
ATOM 4759 C CA . SER B 1 215 ? 22.234 8.719 14.383 1 79.81 215 SER B CA 1
ATOM 4760 C C . SER B 1 215 ? 22.531 7.238 14.148 1 79.81 215 SER B C 1
ATOM 4762 O O . SER B 1 215 ? 22.875 6.836 13.039 1 79.81 215 SER B O 1
ATOM 4764 N N . LYS B 1 216 ? 22.438 6.418 15.023 1 74.56 216 LYS B N 1
ATOM 4765 C CA . LYS B 1 216 ? 22.875 5.023 14.984 1 74.56 216 LYS B CA 1
ATOM 4766 C C . LYS B 1 216 ? 21.766 4.125 14.438 1 74.56 216 LYS B C 1
ATOM 4768 O O . LYS B 1 216 ? 22.047 3.041 13.914 1 74.56 216 LYS B O 1
ATOM 4773 N N . ASN B 1 217 ? 20.562 4.629 14.562 1 86.62 217 ASN B N 1
ATOM 4774 C CA . ASN B 1 217 ? 19.453 3.758 14.18 1 86.62 217 ASN B CA 1
ATOM 4775 C C . ASN B 1 217 ? 18.484 4.465 13.242 1 86.62 217 ASN B C 1
ATOM 4777 O O . ASN B 1 217 ? 17.656 5.254 13.688 1 86.62 217 ASN B O 1
ATOM 4781 N N . ASP B 1 218 ? 18.484 4.09 12 1 90.25 218 ASP B N 1
ATOM 4782 C CA . ASP B 1 218 ? 17.656 4.727 10.977 1 90.25 218 ASP B CA 1
ATOM 4783 C C . ASP B 1 218 ? 16.172 4.473 11.234 1 90.25 218 ASP B C 1
ATOM 4785 O O . ASP B 1 218 ? 15.328 5.332 10.953 1 90.25 218 ASP B O 1
ATOM 4789 N N . ASP B 1 219 ? 15.93 3.336 11.789 1 91.75 219 ASP B N 1
ATOM 4790 C CA . ASP B 1 219 ? 14.531 3.004 12.047 1 91.75 219 ASP B CA 1
ATOM 4791 C C . ASP B 1 219 ? 13.953 3.887 13.148 1 91.75 219 ASP B C 1
ATOM 4793 O O . ASP B 1 219 ? 12.805 4.34 13.055 1 91.75 219 ASP B O 1
ATOM 4797 N N . ASP B 1 220 ? 14.727 4.078 14.188 1 93.5 220 ASP B N 1
ATOM 4798 C CA . ASP B 1 220 ? 14.281 4.941 15.281 1 93.5 220 ASP B CA 1
ATOM 4799 C C . ASP B 1 220 ? 14.109 6.383 14.805 1 93.5 220 ASP B C 1
ATOM 4801 O O . ASP B 1 220 ? 13.156 7.062 15.188 1 93.5 220 ASP B O 1
ATOM 4805 N N . ARG B 1 221 ? 15.039 6.816 14.031 1 94.94 221 ARG B N 1
ATOM 4806 C CA . ARG B 1 221 ? 14.961 8.172 13.492 1 94.94 221 ARG B CA 1
ATOM 4807 C C . ARG B 1 221 ? 13.711 8.344 12.641 1 94.94 221 ARG B C 1
ATOM 4809 O O . ARG B 1 221 ? 13.008 9.352 12.758 1 94.94 221 ARG B O 1
ATOM 4816 N N . GLN B 1 222 ? 13.461 7.387 11.789 1 96.75 222 GLN B N 1
ATOM 4817 C CA . GLN B 1 222 ? 12.266 7.418 10.953 1 96.75 222 GLN B CA 1
ATOM 4818 C C . GLN B 1 222 ? 11 7.477 11.805 1 96.75 222 GLN B C 1
ATOM 4820 O O . GLN B 1 222 ? 10.055 8.188 11.469 1 96.75 222 GLN B O 1
ATOM 4825 N N . LEU B 1 223 ? 11.031 6.695 12.859 1 97.44 223 LEU B N 1
ATOM 4826 C CA . LEU B 1 223 ? 9.883 6.668 13.758 1 97.44 223 LEU B CA 1
ATOM 4827 C C . LEU B 1 223 ? 9.633 8.047 14.367 1 97.44 223 LEU B C 1
ATOM 4829 O O . LEU B 1 223 ? 8.477 8.453 14.539 1 97.44 223 LEU B O 1
ATOM 4833 N N . ILE B 1 224 ? 10.641 8.758 14.664 1 97.5 224 ILE B N 1
ATOM 4834 C CA . ILE B 1 224 ? 10.516 10.102 15.219 1 97.5 224 ILE B CA 1
ATOM 4835 C C . ILE B 1 224 ? 9.953 11.047 14.164 1 97.5 224 ILE B C 1
ATOM 4837 O O . ILE B 1 224 ? 9.07 11.859 14.461 1 97.5 224 ILE B O 1
ATOM 4841 N N . PHE B 1 225 ? 10.461 10.945 12.922 1 98.44 225 PHE B N 1
ATOM 4842 C CA . PHE B 1 225 ? 9.891 11.727 11.828 1 98.44 225 PHE B CA 1
ATOM 4843 C C . PHE B 1 225 ? 8.391 11.469 11.703 1 98.44 225 PHE B C 1
ATOM 4845 O O . PHE B 1 225 ? 7.605 12.398 11.555 1 98.44 225 PHE B O 1
ATOM 4852 N N . LYS B 1 226 ? 8.023 10.203 11.773 1 98.75 226 LYS B N 1
ATOM 4853 C CA . LYS B 1 226 ? 6.621 9.812 11.672 1 98.75 226 LYS B CA 1
ATOM 4854 C C . LYS B 1 226 ? 5.797 10.422 12.805 1 98.75 226 LYS B C 1
ATOM 4856 O O . LYS B 1 226 ? 4.68 10.898 12.578 1 98.75 226 LYS B O 1
ATOM 4861 N N . ALA B 1 227 ? 6.352 10.391 13.977 1 98.5 227 ALA B N 1
ATOM 4862 C CA . ALA B 1 227 ? 5.66 10.969 15.125 1 98.5 227 ALA B CA 1
ATOM 4863 C C . ALA B 1 227 ? 5.418 12.461 14.938 1 98.5 227 ALA B C 1
ATOM 4865 O O . ALA B 1 227 ? 4.34 12.969 15.25 1 98.5 227 ALA B O 1
ATOM 4866 N N . CYS B 1 228 ? 6.387 13.109 14.43 1 98.69 228 CYS B N 1
ATOM 4867 C CA . CYS B 1 228 ? 6.309 14.555 14.258 1 98.69 228 CYS B CA 1
ATOM 4868 C C . CYS B 1 228 ? 5.234 14.922 13.242 1 98.69 228 CYS B C 1
ATOM 4870 O O . CYS B 1 228 ? 4.395 15.789 13.508 1 98.69 228 CYS B O 1
ATOM 4872 N N . ILE B 1 229 ? 5.223 14.297 12.086 1 98.88 229 ILE B N 1
ATOM 4873 C CA . ILE B 1 229 ? 4.25 14.672 11.062 1 98.88 229 ILE B CA 1
ATOM 4874 C C . ILE B 1 229 ? 2.848 14.281 11.516 1 98.88 229 ILE B C 1
ATOM 4876 O O . ILE B 1 229 ? 1.874 14.977 11.227 1 98.88 229 ILE B O 1
ATOM 4880 N N . LYS B 1 230 ? 2.691 13.117 12.156 1 98.69 230 LYS B N 1
ATOM 4881 C CA . LYS B 1 230 ? 1.389 12.695 12.656 1 98.69 230 LYS B CA 1
ATOM 4882 C C . LYS B 1 230 ? 0.84 13.688 13.672 1 98.69 230 LYS B C 1
ATOM 4884 O O . LYS B 1 230 ? -0.344 14.031 13.633 1 98.69 230 LYS B O 1
ATOM 4889 N N . ALA B 1 231 ? 1.726 14.125 14.602 1 98.5 231 ALA B N 1
ATOM 4890 C CA . ALA B 1 231 ? 1.318 15.117 15.594 1 98.5 231 ALA B CA 1
ATOM 4891 C C . ALA B 1 231 ? 0.974 16.453 14.93 1 98.5 231 ALA B C 1
ATOM 4893 O O . ALA B 1 231 ? 0.031 17.125 15.344 1 98.5 231 ALA B O 1
ATOM 4894 N N . ALA B 1 232 ? 1.787 16.797 13.977 1 98.81 232 ALA B N 1
ATOM 4895 C CA . ALA B 1 232 ? 1.517 18.016 13.234 1 98.81 232 ALA B CA 1
ATOM 4896 C C . ALA B 1 232 ? 0.147 17.969 12.562 1 98.81 232 ALA B C 1
ATOM 4898 O O . ALA B 1 232 ? -0.585 18.953 12.547 1 98.81 232 ALA B O 1
ATOM 4899 N N . ASP B 1 233 ? -0.218 16.828 12 1 98.75 233 ASP B N 1
ATOM 4900 C CA . ASP B 1 233 ? -1.458 16.609 11.258 1 98.75 233 ASP B CA 1
ATOM 4901 C C . ASP B 1 233 ? -2.674 16.75 12.172 1 98.75 233 ASP B C 1
ATOM 4903 O O . ASP B 1 233 ? -3.736 17.203 11.734 1 98.75 233 ASP B O 1
ATOM 4907 N N . ILE B 1 234 ? -2.564 16.453 13.414 1 98.25 234 ILE B N 1
ATOM 4908 C CA . ILE B 1 234 ? -3.678 16.594 14.344 1 98.25 234 ILE B CA 1
ATOM 4909 C C . ILE B 1 234 ? -3.418 17.766 15.281 1 98.25 234 ILE B C 1
ATOM 4911 O O . ILE B 1 234 ? -4.012 17.859 16.359 1 98.25 234 ILE B O 1
ATOM 4915 N N . GLY B 1 235 ? -2.562 18.656 14.906 1 98.06 235 GLY B N 1
ATOM 4916 C CA . GLY B 1 235 ? -2.045 19.719 15.758 1 98.06 235 GLY B CA 1
ATOM 4917 C C . GLY B 1 235 ? -3.088 20.766 16.109 1 98.06 235 GLY B C 1
ATOM 4918 O O . GLY B 1 235 ? -2.928 21.5 17.094 1 98.06 235 GLY B O 1
ATOM 4919 N N . HIS B 1 236 ? -4.16 20.812 15.32 1 98.25 236 HIS B N 1
ATOM 4920 C CA . HIS B 1 236 ? -5.195 21.797 15.602 1 98.25 236 HIS B CA 1
ATOM 4921 C C . HIS B 1 236 ? -5.773 21.609 17 1 98.25 236 HIS B C 1
ATOM 4923 O O . HIS B 1 236 ? -6.27 22.547 17.609 1 98.25 236 HIS B O 1
ATOM 4929 N N . THR B 1 237 ? -5.691 20.422 17.578 1 98.62 237 THR B N 1
ATOM 4930 C CA . THR B 1 237 ? -6.227 20.078 18.891 1 98.62 237 THR B CA 1
ATOM 4931 C C . THR B 1 237 ? -5.461 20.812 20 1 98.62 237 THR B C 1
ATOM 4933 O O . THR B 1 237 ? -5.926 20.891 21.125 1 98.62 237 THR B O 1
ATOM 4936 N N . CYS B 1 238 ? -4.32 21.312 19.625 1 98.56 238 CYS B N 1
ATOM 4937 C CA . CYS B 1 238 ? -3.449 21.938 20.609 1 98.56 238 CYS B CA 1
ATOM 4938 C C . CYS B 1 238 ? -3.283 23.438 20.312 1 98.56 238 CYS B C 1
ATOM 4940 O O . CYS B 1 238 ? -2.412 24.094 20.891 1 98.56 238 CYS B O 1
ATOM 4942 N N . LEU B 1 239 ? -4.047 23.984 19.484 1 98.69 239 LEU B N 1
ATOM 4943 C CA . LEU B 1 239 ? -4.055 25.406 19.188 1 98.69 239 LEU B CA 1
ATOM 4944 C C . LEU B 1 239 ? -4.965 26.156 20.156 1 98.69 239 LEU B C 1
ATOM 4946 O O . LEU B 1 239 ? -5.805 25.562 20.828 1 98.69 239 LEU B O 1
ATOM 4950 N N . PRO B 1 240 ? -4.75 27.484 20.234 1 98.56 240 PRO B N 1
ATOM 4951 C CA . PRO B 1 240 ? -5.699 28.266 21.016 1 98.56 240 PRO B CA 1
ATOM 4952 C C . PRO B 1 240 ? -7.152 28 20.641 1 98.56 240 PRO B C 1
ATOM 4954 O O . PRO B 1 240 ? -7.441 27.719 19.469 1 98.56 240 PRO B O 1
ATOM 4957 N N . TRP B 1 241 ? -8.047 28.125 21.562 1 98.56 241 TRP B N 1
ATOM 4958 C CA . TRP B 1 241 ? -9.43 27.672 21.469 1 98.56 241 TRP B CA 1
ATOM 4959 C C . TRP B 1 241 ? -10.102 28.219 20.219 1 98.56 241 TRP B C 1
ATOM 4961 O O . TRP B 1 241 ? -10.781 27.469 19.5 1 98.56 241 TRP B O 1
ATOM 4971 N N . ASP B 1 242 ? -9.922 29.484 19.984 1 97.81 242 ASP B N 1
ATOM 4972 C CA . ASP B 1 242 ? -10.602 30.094 18.844 1 97.81 242 ASP B CA 1
ATOM 4973 C C . ASP B 1 242 ? -10.188 29.438 17.531 1 97.81 242 ASP B C 1
ATOM 4975 O O . ASP B 1 242 ? -11.031 29.172 16.672 1 97.81 242 ASP B O 1
ATOM 4979 N N . GLN B 1 243 ? -8.891 29.156 17.359 1 98.44 243 GLN B N 1
ATOM 4980 C CA . GLN B 1 243 ? -8.391 28.484 16.172 1 98.44 243 GLN B CA 1
ATOM 4981 C C . GLN B 1 243 ? -8.867 27.031 16.141 1 98.44 243 GLN B C 1
ATOM 4983 O O . GLN B 1 243 ? -9.375 26.562 15.109 1 98.44 243 GLN B O 1
ATOM 4988 N N . HIS B 1 244 ? -8.727 26.312 17.297 1 98.62 244 HIS B N 1
ATOM 4989 C CA . HIS B 1 244 ? -9.125 24.906 17.391 1 98.62 244 HIS B CA 1
ATOM 4990 C C . HIS B 1 244 ? -10.617 24.734 17.109 1 98.62 244 HIS B C 1
ATOM 4992 O O . HIS B 1 244 ? -11.016 23.844 16.375 1 98.62 244 HIS B O 1
ATOM 4998 N N . TYR B 1 245 ? -11.359 25.609 17.688 1 98.06 245 TYR B N 1
ATOM 4999 C CA . TYR B 1 245 ? -12.812 25.547 17.516 1 98.06 245 TYR B CA 1
ATOM 5000 C C . TYR B 1 245 ? -13.195 25.719 16.062 1 98.06 245 TYR B C 1
ATOM 5002 O O . TYR B 1 245 ? -13.969 24.922 15.516 1 98.06 245 TYR B O 1
ATOM 5010 N N . GLU B 1 246 ? -12.648 26.719 15.422 1 97.75 246 GLU B N 1
ATOM 5011 C CA . GLU B 1 246 ? -12.953 26.969 14.016 1 97.75 246 GLU B CA 1
ATOM 5012 C C . GLU B 1 246 ? -12.555 25.797 13.141 1 97.75 246 GLU B C 1
ATOM 5014 O O . GLU B 1 246 ? -13.32 25.359 12.273 1 97.75 246 GLU B O 1
ATOM 5019 N N . LEU B 1 247 ? -11.375 25.281 13.328 1 98.25 247 LEU B N 1
ATOM 5020 C CA . LEU B 1 247 ? -10.891 24.172 12.523 1 98.25 247 LEU B CA 1
ATOM 5021 C C . LEU B 1 247 ? -11.711 22.906 12.789 1 98.25 247 LEU B C 1
ATOM 5023 O O . LEU B 1 247 ? -11.922 22.094 11.883 1 98.25 247 LEU B O 1
ATOM 5027 N N . SER B 1 248 ? -12.188 22.734 14.031 1 98.25 248 SER B N 1
ATOM 5028 C CA . SER B 1 248 ? -13.062 21.609 14.352 1 98.25 248 SER B CA 1
ATOM 5029 C C . SER B 1 248 ? -14.391 21.703 13.602 1 98.25 248 SER B C 1
ATOM 5031 O O . SER B 1 248 ? -14.938 20.688 13.148 1 98.25 248 SER B O 1
ATOM 5033 N N . LEU B 1 249 ? -14.922 22.938 13.539 1 97.88 249 LEU B N 1
ATOM 5034 C CA . LEU B 1 249 ? -16.172 23.141 12.797 1 97.88 249 LEU B CA 1
ATOM 5035 C C . LEU B 1 249 ? -15.969 22.844 11.32 1 97.88 249 LEU B C 1
ATOM 5037 O O . LEU B 1 249 ? -16.828 22.219 10.688 1 97.88 249 LEU B O 1
ATOM 5041 N N . ARG B 1 250 ? -14.867 23.281 10.766 1 97.94 250 ARG B N 1
ATOM 5042 C CA . ARG B 1 250 ? -14.57 23.016 9.359 1 97.94 250 ARG B CA 1
ATOM 5043 C C . ARG B 1 250 ? -14.461 21.531 9.086 1 97.94 250 ARG B C 1
ATOM 5045 O O . ARG B 1 250 ? -15 21.031 8.094 1 97.94 250 ARG B O 1
ATOM 5052 N N . LEU B 1 251 ? -13.75 20.828 9.93 1 98.12 251 LEU B N 1
ATOM 5053 C CA . LEU B 1 251 ? -13.602 19.391 9.789 1 98.12 251 LEU B CA 1
ATOM 5054 C C . LEU B 1 251 ? -14.945 18.688 9.898 1 98.12 251 LEU B C 1
ATOM 5056 O O . LEU B 1 251 ? -15.25 17.781 9.117 1 98.12 251 LEU B O 1
ATOM 5060 N N . ALA B 1 252 ? -15.75 19.094 10.898 1 97.81 252 ALA B N 1
ATOM 5061 C CA . ALA B 1 252 ? -17.078 18.531 11.062 1 97.81 252 ALA B CA 1
ATOM 5062 C C . ALA B 1 252 ? -17.922 18.734 9.812 1 97.81 252 ALA B C 1
ATOM 5064 O O . ALA B 1 252 ? -18.625 17.812 9.367 1 97.81 252 ALA B O 1
ATOM 5065 N N . GLU B 1 253 ? -17.891 19.922 9.266 1 97.81 253 GLU B N 1
ATOM 5066 C CA . GLU B 1 253 ? -18.656 20.203 8.055 1 97.81 253 GLU B CA 1
ATOM 5067 C C . GLU B 1 253 ? -18.219 19.297 6.902 1 97.81 253 GLU B C 1
ATOM 5069 O O . GLU B 1 253 ? -19.047 18.828 6.141 1 97.81 253 GLU B O 1
ATOM 5074 N N . GLU B 1 254 ? -16.969 19.125 6.77 1 97.56 254 GLU B N 1
ATOM 5075 C CA . GLU B 1 254 ? -16.453 18.219 5.75 1 97.56 254 GLU B CA 1
ATOM 5076 C C . GLU B 1 254 ? -16.984 16.797 5.941 1 97.56 254 GLU B C 1
ATOM 5078 O O . GLU B 1 254 ? -17.391 16.141 4.98 1 97.56 254 GLU B O 1
ATOM 5083 N N . PHE B 1 255 ? -16.984 16.297 7.16 1 98.19 255 PHE B N 1
ATOM 5084 C CA . PHE B 1 255 ? -17.516 14.984 7.484 1 98.19 255 PHE B CA 1
ATOM 5085 C C . PHE B 1 255 ? -19.016 14.922 7.188 1 98.19 255 PHE B C 1
ATOM 5087 O O . PHE B 1 255 ? -19.5 13.93 6.648 1 98.19 255 PHE B O 1
ATOM 5094 N N . PHE B 1 256 ? -19.719 15.984 7.555 1 98.06 256 PHE B N 1
ATOM 5095 C CA . PHE B 1 256 ? -21.156 16.016 7.344 1 98.06 256 PHE B CA 1
ATOM 5096 C C . PHE B 1 256 ? -21.484 16 5.855 1 98.06 256 PHE B C 1
ATOM 5098 O O . PHE B 1 256 ? -22.438 15.336 5.434 1 98.06 256 PHE B O 1
ATOM 5105 N N . LYS B 1 257 ? -20.734 16.703 5.062 1 98 257 LYS B N 1
ATOM 5106 C CA . LYS B 1 257 ? -20.922 16.672 3.615 1 98 257 LYS B CA 1
ATOM 5107 C C . LYS B 1 257 ? -20.719 15.266 3.068 1 98 257 LYS B C 1
ATOM 5109 O O . LYS B 1 257 ? -21.438 14.82 2.178 1 98 257 LYS B O 1
ATOM 5114 N N . GLN B 1 258 ? -19.719 14.586 3.562 1 98.56 258 GLN B N 1
ATOM 5115 C CA . GLN B 1 258 ? -19.531 13.188 3.199 1 98.56 258 GLN B CA 1
ATOM 5116 C C . GLN B 1 258 ? -20.75 12.352 3.598 1 98.56 258 GLN B C 1
ATOM 5118 O O . GLN B 1 258 ? -21.234 11.539 2.811 1 98.56 258 GLN B O 1
ATOM 5123 N N . GLY B 1 259 ? -21.219 12.523 4.844 1 98.56 259 GLY B N 1
ATOM 5124 C CA . GLY B 1 259 ? -22.375 11.789 5.305 1 98.56 259 GLY B CA 1
ATOM 5125 C C . GLY B 1 259 ? -23.609 12.016 4.445 1 98.56 259 GLY B C 1
ATOM 5126 O O . GLY B 1 259 ? -24.359 11.078 4.156 1 98.56 259 GLY B O 1
ATOM 5127 N N . ASP B 1 260 ? -23.812 13.281 4.043 1 98.5 260 ASP B N 1
ATOM 5128 C CA . ASP B 1 260 ? -24.922 13.609 3.154 1 98.5 260 ASP B CA 1
ATOM 5129 C C . ASP B 1 260 ? -24.812 12.836 1.839 1 98.5 260 ASP B C 1
ATOM 5131 O O . ASP B 1 260 ? -25.812 12.312 1.338 1 98.5 260 ASP B O 1
ATOM 5135 N N . LEU B 1 261 ? -23.609 12.828 1.298 1 98.25 261 LEU B N 1
ATOM 5136 C CA . LEU B 1 261 ? -23.391 12.109 0.048 1 98.25 261 LEU B CA 1
ATOM 5137 C C . LEU B 1 261 ? -23.594 10.617 0.233 1 98.25 261 LEU B C 1
ATOM 5139 O O . LEU B 1 261 ? -24.156 9.953 -0.642 1 98.25 261 LEU B O 1
ATOM 5143 N N . GLU B 1 262 ? -23.125 10.07 1.33 1 98.12 262 GLU B N 1
ATOM 5144 C CA . GLU B 1 262 ? -23.297 8.656 1.627 1 98.12 262 GLU B CA 1
ATOM 5145 C C . GLU B 1 262 ? -24.781 8.289 1.69 1 98.12 262 GLU B C 1
ATOM 5147 O O . GLU B 1 262 ? -25.188 7.246 1.179 1 98.12 262 GLU B O 1
ATOM 5152 N N . LYS B 1 263 ? -25.594 9.133 2.336 1 97.88 263 LYS B N 1
ATOM 5153 C CA . LYS B 1 263 ? -27.031 8.93 2.367 1 97.88 263 LYS B CA 1
ATOM 5154 C C . LYS B 1 263 ? -27.625 8.93 0.959 1 97.88 263 LYS B C 1
ATOM 5156 O O . LYS B 1 263 ? -28.453 8.086 0.628 1 97.88 263 LYS B O 1
ATOM 5161 N N . GLN B 1 264 ? -27.188 9.836 0.154 1 97.94 264 GLN B N 1
ATOM 5162 C CA . GLN B 1 264 ? -27.656 9.938 -1.225 1 97.94 264 GLN B CA 1
ATOM 5163 C C . GLN B 1 264 ? -27.312 8.672 -2.012 1 97.94 264 GLN B C 1
ATOM 5165 O O . GLN B 1 264 ? -28.094 8.25 -2.873 1 97.94 264 GLN B O 1
ATOM 5170 N N . LEU B 1 265 ? -26.141 8.109 -1.742 1 95.94 265 LEU B N 1
ATOM 5171 C CA . LEU B 1 265 ? -25.672 6.926 -2.451 1 95.94 265 LEU B CA 1
ATOM 5172 C C . LEU B 1 265 ? -26.219 5.652 -1.822 1 95.94 265 LEU B C 1
ATOM 5174 O O . LEU B 1 265 ? -25.922 4.547 -2.283 1 95.94 265 LEU B O 1
ATOM 5178 N N . HIS B 1 266 ? -26.953 5.773 -0.728 1 94.81 266 HIS B N 1
ATOM 5179 C CA . HIS B 1 266 ? -27.594 4.672 -0.024 1 94.81 266 HIS B CA 1
ATOM 5180 C C . HIS B 1 266 ? -26.562 3.68 0.51 1 94.81 266 HIS B C 1
ATOM 5182 O O . HIS B 1 266 ? -26.719 2.467 0.348 1 94.81 266 HIS B O 1
ATOM 5188 N N . VAL B 1 267 ? -25.5 4.23 0.994 1 93.69 267 VAL B N 1
ATOM 5189 C CA . VAL B 1 267 ? -24.516 3.42 1.709 1 93.69 267 VAL B CA 1
ATOM 5190 C C . VAL B 1 267 ? -24.516 3.795 3.189 1 93.69 267 VAL B C 1
ATOM 5192 O O . VAL B 1 267 ? -25.125 4.789 3.584 1 93.69 267 VAL B O 1
ATOM 5195 N N . ALA B 1 268 ? -23.938 2.877 3.99 1 94.12 268 ALA B N 1
ATOM 5196 C CA . ALA B 1 268 ? -23.859 3.152 5.422 1 94.12 268 ALA B CA 1
ATOM 5197 C C . ALA B 1 268 ? -23.109 4.457 5.691 1 94.12 268 ALA B C 1
ATOM 5199 O O . ALA B 1 268 ? -22.094 4.738 5.062 1 94.12 268 ALA B O 1
ATOM 5200 N N . VAL B 1 269 ? -23.672 5.309 6.555 1 97.38 269 VAL B N 1
ATOM 5201 C CA . VAL B 1 269 ? -23.031 6.578 6.891 1 97.38 269 VAL B CA 1
ATOM 5202 C C . VAL B 1 269 ? -21.859 6.336 7.832 1 97.38 269 VAL B C 1
ATOM 5204 O O . VAL B 1 269 ? -22 5.672 8.859 1 97.38 269 VAL B O 1
ATOM 5207 N N . SER B 1 270 ? -20.719 6.836 7.496 1 96.94 270 SER B N 1
ATOM 5208 C CA . SER B 1 270 ? -19.484 6.652 8.266 1 96.94 270 SER B CA 1
ATOM 5209 C C . SER B 1 270 ? -19.609 7.277 9.648 1 96.94 270 SER B C 1
ATOM 5211 O O . SER B 1 270 ? -20.344 8.242 9.844 1 96.94 270 SER B O 1
ATOM 5213 N N . PRO B 1 271 ? -18.812 6.699 10.547 1 95 271 PRO B N 1
ATOM 5214 C CA . PRO B 1 271 ? -18.781 7.32 11.875 1 95 271 PRO B CA 1
ATOM 5215 C C . PRO B 1 271 ? -18.422 8.805 11.82 1 95 271 PRO B C 1
ATOM 5217 O O . PRO B 1 271 ? -17.547 9.211 11.047 1 95 271 PRO B O 1
ATOM 5220 N N . LEU B 1 272 ? -19.219 9.656 12.594 1 95.88 272 LEU B N 1
ATOM 5221 C CA . LEU B 1 272 ? -18.984 11.078 12.789 1 95.88 272 LEU B CA 1
ATOM 5222 C C . LEU B 1 272 ? -19.453 11.883 11.578 1 95.88 272 LEU B C 1
ATOM 5224 O O . LEU B 1 272 ? -19.297 13.102 11.539 1 95.88 272 LEU B O 1
ATOM 5228 N N . CYS B 1 273 ? -20.062 11.219 10.594 1 97.94 273 CYS B N 1
ATOM 5229 C CA . CYS B 1 273 ? -20.391 11.922 9.352 1 97.94 273 CYS B CA 1
ATOM 5230 C C . CYS B 1 273 ? -21.875 12.227 9.273 1 97.94 273 CYS B C 1
ATOM 5232 O O . CYS B 1 273 ? -22.328 12.891 8.344 1 97.94 273 CYS B O 1
ATOM 5234 N N . ASP B 1 274 ? -22.703 11.789 10.219 1 97.38 274 ASP B N 1
ATOM 5235 C CA . ASP B 1 274 ? -24.141 12.07 10.227 1 97.38 274 ASP B CA 1
ATOM 5236 C C . ASP B 1 274 ? -24.453 13.367 10.969 1 97.38 274 ASP B C 1
ATOM 5238 O O . ASP B 1 274 ? -24.5 13.383 12.203 1 97.38 274 ASP B O 1
ATOM 5242 N N . ARG B 1 275 ? -24.734 14.383 10.281 1 95.12 275 ARG B N 1
ATOM 5243 C CA . ARG B 1 275 ? -24.922 15.703 10.867 1 95.12 275 ARG B CA 1
ATOM 5244 C C . ARG B 1 275 ? -26.094 15.711 11.844 1 95.12 275 ARG B C 1
ATOM 5246 O O . ARG B 1 275 ? -26.188 16.578 12.719 1 95.12 275 ARG B O 1
ATOM 5253 N N . GLU B 1 276 ? -27 14.742 11.719 1 94.5 276 GLU B N 1
ATOM 5254 C CA . GLU B 1 276 ? -28.188 14.688 12.57 1 94.5 276 GLU B CA 1
ATOM 5255 C C . GLU B 1 276 ? -27.891 13.922 13.867 1 94.5 276 GLU B C 1
ATOM 5257 O O . GLU B 1 276 ? -28.641 14.031 14.836 1 94.5 276 GLU B O 1
ATOM 5262 N N . LYS B 1 277 ? -26.812 13.211 13.883 1 95.06 277 LYS B N 1
ATOM 5263 C CA . LYS B 1 277 ? -26.594 12.305 15 1 95.06 277 LYS B CA 1
ATOM 5264 C C . LYS B 1 277 ? -25.344 12.695 15.797 1 95.06 277 LYS B C 1
ATOM 5266 O O . LYS B 1 277 ? -25.234 12.375 16.984 1 95.06 277 LYS B O 1
ATOM 5271 N N . VAL B 1 278 ? -24.469 13.398 15.195 1 95.75 278 VAL B N 1
ATOM 5272 C CA . VAL B 1 278 ? -23.172 13.664 15.82 1 95.75 278 VAL B CA 1
ATOM 5273 C C . VAL B 1 278 ? -23.328 14.711 16.922 1 95.75 278 VAL B C 1
ATOM 5275 O O . VAL B 1 278 ? -24 15.734 16.719 1 95.75 278 VAL B O 1
ATOM 5278 N N . ASP B 1 279 ? -22.859 14.398 18.062 1 96.88 279 ASP B N 1
ATOM 5279 C CA . ASP B 1 279 ? -22.609 15.352 19.141 1 96.88 279 ASP B CA 1
ATOM 5280 C C . ASP B 1 279 ? -21.172 15.844 19.125 1 96.88 279 ASP B C 1
ATOM 5282 O O . ASP B 1 279 ? -20.266 15.156 19.609 1 96.88 279 ASP B O 1
ATOM 5286 N N . LEU B 1 280 ? -20.969 17.047 18.656 1 96.75 280 LEU B N 1
ATOM 5287 C CA . LEU B 1 280 ? -19.641 17.547 18.328 1 96.75 280 LEU B CA 1
ATOM 5288 C C . LEU B 1 280 ? -18.766 17.609 19.578 1 96.75 280 LEU B C 1
ATOM 5290 O O . LEU B 1 280 ? -17.641 17.109 19.578 1 96.75 280 LEU B O 1
ATOM 5294 N N . PRO B 1 281 ? -19.188 18.203 20.719 1 97.81 281 PRO B N 1
ATOM 5295 C CA . PRO B 1 281 ? -18.359 18.219 21.906 1 97.81 281 PRO B CA 1
ATOM 5296 C C . PRO B 1 281 ? -17.969 16.828 22.391 1 97.81 281 PRO B C 1
ATOM 5298 O O . PRO B 1 281 ? -16.812 16.594 22.766 1 97.81 281 PRO B O 1
ATOM 5301 N N . VAL B 1 282 ? -18.891 15.914 22.312 1 97.38 282 VAL B N 1
ATOM 5302 C CA . VAL B 1 282 ? -18.641 14.547 22.75 1 97.38 282 VAL B CA 1
ATOM 5303 C C . VAL B 1 282 ? -17.609 13.898 21.828 1 97.38 282 VAL B C 1
ATOM 5305 O O . VAL B 1 282 ? -16.688 13.219 22.297 1 97.38 282 VAL B O 1
ATOM 5308 N N . SER B 1 283 ? -17.812 14.094 20.531 1 97.25 283 SER B N 1
ATOM 5309 C CA . SER B 1 283 ? -16.891 13.531 19.547 1 97.25 283 SER B CA 1
ATOM 5310 C C . SER B 1 283 ? -15.484 14.094 19.719 1 97.25 283 SER B C 1
ATOM 5312 O O . SER B 1 283 ? -14.5 13.352 19.656 1 97.25 283 SER B O 1
ATOM 5314 N N . GLN B 1 284 ? -15.367 15.375 19.906 1 97.81 284 GLN B N 1
ATOM 5315 C CA . GLN B 1 284 ? -14.062 16.016 20.062 1 97.81 284 GLN B CA 1
ATOM 5316 C C . GLN B 1 284 ? -13.375 15.57 21.344 1 97.81 284 GLN B C 1
ATOM 5318 O O . GLN B 1 284 ? -12.164 15.344 21.375 1 97.81 284 GLN B O 1
ATOM 5323 N N . LEU B 1 285 ? -14.148 15.477 22.438 1 97.75 285 LEU B N 1
ATOM 5324 C CA . LEU B 1 285 ? -13.594 15 23.703 1 97.75 285 LEU B CA 1
ATOM 5325 C C . LEU B 1 285 ? -13.094 13.57 23.578 1 97.75 285 LEU B C 1
ATOM 5327 O O . LEU B 1 285 ? -12.031 13.227 24.094 1 97.75 285 LEU B O 1
ATOM 5331 N N . GLY B 1 286 ? -13.898 12.75 22.906 1 97.38 286 GLY B N 1
ATOM 5332 C CA . GLY B 1 286 ? -13.453 11.391 22.641 1 97.38 286 GLY B CA 1
ATOM 5333 C C . GLY B 1 286 ? -12.156 11.336 21.844 1 97.38 286 GLY B C 1
ATOM 5334 O O . GLY B 1 286 ? -11.25 10.57 22.188 1 97.38 286 GLY B O 1
ATOM 5335 N N . PHE B 1 287 ? -12.102 12.133 20.781 1 97.62 287 PHE B N 1
ATOM 5336 C CA . PHE B 1 287 ? -10.898 12.211 19.969 1 97.62 287 PHE B CA 1
ATOM 5337 C C . PHE B 1 287 ? -9.695 12.625 20.812 1 97.62 287 PHE B C 1
ATOM 5339 O O . PHE B 1 287 ? -8.633 12 20.734 1 97.62 287 PHE B O 1
ATOM 5346 N N . ILE B 1 288 ? -9.844 13.633 21.625 1 98.31 288 ILE B N 1
ATOM 5347 C CA . ILE B 1 288 ? -8.773 14.18 22.453 1 98.31 288 ILE B CA 1
ATOM 5348 C C . ILE B 1 288 ? -8.352 13.133 23.484 1 98.31 288 ILE B C 1
ATOM 5350 O O . ILE B 1 288 ? -7.16 12.844 23.625 1 98.31 288 ILE B O 1
ATOM 5354 N N . ASP B 1 289 ? -9.258 12.484 24.125 1 97.69 289 ASP B N 1
ATOM 5355 C CA . ASP B 1 289 ? -8.969 11.609 25.25 1 97.69 289 ASP B CA 1
ATOM 5356 C C . ASP B 1 289 ? -8.328 10.305 24.797 1 97.69 289 ASP B C 1
ATOM 5358 O O . ASP B 1 289 ? -7.402 9.805 25.438 1 97.69 289 ASP B O 1
ATOM 5362 N N . TYR B 1 290 ? -8.789 9.844 23.656 1 96.81 290 TYR B N 1
ATOM 5363 C CA . TYR B 1 290 ? -8.398 8.484 23.312 1 96.81 290 TYR B CA 1
ATOM 5364 C C . TYR B 1 290 ? -7.27 8.484 22.281 1 96.81 290 TYR B C 1
ATOM 5366 O O . TYR B 1 290 ? -6.461 7.555 22.25 1 96.81 290 TYR B O 1
ATOM 5374 N N . LEU B 1 291 ? -7.215 9.508 21.5 1 97.44 291 LEU B N 1
ATOM 5375 C CA . LEU B 1 291 ? -6.242 9.461 20.406 1 97.44 291 LEU B CA 1
ATOM 5376 C C . LEU B 1 291 ? -5.156 10.508 20.609 1 97.44 291 LEU B C 1
ATOM 5378 O O . LEU B 1 291 ? -3.965 10.203 20.531 1 97.44 291 LEU B O 1
ATOM 5382 N N . VAL B 1 292 ? -5.488 11.703 20.953 1 98.5 292 VAL B N 1
ATOM 5383 C CA . VAL B 1 292 ? -4.543 12.812 20.906 1 98.5 292 VAL B CA 1
ATOM 5384 C C . VAL B 1 292 ? -3.729 12.859 22.203 1 98.5 292 VAL B C 1
ATOM 5386 O O . VAL B 1 292 ? -2.496 12.898 22.156 1 98.5 292 VAL B O 1
ATOM 5389 N N . ARG B 1 293 ? -4.367 12.797 23.359 1 98.31 293 ARG B N 1
ATOM 5390 C CA . ARG B 1 293 ? -3.73 12.977 24.656 1 98.31 293 ARG B CA 1
ATOM 5391 C C . ARG B 1 293 ? -2.637 11.938 24.875 1 98.31 293 ARG B C 1
ATOM 5393 O O . ARG B 1 293 ? -1.49 12.281 25.172 1 98.31 293 ARG B O 1
ATOM 5400 N N . PRO B 1 294 ? -2.93 10.625 24.703 1 98.19 294 PRO B N 1
ATOM 5401 C CA . PRO B 1 294 ? -1.856 9.648 24.875 1 98.19 294 PRO B CA 1
ATOM 5402 C C . PRO B 1 294 ? -0.692 9.867 23.922 1 98.19 294 PRO B C 1
ATOM 5404 O O . PRO B 1 294 ? 0.465 9.633 24.281 1 98.19 294 PRO B O 1
ATOM 5407 N N . PHE B 1 295 ? -0.986 10.312 22.75 1 98.38 295 PHE B N 1
ATOM 5408 C CA . PHE B 1 295 ? 0.053 10.516 21.75 1 98.38 295 PHE B CA 1
ATOM 5409 C C . PHE B 1 295 ? 0.942 11.695 22.125 1 98.38 295 PHE B C 1
ATOM 5411 O O . PHE B 1 295 ? 2.166 11.617 22 1 98.38 295 PHE B O 1
ATOM 5418 N N . ILE B 1 296 ? 0.305 12.797 22.562 1 97.88 296 ILE B N 1
ATOM 5419 C CA . ILE B 1 296 ? 1.053 13.977 22.953 1 97.88 296 ILE B CA 1
ATOM 5420 C C . ILE B 1 296 ? 1.942 13.648 24.156 1 97.88 296 ILE B C 1
ATOM 5422 O O . ILE B 1 296 ? 3.068 14.141 24.25 1 97.88 296 ILE B O 1
ATOM 5426 N N . GLU B 1 297 ? 1.505 12.828 25.031 1 97.31 297 GLU B N 1
ATOM 5427 C CA . GLU B 1 297 ? 2.299 12.406 26.188 1 97.31 297 GLU B CA 1
ATOM 5428 C C . GLU B 1 297 ? 3.551 11.648 25.75 1 97.31 297 GLU B C 1
ATOM 5430 O O . GLU B 1 297 ? 4.617 11.812 26.344 1 97.31 297 GLU B O 1
ATOM 5435 N N . ILE B 1 298 ? 3.389 10.836 24.734 1 97 298 ILE B N 1
ATOM 5436 C CA . ILE B 1 298 ? 4.543 10.133 24.188 1 97 298 ILE B CA 1
ATOM 5437 C C . ILE B 1 298 ? 5.496 11.141 23.547 1 97 298 ILE B C 1
ATOM 5439 O O . ILE B 1 298 ? 6.715 11.047 23.703 1 97 298 ILE B O 1
ATOM 5443 N N . LEU B 1 299 ? 4.977 12.133 22.859 1 96.62 299 LEU B N 1
ATOM 5444 C CA . LEU B 1 299 ? 5.785 13.141 22.172 1 96.62 299 LEU B CA 1
ATOM 5445 C C . LEU B 1 299 ? 6.59 13.961 23.172 1 96.62 299 LEU B C 1
ATOM 5447 O O . LEU B 1 299 ? 7.707 14.391 22.875 1 96.62 299 LEU B O 1
ATOM 5451 N N . MET B 1 300 ? 6.02 14.188 24.328 1 96.38 300 MET B N 1
ATOM 5452 C CA . MET B 1 300 ? 6.699 14.938 25.391 1 96.38 300 MET B CA 1
ATOM 5453 C C . MET B 1 300 ? 7.969 14.211 25.828 1 96.38 300 MET B C 1
ATOM 5455 O O . MET B 1 300 ? 8.953 14.852 26.219 1 96.38 300 MET B O 1
ATOM 5459 N N . ARG B 1 301 ? 7.977 12.93 25.719 1 94.56 301 ARG B N 1
ATOM 5460 C CA . ARG B 1 301 ? 9.148 12.148 26.109 1 94.56 301 ARG B CA 1
ATOM 5461 C C . ARG B 1 301 ? 10.219 12.203 25.031 1 94.56 301 ARG B C 1
ATOM 5463 O O . ARG B 1 301 ? 11.406 12.023 25.312 1 94.56 301 ARG B O 1
ATOM 5470 N N . VAL B 1 302 ? 9.812 12.414 23.812 1 93.94 302 VAL B N 1
ATOM 5471 C CA . VAL B 1 302 ? 10.742 12.555 22.703 1 93.94 302 VAL B CA 1
ATOM 5472 C C . VAL B 1 302 ? 11.367 13.945 22.719 1 93.94 302 VAL B C 1
ATOM 5474 O O . VAL B 1 302 ? 12.492 14.133 22.266 1 93.94 302 VAL B O 1
ATOM 5477 N N . ASP B 1 303 ? 10.711 14.891 23.234 1 91.94 303 ASP B N 1
ATOM 5478 C CA . ASP B 1 303 ? 11.062 16.312 23.266 1 91.94 303 ASP B CA 1
ATOM 5479 C C . ASP B 1 303 ? 12.32 16.547 24.094 1 91.94 303 ASP B C 1
ATOM 5481 O O . ASP B 1 303 ? 12.367 16.172 25.266 1 91.94 303 ASP B O 1
ATOM 5485 N N . ALA B 1 304 ? 13.281 17.156 23.5 1 89.94 304 ALA B N 1
ATOM 5486 C CA . ALA B 1 304 ? 14.562 17.391 24.172 1 89.94 304 ALA B CA 1
ATOM 5487 C C . ALA B 1 304 ? 14.602 18.781 24.812 1 89.94 304 ALA B C 1
ATOM 5489 O O . ALA B 1 304 ? 15.461 19.062 25.641 1 89.94 304 ALA B O 1
ATOM 5490 N N . TYR B 1 305 ? 13.68 19.625 24.5 1 92.25 305 TYR B N 1
ATOM 5491 C CA . TYR B 1 305 ? 13.805 21.031 24.875 1 92.25 305 TYR B CA 1
ATOM 5492 C C . TYR B 1 305 ? 12.555 21.516 25.609 1 92.25 305 TYR B C 1
ATOM 5494 O O . TYR B 1 305 ? 12.383 22.703 25.828 1 92.25 305 TYR B O 1
ATOM 5502 N N . GLN B 1 306 ? 11.594 20.625 25.875 1 92.88 306 GLN B N 1
ATOM 5503 C CA . GLN B 1 306 ? 10.359 20.906 26.609 1 92.88 306 GLN B CA 1
ATOM 5504 C C . GLN B 1 306 ? 9.469 21.875 25.828 1 92.88 306 GLN B C 1
ATOM 5506 O O . GLN B 1 306 ? 8.734 22.672 26.422 1 92.88 306 GLN B O 1
ATOM 5511 N N . LEU B 1 307 ? 9.594 21.828 24.547 1 94 307 LEU B N 1
ATOM 5512 C CA . LEU B 1 307 ? 8.797 22.672 23.688 1 94 307 LEU B CA 1
ATOM 5513 C C . LEU B 1 307 ? 7.363 22.172 23.594 1 94 307 LEU B C 1
ATOM 5515 O O . LEU B 1 307 ? 6.449 22.922 23.234 1 94 307 LEU B O 1
ATOM 5519 N N . THR B 1 308 ? 7.145 20.906 23.906 1 95.56 308 THR B N 1
ATOM 5520 C CA . THR B 1 308 ? 5.824 20.312 23.766 1 95.56 308 THR B CA 1
ATOM 5521 C C . THR B 1 308 ? 4.984 20.531 25.016 1 95.56 308 THR B C 1
ATOM 5523 O O . THR B 1 308 ? 3.791 20.219 25.031 1 95.56 308 THR B O 1
ATOM 5526 N N . ASP B 1 309 ? 5.504 21.094 26.062 1 95.44 309 ASP B N 1
ATOM 5527 C CA . ASP B 1 309 ? 4.754 21.344 27.281 1 95.44 309 ASP B CA 1
ATOM 5528 C C . ASP B 1 309 ? 3.578 22.281 27.031 1 95.44 309 ASP B C 1
ATOM 5530 O O . ASP B 1 309 ? 2.469 22.047 27.516 1 95.44 309 ASP B O 1
ATOM 5534 N N . LYS B 1 310 ? 3.861 23.312 26.312 1 95.12 310 LYS B N 1
ATOM 5535 C CA . LYS B 1 310 ? 2.803 24.281 26.031 1 95.12 310 LYS B CA 1
ATOM 5536 C C . LYS B 1 310 ? 1.707 23.656 25.172 1 95.12 310 LYS B C 1
ATOM 5538 O O . LYS B 1 310 ? 0.538 24.031 25.281 1 95.12 310 LYS B O 1
ATOM 5543 N N . ILE B 1 311 ? 2.096 22.766 24.328 1 96.25 311 ILE B N 1
ATOM 5544 C CA . ILE B 1 311 ? 1.156 22.062 23.469 1 96.25 311 ILE B CA 1
ATOM 5545 C C . ILE B 1 311 ? 0.225 21.203 24.328 1 96.25 311 ILE B C 1
ATOM 5547 O O . ILE B 1 311 ? -0.989 21.188 24.109 1 96.25 311 ILE B O 1
ATOM 5551 N N . LYS B 1 312 ? 0.802 20.5 25.266 1 97.56 312 LYS B N 1
ATOM 5552 C CA . LYS B 1 312 ? 0.025 19.656 26.172 1 97.56 312 LYS B CA 1
ATOM 5553 C C . LYS B 1 312 ? -0.916 20.5 27.031 1 97.56 312 LYS B C 1
ATOM 5555 O O . LYS B 1 312 ? -2.074 20.141 27.234 1 97.56 312 LYS B O 1
ATOM 5560 N N . GLU B 1 313 ? -0.439 21.562 27.516 1 98.06 313 GLU B N 1
ATOM 5561 C CA . GLU B 1 313 ? -1.263 22.469 28.328 1 98.06 313 GLU B CA 1
ATOM 5562 C C . GLU B 1 313 ? -2.459 22.984 27.531 1 98.06 313 GLU B C 1
ATOM 5564 O O . GLU B 1 313 ? -3.58 23.016 28.031 1 98.06 313 GLU B O 1
ATOM 5569 N N . GLN B 1 314 ? -2.172 23.406 26.312 1 98.38 314 GLN B N 1
ATOM 5570 C CA . GLN B 1 314 ? -3.246 23.922 25.469 1 98.38 314 GLN B CA 1
ATOM 5571 C C . GLN B 1 314 ? -4.258 22.812 25.156 1 98.38 314 GLN B C 1
ATOM 5573 O O . GLN B 1 314 ? -5.461 23.078 25.062 1 98.38 314 GLN B O 1
ATOM 5578 N N . LEU B 1 315 ? -3.812 21.609 24.938 1 98.62 315 LEU B N 1
ATOM 5579 C CA . LEU B 1 315 ? -4.691 20.469 24.719 1 98.62 315 LEU B CA 1
ATOM 5580 C C . LEU B 1 315 ? -5.676 20.297 25.875 1 98.62 315 LEU B C 1
ATOM 5582 O O . LEU B 1 315 ? -6.867 20.078 25.656 1 98.62 315 LEU B O 1
ATOM 5586 N N . GLU B 1 316 ? -5.164 20.469 27.094 1 98.56 316 GLU B N 1
ATOM 5587 C CA . GLU B 1 316 ? -6.008 20.344 28.266 1 98.56 316 GLU B CA 1
ATOM 5588 C C . GLU B 1 316 ? -7.02 21.484 28.359 1 98.56 316 GLU B C 1
ATOM 5590 O O . GLU B 1 316 ? -8.164 21.281 28.75 1 98.56 316 GLU B O 1
ATOM 5595 N N . ARG B 1 317 ? -6.59 22.641 28.031 1 98.56 317 ARG B N 1
ATOM 5596 C CA . ARG B 1 317 ? -7.512 23.766 28 1 98.56 317 ARG B CA 1
ATOM 5597 C C . ARG B 1 317 ? -8.625 23.531 26.984 1 98.56 317 ARG B C 1
ATOM 5599 O O . ARG B 1 317 ? -9.789 23.859 27.234 1 98.56 317 ARG B O 1
ATOM 5606 N N . ASN B 1 318 ? -8.25 22.984 25.875 1 98.69 318 ASN B N 1
ATOM 5607 C CA . ASN B 1 318 ? -9.242 22.703 24.844 1 98.69 318 ASN B CA 1
ATOM 5608 C C . ASN B 1 318 ? -10.211 21.609 25.297 1 98.69 318 ASN B C 1
ATOM 5610 O O . ASN B 1 318 ? -11.406 21.672 25 1 98.69 318 ASN B O 1
ATOM 5614 N N . ALA B 1 319 ? -9.68 20.562 25.984 1 98.62 319 ALA B N 1
ATOM 5615 C CA . ALA B 1 319 ? -10.555 19.531 26.531 1 98.62 319 ALA B CA 1
ATOM 5616 C C . ALA B 1 319 ? -11.57 20.141 27.5 1 98.62 319 ALA B C 1
ATOM 5618 O O . ALA B 1 319 ? -12.758 19.797 27.469 1 98.62 319 ALA B O 1
ATOM 5619 N N . HIS B 1 320 ? -11.133 21.047 28.297 1 98.44 320 HIS B N 1
ATOM 5620 C CA . HIS B 1 320 ? -12.008 21.719 29.234 1 98.44 320 HIS B CA 1
ATOM 5621 C C . HIS B 1 320 ? -13.055 22.562 28.516 1 98.44 320 HIS B C 1
ATOM 5623 O O . HIS B 1 320 ? -14.219 22.609 28.922 1 98.44 320 HIS B O 1
ATOM 5629 N N . ALA B 1 321 ? -12.648 23.25 27.516 1 98.31 321 ALA B N 1
ATOM 5630 C CA . ALA B 1 321 ? -13.57 24.078 26.734 1 98.31 321 ALA B CA 1
ATOM 5631 C C . ALA B 1 321 ? -14.656 23.219 26.078 1 98.31 321 ALA B C 1
ATOM 5633 O O . ALA B 1 321 ? -15.82 23.625 26.031 1 98.31 321 ALA B O 1
ATOM 5634 N N . TRP B 1 322 ? -14.297 22.062 25.562 1 98.19 322 TRP B N 1
ATOM 5635 C CA . TRP B 1 322 ? -15.289 21.172 24.953 1 98.19 322 TRP B CA 1
ATOM 5636 C C . TRP B 1 322 ? -16.266 20.656 26.016 1 98.19 322 TRP B C 1
ATOM 5638 O O . TRP B 1 322 ? -17.453 20.484 25.734 1 98.19 322 TRP B O 1
ATOM 5648 N N . LYS B 1 323 ? -15.75 20.359 27.203 1 97.69 323 LYS B N 1
ATOM 5649 C CA . LYS B 1 323 ? -16.625 19.969 28.312 1 97.69 323 LYS B CA 1
ATOM 5650 C C . LYS B 1 323 ? -17.656 21.047 28.609 1 97.69 323 LYS B C 1
ATOM 5652 O O . LYS B 1 323 ? -18.828 20.75 28.891 1 97.69 323 LYS B O 1
ATOM 5657 N N . LYS B 1 324 ? -17.266 22.25 28.547 1 97.31 324 LYS B N 1
ATOM 5658 C CA . LYS B 1 324 ? -18.188 23.375 28.75 1 97.31 324 LYS B CA 1
ATOM 5659 C C . LYS B 1 324 ? -19.234 23.438 27.641 1 97.31 324 LYS B C 1
ATOM 5661 O O . LYS B 1 324 ? -20.406 23.688 27.922 1 97.31 324 LYS B O 1
ATOM 5666 N N . GLN B 1 325 ? -18.766 23.219 26.406 1 96.44 325 GLN B N 1
ATOM 5667 C CA . GLN B 1 325 ? -19.703 23.188 25.281 1 96.44 325 GLN B CA 1
ATOM 5668 C C . GLN B 1 325 ? -20.734 22.078 25.453 1 96.44 325 GLN B C 1
ATOM 5670 O O . GLN B 1 325 ? -21.922 22.266 25.156 1 96.44 325 GLN B O 1
ATOM 5675 N N . LYS B 1 326 ? -20.281 20.938 25.891 1 95.81 326 LYS B N 1
ATOM 5676 C CA . LYS B 1 326 ? -21.172 19.812 26.156 1 95.81 326 LYS B CA 1
ATOM 5677 C C . LYS B 1 326 ? -22.203 20.156 27.219 1 95.81 326 LYS B C 1
ATOM 5679 O O . LYS B 1 326 ? -23.391 19.859 27.062 1 95.81 326 LYS B O 1
ATOM 5684 N N . LYS B 1 327 ? -21.859 20.844 28.234 1 95.44 327 LYS B N 1
ATOM 5685 C CA . LYS B 1 327 ? -22.719 21.203 29.344 1 95.44 327 LYS B CA 1
ATOM 5686 C C . LYS B 1 327 ? -23.812 22.188 28.906 1 95.44 327 LYS B C 1
ATOM 5688 O O . LYS B 1 327 ? -24.938 22.141 29.422 1 95.44 327 LYS B O 1
ATOM 5693 N N . ILE B 1 328 ? -23.484 23 27.984 1 93.5 328 ILE B N 1
ATOM 5694 C CA . ILE B 1 328 ? -24.469 24 27.578 1 93.5 328 ILE B CA 1
ATOM 5695 C C . ILE B 1 328 ? -25.344 23.438 26.469 1 93.5 328 ILE B C 1
ATOM 5697 O O . ILE B 1 328 ? -26.188 24.156 25.922 1 93.5 328 ILE B O 1
ATOM 5701 N N . GLY B 1 329 ? -25.141 22.203 26.016 1 88.5 329 GLY B N 1
ATOM 5702 C CA . GLY B 1 329 ? -26.031 21.469 25.141 1 88.5 329 GLY B CA 1
ATOM 5703 C C . GLY B 1 329 ? -25.766 21.703 23.672 1 88.5 329 GLY B C 1
ATOM 5704 O O . GLY B 1 329 ? -26.625 21.469 22.828 1 88.5 329 GLY B O 1
ATOM 5705 N N . ARG B 1 330 ? -24.578 22.141 23.359 1 87.12 330 ARG B N 1
ATOM 5706 C CA . ARG B 1 330 ? -24.219 22.297 21.953 1 87.12 330 ARG B CA 1
ATOM 5707 C C . ARG B 1 330 ? -23.922 20.938 21.312 1 87.12 330 ARG B C 1
ATOM 5709 O O . ARG B 1 330 ? -23.234 20.109 21.906 1 87.12 330 ARG B O 1
ATOM 5716 N N . LYS B 1 331 ? -24.516 20.625 20.109 1 87.75 331 LYS B N 1
ATOM 5717 C CA . LYS B 1 331 ? -24.312 19.297 19.516 1 87.75 331 LYS B CA 1
ATOM 5718 C C . LYS B 1 331 ? -23.75 19.422 18.094 1 87.75 331 LYS B C 1
ATOM 5720 O O . LYS B 1 331 ? -22.828 18.688 17.734 1 87.75 331 LYS B O 1
ATOM 5725 N N . GLY B 1 332 ? -24.219 20.328 17.328 1 90.56 332 GLY B N 1
ATOM 5726 C CA . GLY B 1 332 ? -23.828 20.469 15.93 1 90.56 332 GLY B CA 1
ATOM 5727 C C . GLY B 1 332 ? -23.125 21.781 15.633 1 90.56 332 GLY B C 1
ATOM 5728 O O . GLY B 1 332 ? -22.516 22.375 16.516 1 90.56 332 GLY B O 1
ATOM 5729 N N . LEU B 1 333 ? -23.109 22.047 14.391 1 94.06 333 LEU B N 1
ATOM 5730 C CA . LEU B 1 333 ? -22.547 23.328 13.984 1 94.06 333 LEU B CA 1
ATOM 5731 C C . LEU B 1 333 ? -23.375 24.484 14.516 1 94.06 333 LEU B C 1
ATOM 5733 O O . LEU B 1 333 ? -24.609 24.406 14.555 1 94.06 333 LEU B O 1
ATOM 5737 N N . PRO B 1 334 ? -22.688 25.516 14.977 1 92.56 334 PRO B N 1
ATOM 5738 C CA . PRO B 1 334 ? -23.453 26.672 15.453 1 92.56 334 PRO B CA 1
ATOM 5739 C C . PRO B 1 334 ? -24.375 27.25 14.383 1 92.56 334 PRO B C 1
ATOM 5741 O O . PRO B 1 334 ? -24.016 27.281 13.203 1 92.56 334 PRO B O 1
ATOM 5744 N N . VAL B 1 335 ? -25.469 27.75 14.875 1 90 335 VAL B N 1
ATOM 5745 C CA . VAL B 1 335 ? -26.422 28.406 13.977 1 90 335 VAL B CA 1
ATOM 5746 C C . VAL B 1 335 ? -25.75 29.609 13.305 1 90 335 VAL B C 1
ATOM 5748 O O . VAL B 1 335 ? -25.078 30.406 13.977 1 90 335 VAL B O 1
ATOM 5751 N N . GLY B 1 336 ? -25.812 29.641 12.055 1 90.44 336 GLY B N 1
ATOM 5752 C CA . GLY B 1 336 ? -25.281 30.766 11.312 1 90.44 336 GLY B CA 1
ATOM 5753 C C . GLY B 1 336 ? -23.844 30.562 10.867 1 90.44 336 GLY B C 1
ATOM 5754 O O . GLY B 1 336 ? -23.312 31.359 10.094 1 90.44 336 GLY B O 1
ATOM 5755 N N . TRP B 1 337 ? -23.203 29.5 11.383 1 92.88 337 TRP B N 1
ATOM 5756 C CA . TRP B 1 337 ? -21.844 29.234 10.961 1 92.88 337 TRP B CA 1
ATOM 5757 C C . TRP B 1 337 ? -21.812 28.688 9.531 1 92.88 337 TRP B C 1
ATOM 5759 O O . TRP B 1 337 ? -22.656 27.875 9.148 1 92.88 337 TRP B O 1
ATOM 5769 N N . SER B 1 338 ? -20.906 29.188 8.68 1 90.88 338 SER B N 1
ATOM 5770 C CA . SER B 1 338 ? -20.625 28.672 7.348 1 90.88 338 SER B CA 1
ATOM 5771 C C . SER B 1 338 ? -19.172 28.891 6.949 1 90.88 338 SER B C 1
ATOM 5773 O O . SER B 1 338 ? -18.547 29.859 7.383 1 90.88 338 SER B O 1
ATOM 5775 N N . TYR B 1 339 ? -18.703 27.953 6.285 1 88.94 339 TYR B N 1
ATOM 5776 C CA . TYR B 1 339 ? -17.344 28.094 5.766 1 88.94 339 TYR B CA 1
ATOM 5777 C C . TYR B 1 339 ? -17.359 28.641 4.344 1 88.94 339 TYR B C 1
ATOM 5779 O O . TYR B 1 339 ? -18.156 28.203 3.51 1 88.94 339 TYR B O 1
ATOM 5787 N N . THR B 1 340 ? -16.609 29.719 4.168 1 81.38 340 THR B N 1
ATOM 5788 C CA . THR B 1 340 ? -16.391 30.25 2.83 1 81.38 340 THR B CA 1
ATOM 5789 C C . THR B 1 340 ? -14.984 29.891 2.33 1 81.38 340 THR B C 1
ATOM 5791 O O . THR B 1 340 ? -13.984 30.25 2.961 1 81.38 340 THR B O 1
ATOM 5794 N N . SER B 1 341 ? -14.922 29.234 1.175 1 78.31 341 SER B N 1
ATOM 5795 C CA . SER B 1 341 ? -13.664 28.75 0.635 1 78.31 341 SER B CA 1
ATOM 5796 C C . SER B 1 341 ? -12.789 29.891 0.133 1 78.31 341 SER B C 1
ATOM 5798 O O . SER B 1 341 ? -13.297 30.969 -0.189 1 78.31 341 SER B O 1
ATOM 5800 N N . PHE B 1 342 ? -11.508 29.625 0.054 1 76.62 342 PHE B N 1
ATOM 5801 C CA . PHE B 1 342 ? -10.484 30.562 -0.384 1 76.62 342 PHE B CA 1
ATOM 5802 C C . PHE B 1 342 ? -10.844 31.172 -1.736 1 76.62 342 PHE B C 1
ATOM 5804 O O . PHE B 1 342 ? -10.711 32.375 -1.939 1 76.62 342 PHE B O 1
ATOM 5811 N N . ASN B 1 343 ? -11.312 30.359 -2.613 1 68.25 343 ASN B N 1
ATOM 5812 C CA . ASN B 1 343 ? -11.633 30.844 -3.951 1 68.25 343 ASN B CA 1
ATOM 5813 C C . ASN B 1 343 ? -12.859 31.766 -3.936 1 68.25 343 ASN B C 1
ATOM 5815 O O . ASN B 1 343 ? -12.953 32.688 -4.746 1 68.25 343 ASN B O 1
ATOM 5819 N N . ASN B 1 344 ? -13.695 31.438 -3.061 1 65.25 344 ASN B N 1
ATOM 5820 C CA . ASN B 1 344 ? -14.875 32.281 -2.943 1 65.25 344 ASN B CA 1
ATOM 5821 C C . ASN B 1 344 ? -14.555 33.594 -2.232 1 65.25 344 ASN B C 1
ATOM 5823 O O . ASN B 1 344 ? -15.211 34.625 -2.465 1 65.25 344 ASN B O 1
ATOM 5827 N N . LEU B 1 345 ? -13.516 33.562 -1.471 1 52.44 345 LEU B N 1
ATOM 5828 C CA . LEU B 1 345 ? -13.062 34.781 -0.805 1 52.44 345 LEU B CA 1
ATOM 5829 C C . LEU B 1 345 ? -12.469 35.75 -1.811 1 52.44 345 LEU B C 1
ATOM 5831 O O . LEU B 1 345 ? -12.664 36.969 -1.688 1 52.44 345 LEU B O 1
ATOM 5835 N N . ARG B 1 346 ? -11.883 35.219 -2.871 1 54.81 346 ARG B N 1
ATOM 5836 C CA . ARG B 1 346 ? -11.281 36 -3.936 1 54.81 346 ARG B CA 1
ATOM 5837 C C . ARG B 1 346 ? -12.352 36.75 -4.742 1 54.81 346 ARG B C 1
ATOM 5839 O O . ARG B 1 346 ? -12.172 37.906 -5.109 1 54.81 346 ARG B O 1
ATOM 5846 N N . THR B 1 347 ? -13.359 36.031 -4.984 1 50.91 347 THR B N 1
ATOM 5847 C CA . THR B 1 347 ? -14.414 36.656 -5.789 1 50.91 347 THR B CA 1
ATOM 5848 C C . THR B 1 347 ? -15.141 37.719 -4.996 1 50.91 347 THR B C 1
ATOM 5850 O O . THR B 1 347 ? -15.57 38.75 -5.559 1 50.91 347 THR B O 1
ATOM 5853 N N . ARG B 1 348 ? -15.164 37.594 -3.752 1 49.81 348 ARG B N 1
ATOM 5854 C CA . ARG B 1 348 ? -15.859 38.594 -2.949 1 49.81 348 ARG B CA 1
ATOM 5855 C C . ARG B 1 348 ? -15.031 39.875 -2.834 1 49.81 348 ARG B C 1
ATOM 5857 O O . ARG B 1 348 ? -15.586 40.969 -2.785 1 49.81 348 ARG B O 1
ATOM 5864 N N . SER B 1 349 ? -13.758 39.625 -2.873 1 45.56 349 SER B N 1
ATOM 5865 C CA . SER B 1 349 ? -12.914 40.812 -2.762 1 45.56 349 SER B CA 1
ATOM 5866 C C . SER B 1 349 ? -12.914 41.625 -4.059 1 45.56 349 SER B C 1
ATOM 5868 O O . SER B 1 349 ? -12.773 42.844 -4.035 1 45.56 349 SER B O 1
ATOM 5870 N N . THR B 1 350 ? -13.102 40.875 -5.191 1 44.41 350 THR B N 1
ATOM 5871 C CA . THR B 1 350 ? -13.109 41.594 -6.465 1 44.41 350 THR B CA 1
ATOM 5872 C C . THR B 1 350 ? -14.438 42.312 -6.688 1 44.41 350 THR B C 1
ATOM 5874 O O . THR B 1 350 ? -14.539 43.219 -7.531 1 44.41 350 THR B O 1
ATOM 5877 N N . THR B 1 351 ? -15.453 41.688 -6.223 1 38.59 351 THR B N 1
ATOM 5878 C CA . THR B 1 351 ? -16.734 42.312 -6.488 1 38.59 351 THR B CA 1
ATOM 5879 C C . THR B 1 351 ? -16.938 43.531 -5.562 1 38.59 351 THR B C 1
ATOM 5881 O O . THR B 1 351 ? -18.031 44.094 -5.508 1 38.59 351 THR B O 1
ATOM 5884 N N . ALA B 1 352 ? -16 43.781 -4.684 1 36.41 352 ALA B N 1
ATOM 5885 C CA . ALA B 1 352 ? -16.203 45.062 -4.047 1 36.41 352 ALA B CA 1
ATOM 5886 C C . ALA B 1 352 ? -16.188 46.188 -5.078 1 36.41 352 ALA B C 1
ATOM 5888 O O . ALA B 1 352 ? -15.211 46.375 -5.809 1 36.41 352 ALA B O 1
ATOM 5889 N N . SER B 1 353 ? -17.344 46.469 -5.68 1 32.09 353 SER B N 1
ATOM 5890 C CA . SER B 1 353 ? -17.672 47.562 -6.598 1 32.09 353 SER B CA 1
ATOM 5891 C C . SER B 1 353 ? -16.938 48.844 -6.227 1 32.09 353 SER B C 1
ATOM 5893 O O . SER B 1 353 ? -16.891 49.219 -5.059 1 32.09 353 SER B O 1
ATOM 5895 N N . PRO B 1 354 ? -15.906 49.25 -7.035 1 30.64 354 PRO B N 1
ATOM 5896 C CA . PRO B 1 354 ? -15.445 50.625 -6.832 1 30.64 354 PRO B CA 1
ATOM 5897 C C . PRO B 1 354 ? -16.594 51.594 -6.57 1 30.64 354 PRO B C 1
ATOM 5899 O O . PRO B 1 354 ? -17.469 51.781 -7.414 1 30.64 354 PRO B O 1
ATOM 5902 N N . SER B 1 355 ? -17.078 51.562 -5.332 1 26.53 355 SER B N 1
ATOM 5903 C CA . SER B 1 355 ? -17.984 52.688 -5.102 1 26.53 355 SER B CA 1
ATOM 5904 C C . SER B 1 355 ? -17.422 53.969 -5.695 1 26.53 355 SER B C 1
ATOM 5906 O O . SER B 1 355 ? -16.234 54.281 -5.531 1 26.53 355 SER B O 1
ATOM 5908 N N . LYS B 1 356 ? -17.906 54.312 -6.82 1 29.92 356 LYS B N 1
ATOM 5909 C CA . LYS B 1 356 ? -17.703 55.594 -7.484 1 29.92 356 LYS B CA 1
ATOM 5910 C C . LYS B 1 356 ? -17.562 56.719 -6.465 1 29.92 356 LYS B C 1
ATOM 5912 O O . LYS B 1 356 ? -18.547 57.094 -5.816 1 29.92 356 LYS B O 1
ATOM 5917 N N . MET B 1 357 ? -16.312 56.875 -5.723 1 21.34 357 MET B N 1
ATOM 5918 C CA . MET B 1 357 ? -16.047 58.156 -5.117 1 21.34 357 MET B CA 1
ATOM 5919 C C . MET B 1 357 ? -16.359 59.281 -6.102 1 21.34 357 MET B C 1
ATOM 5921 O O . MET B 1 357 ? -15.672 59.438 -7.109 1 21.34 357 MET B O 1
ATOM 5925 N N . MET B 1 358 ? -17.531 59.562 -6.41 1 24.03 358 MET B N 1
ATOM 5926 C CA . MET B 1 358 ? -17.906 60.812 -7.051 1 24.03 358 MET B CA 1
ATOM 5927 C C . MET B 1 358 ? -17.344 62 -6.289 1 24.03 358 MET B C 1
ATOM 5929 O O . MET B 1 358 ? -17.859 62.406 -5.246 1 24.03 358 MET B O 1
ATOM 5933 N N . ASN B 1 359 ? -15.977 61.969 -6.156 1 21.59 359 ASN B N 1
ATOM 5934 C CA . ASN B 1 359 ? -15.469 63.188 -5.523 1 21.59 359 ASN B CA 1
ATOM 5935 C C . ASN B 1 359 ? -16.062 64.438 -6.148 1 21.59 359 ASN B C 1
ATOM 5937 O O . ASN B 1 359 ? -16.375 64.438 -7.34 1 21.59 359 ASN B O 1
ATOM 5941 N N . THR B 1 360 ? -15.867 65.875 -5.66 1 22.28 360 THR B N 1
ATOM 5942 C CA . THR B 1 360 ? -16.406 66.312 -4.383 1 22.28 360 THR B CA 1
ATOM 5943 C C . THR B 1 360 ? -17.203 67.625 -4.559 1 22.28 360 THR B C 1
ATOM 5945 O O . THR B 1 360 ? -18.031 67.938 -3.711 1 22.28 360 THR B O 1
ATOM 5948 N N . PRO B 1 361 ? -18.156 68.375 -5.355 1 23.67 361 PRO B N 1
ATOM 5949 C CA . PRO B 1 361 ? -17.703 69.688 -5.855 1 23.67 361 PRO B CA 1
ATOM 5950 C C . PRO B 1 361 ? -17.859 70.75 -4.82 1 23.67 361 PRO B C 1
ATOM 5952 O O . PRO B 1 361 ? -17.688 71.938 -5.148 1 23.67 361 PRO B O 1
ATOM 5955 N N . VAL B 1 362 ? -17.484 70.625 -3.584 1 18.67 362 VAL B N 1
ATOM 5956 C CA . VAL B 1 362 ? -17.969 71.875 -3.033 1 18.67 362 VAL B CA 1
ATOM 5957 C C . VAL B 1 362 ? -17.266 73 -3.711 1 18.67 362 VAL B C 1
ATOM 5959 O O . VAL B 1 362 ? -16.141 72.875 -4.211 1 18.67 362 VAL B O 1
ATOM 5962 N N . LYS B 1 363 ? -17.844 74.25 -3.211 1 19.95 363 LYS B N 1
ATOM 5963 C CA . LYS B 1 363 ? -18.344 75.625 -3.373 1 19.95 363 LYS B CA 1
ATOM 5964 C C . LYS B 1 363 ? -17.266 76.625 -3.088 1 19.95 363 LYS B C 1
ATOM 5966 O O . LYS B 1 363 ? -17.031 77.562 -3.885 1 19.95 363 LYS B O 1
ATOM 5971 N N . GLY B 1 364 ? -16.984 77.25 -1.775 1 17.8 364 GLY B N 1
ATOM 5972 C CA . GLY B 1 364 ? -17.219 78.562 -1.331 1 17.8 364 GLY B CA 1
ATOM 5973 C C . GLY B 1 364 ? -15.953 79.438 -1.28 1 17.8 364 GLY B C 1
ATOM 5974 O O . GLY B 1 364 ? -14.867 78.875 -1.021 1 17.8 364 GLY B O 1
ATOM 5975 N N . ASP B 1 365 ? -16.016 80.75 -1.641 1 18.69 365 ASP B N 1
ATOM 5976 C CA . ASP B 1 365 ? -15.305 81.938 -1.932 1 18.69 365 ASP B CA 1
ATOM 5977 C C . ASP B 1 365 ? -14.445 82.375 -0.748 1 18.69 365 ASP B C 1
ATOM 5979 O O . ASP B 1 365 ? -13.258 82.688 -0.911 1 18.69 365 ASP B O 1
ATOM 5983 N N . THR B 1 366 ? -15.016 83.062 0.331 1 19.27 366 THR B N 1
ATOM 5984 C CA . THR B 1 366 ? -14.688 84.5 0.517 1 19.27 366 THR B CA 1
ATOM 5985 C C . THR B 1 366 ? -13.422 84.625 1.358 1 19.27 366 THR B C 1
ATOM 5987 O O . THR B 1 366 ? -13.039 83.75 2.08 1 19.27 366 THR B O 1
ATOM 5990 N N . GLU B 1 367 ? -13.25 85.875 1.972 1 18.02 367 GLU B N 1
ATOM 5991 C CA . GLU B 1 367 ? -12.352 87 2.133 1 18.02 367 GLU B CA 1
ATOM 5992 C C . GLU B 1 367 ? -11.602 86.938 3.461 1 18.02 367 GLU B C 1
ATOM 5994 O O . GLU B 1 367 ? -10.68 87.688 3.701 1 18.02 367 GLU B O 1
ATOM 5999 N N . VAL B 1 368 ? -11.852 85.938 4.449 1 19.09 368 VAL B N 1
ATOM 6000 C CA . VAL B 1 368 ? -11.688 86.812 5.617 1 19.09 368 VAL B CA 1
ATOM 6001 C C . VAL B 1 368 ? -10.219 87.188 5.781 1 19.09 368 VAL B C 1
ATOM 6003 O O . VAL B 1 368 ? -9.328 86.375 5.418 1 19.09 368 VAL B O 1
ATOM 6006 N N . PRO B 1 369 ? -10.062 88.188 6.594 1 16.98 369 PRO B N 1
ATOM 6007 C CA . PRO B 1 369 ? -9.141 89.312 6.867 1 16.98 369 PRO B CA 1
ATOM 6008 C C . PRO B 1 369 ? -7.887 88.812 7.613 1 16.98 369 PRO B C 1
ATOM 6010 O O . PRO B 1 369 ? -7.953 87.938 8.469 1 16.98 369 PRO B O 1
ATOM 6013 N N . ALA B 1 370 ? -6.902 88.938 6.996 1 18.73 370 ALA B N 1
ATOM 6014 C CA . ALA B 1 370 ? -5.527 88.688 7.422 1 18.73 370 ALA B CA 1
ATOM 6015 C C . ALA B 1 370 ? -5.281 89.25 8.812 1 18.73 370 ALA B C 1
ATOM 6017 O O . ALA B 1 370 ? -5.414 90.438 9.031 1 18.73 370 ALA B O 1
ATOM 6018 N N . SER B 1 371 ? -5.68 88.375 9.836 1 15.23 371 SER B N 1
ATOM 6019 C CA . SER B 1 371 ? -5.504 88.75 11.242 1 15.23 371 SER B CA 1
ATOM 6020 C C . SER B 1 371 ? -4.098 89.312 11.508 1 15.23 371 SER B C 1
ATOM 6022 O O . SER B 1 371 ? -3.117 88.75 10.984 1 15.23 371 SER B O 1
ATOM 6024 N N . SER B 1 372 ? -4.082 90.375 12.266 1 16.23 372 SER B N 1
ATOM 6025 C CA . SER B 1 372 ? -3.184 91.375 12.719 1 16.23 372 SER B CA 1
ATOM 6026 C C . SER B 1 372 ? -2.17 90.875 13.727 1 16.23 372 SER B C 1
ATOM 6028 O O . SER B 1 372 ? -1.386 91.625 14.289 1 16.23 372 SER B O 1
ATOM 6030 N N . SER B 1 373 ? -2.133 89.562 13.938 1 15.98 373 SER B N 1
ATOM 6031 C CA . SER B 1 373 ? -1.681 89.562 15.328 1 15.98 373 SER B CA 1
ATOM 6032 C C . SER B 1 373 ? -0.313 90.188 15.477 1 15.98 373 SER B C 1
ATOM 6034 O O . SER B 1 373 ? 0.519 90.125 14.57 1 15.98 373 SER B O 1
ATOM 6036 N N . SER B 1 374 ? -0.101 90.688 16.766 1 15.91 374 SER B N 1
ATOM 6037 C CA . SER B 1 374 ? 0.583 91.625 17.609 1 15.91 374 SER B CA 1
ATOM 6038 C C . SER B 1 374 ? 2.047 91.25 17.812 1 15.91 374 SER B C 1
ATOM 6040 O O . SER B 1 374 ? 2.414 90.062 17.703 1 15.91 374 SER B O 1
ATOM 6042 N N . SER B 1 375 ? 2.871 92.312 18.203 1 15.83 375 SER B N 1
ATOM 6043 C CA . SER B 1 375 ? 4.184 92.938 18.219 1 15.83 375 SER B CA 1
ATOM 6044 C C . SER B 1 375 ? 5.074 92.375 19.312 1 15.83 375 SER B C 1
ATOM 6046 O O . SER B 1 375 ? 6.258 92.688 19.391 1 15.83 375 SER B O 1
ATOM 6048 N N . SER B 1 376 ? 4.691 91.438 20.312 1 15.56 376 SER B N 1
ATOM 6049 C CA . SER B 1 376 ? 5.32 92 21.516 1 15.56 376 SER B CA 1
ATOM 6050 C C . SER B 1 376 ? 6.84 91.938 21.422 1 15.56 376 SER B C 1
ATOM 6052 O O . SER B 1 376 ? 7.375 91.062 20.75 1 15.56 376 SER B O 1
ATOM 6054 N N . PRO B 1 377 ? 7.613 92.375 22.734 1 16.09 377 PRO B N 1
ATOM 6055 C CA . PRO B 1 377 ? 8.672 93.312 23.094 1 16.09 377 PRO B CA 1
ATOM 6056 C C . PRO B 1 377 ? 10.062 92.688 23.031 1 16.09 377 PRO B C 1
ATOM 6058 O O . PRO B 1 377 ? 10.953 93.188 22.359 1 16.09 377 PRO B O 1
ATOM 6061 N N . ASN B 1 378 ? 10.742 92.25 24.406 1 16.25 378 ASN B N 1
ATOM 6062 C CA . ASN B 1 378 ? 11.695 93 25.219 1 16.25 378 ASN B CA 1
ATOM 6063 C C . ASN B 1 378 ? 13.133 92.562 24.953 1 16.25 378 ASN B C 1
ATOM 6065 O O . ASN B 1 378 ? 13.359 91.5 24.391 1 16.25 378 ASN B O 1
ATOM 6069 N N . ASP B 1 379 ? 14 92.438 26.188 1 16.08 379 ASP B N 1
ATOM 6070 C CA . ASP B 1 379 ? 15.047 93.125 26.906 1 16.08 379 ASP B CA 1
ATOM 6071 C C . ASP B 1 379 ? 16.406 92.438 26.734 1 16.08 379 ASP B C 1
ATOM 6073 O O . ASP B 1 379 ? 16.469 91.25 26.391 1 16.08 379 ASP B O 1
ATOM 6077 N N . THR B 1 380 ? 17.391 92.688 27.688 1 20.42 380 THR B N 1
ATOM 6078 C CA . THR B 1 380 ? 18.672 93.375 27.547 1 20.42 380 THR B CA 1
ATOM 6079 C C . THR B 1 380 ? 19.75 92.375 27.109 1 20.42 380 THR B C 1
ATOM 6081 O O . THR B 1 380 ? 20.5 92.625 26.172 1 20.42 380 THR B O 1
ATOM 6084 N N . GLN B 1 381 ? 20.25 91.812 28.172 1 16.58 381 GLN B N 1
ATOM 6085 C CA . GLN B 1 381 ? 21.078 92.188 29.297 1 16.58 381 GLN B CA 1
ATOM 6086 C C . GLN B 1 381 ? 22.375 91.375 29.359 1 16.58 381 GLN B C 1
ATOM 6088 O O . GLN B 1 381 ? 22.344 90.188 29.422 1 16.58 381 GLN B O 1
ATOM 6093 N N . LEU B 1 382 ? 23.422 92.188 28.953 1 17.31 382 LEU B N 1
ATOM 6094 C CA . LEU B 1 382 ? 24.734 92.562 29.469 1 17.31 382 LEU B CA 1
ATOM 6095 C C . LEU B 1 382 ? 24.719 92.688 30.984 1 17.31 382 LEU B C 1
ATOM 6097 O O . LEU B 1 382 ? 25.75 92.938 31.594 1 17.31 382 LEU B O 1
ATOM 6101 N N . SER B 1 383 ? 23.797 93.625 31.812 1 15.2 383 SER B N 1
ATOM 6102 C CA . SER B 1 383 ? 23.938 94.25 33.094 1 15.2 383 SER B CA 1
ATOM 6103 C C . SER B 1 383 ? 24.062 93.25 34.25 1 15.2 383 SER B C 1
ATOM 6105 O O . SER B 1 383 ? 24.922 93.438 35.125 1 15.2 383 SER B O 1
ATOM 6107 N N . SER B 1 384 ? 23.438 93.375 35.531 1 18.45 384 SER B N 1
ATOM 6108 C CA . SER B 1 384 ? 23.797 93.062 36.906 1 18.45 384 SER B CA 1
ATOM 6109 C C . SER B 1 384 ? 23.984 91.5 37.062 1 18.45 384 SER B C 1
ATOM 6111 O O . SER B 1 384 ? 23.141 90.75 36.594 1 18.45 384 SER B O 1
#

Sequence (768 aa):
MGDIPAKAYAMLEAVGQDFNLNLIELQETHLPNIPILPLIGSQLASVLAFGALRIEWDIFRNFLTRISGTYTEVEYHNQAHAAQVTSHGNYLLRATGMPVSALDYTAFLVACICHDVGHSGKNNGFYVETGDRLALRYNDRSVLEQFHVATAFEMMEDFHECNIIENLTREERKGFRFLVIELILATDMAKHFAIMADLRIVLQSPQFRTAINESKNDDDRQLIFKACIKAADIGHTCLPWDQHYELSLRLAEEFFKQGDLEKQLHVAVSPLCDREKVDLPVSQLGFIDYLVRPFIEILMRVDAYQLTDKIKEQLERNAHAWKKQKKIGRKGLPVGWSYTSFNNLRTRSTTASPSKMMNTPVKGDTEVPASSSSSSPNDTQLSSMGDIPAKAYAMLEAVGQDFNLNLIELQETHLPNIPILPLIGSQLASVLAFGALRIEWDIFRNFLTRISGTYTEVEYHNQAHAAQVTSHGNYLLRATGMPVSALDYTAFLVACICHDVGHSGKNNGFYVETGDRLALRYNDRSVLEQFHVATAFEMMEDFHECNIIENLTREERKGFRFLVIELILATDMAKHFAIMADLRIVLQSPQFRTAINESKNDDDRQLIFKACIKAADIGHTCLPWDQHYELSLRLAEEFFKQGDLEKQLHVAVSPLCDREKVDLPVSQLGFIDYLVRPFIEILMRVDAYQLTDKIKEQLERNAHAWKKQKKIGRKGLPVGWSYTSFNNLRTRSTTASPSKMMNTPVKGDTEVPASSSSSSPNDTQLSS

pLDDT: mean 87.73, std 22.21, range [15.2, 98.94]

Nearest PDB structures (foldseek):
  6zba-assembly1_DDD  TM=9.010E-01  e=4.205E-18  Homo sapiens
  4x0f-assembly1_A  TM=9.103E-01  e=7.995E-18  Homo sapiens
  2pw3-assembly1_A  TM=8.888E-01  e=3.394E-18  Homo sapiens
  4wzi-assembly1_B  TM=8.981E-01  e=4.250E-17  Homo sapiens
  4wzi-assembly1_A  TM=9.097E-01  e=7.107E-17  Homo sapiens

Radius of gyration: 37.06 Å; Cα contacts (8 Å, |Δi|>4): 999; chains: 2; bounding box: 58×196×106 Å

Foldseek 3Di:
DVPFDPVLVVLLQCFLPDLQRQLVCSCVPRNLQDQCQLVNLCSVLPPLLCVLLVDDPQLQSVQRVVQLVQFDFALFLHQSLLSQLLRQLSNLVVQLVFDDHSLLNNLLSVLSRQLQRNPPLDDLCLCVQLVHPLCVVVVSALSRLVVSLCVSCVVCVVDVSNPSNVPPDPVSVVVSSVLSSLQSSLLPVVCQVVLLVVLVVLLPDPCNSVCSRVVPDPVSVSSSSNLSSNCSSVLLLQHAQVSSVSSLQSSLVSLLVSQVVCVVVVTDRDPSNPQVPFFSLVVSLCCLVPRNLSSLVSSCSSGPNSSSVSSNVSSVVNNVVSVVCVVVPHGHRDPPDDDDTSVNSVVVVVPPPPPPPPPPPPPPPPDDDDDDDDDDDDDDYDDD/DVPFDPVLVVLLQCFLPDLQRQLVCSCVPRNLQDQCQLVNLCSVLVPLLCVLLVDDPQLQSVQRVVQLVQFDFALFLHQSLLSQLLRQLSNLVVQLVFDDHSLLNNLLSVLSRQLQRNPPLDDLCLCVQLVHPLCVVVVSALSRRVVSLCVSCVVCVVDVSNPSNVPPDPVSVVVSSVLSSLQSSLLPVVCQVVLLVVLVVLLPDPCNSVCSRVVPDPVSVSSSSNLSSNCSSVLLLQHAQVSSVSSLQSSLVSLLVSQVVCVVVVTDRDPSNPQVPAFSLVVSLCCLVPRNLSSLVSSCSSGPNSSSVSSNVSSVVNNVVSVVCVVVPHGHDDPPDDDDTSVNSVVVVVPPPPPPCPDDDDDDDDDDDDDDDDDDDYDDDPDD